Protein AF-A0A316PL80-F1 (afdb_monomer)

Secondary structure (DSSP, 8-state):
-HHHHHHHHHHHHHHHHSS-------SS-EEEEE--SEEETT-EEEEEEEEE-SS-EEEEEEEEE--TTTEEEEEEESSEEEEETTEEEEEEE---SS--SEEEEEEEEEE-SSEEEEEEEEEEEEEETTT--B----EEEEEEEEEPPPPP----EEEEEESSS--BSPP-TT--EEEEEE-TT--B--EEEEESSTT-EEEEES-SBPPSEEEEEEEEEE-TTS-EEEEEEEEEEPP-------TTS----TTEEEETTEEEEE-S--TTSPPPTT-EEEEEEETTEEEEEEEETTTTEEEEEEE-TTS-SEEEEEEETTTTEEE---EEEETTEEEEE---S--TTSPTT-EEEEEEETTEEEEEEE-S-GGGTTEEEEEEE-TTS-EEEEEEETTTTEEEE--PPP-----------------GGGGSSSTTTSTTTTTSS--SS-SSSHHHHHHHHHHHHHHHHHT-------

Foldseek 3Di:
DVVVVVVVVVVVVVVVVVPDPPPPDP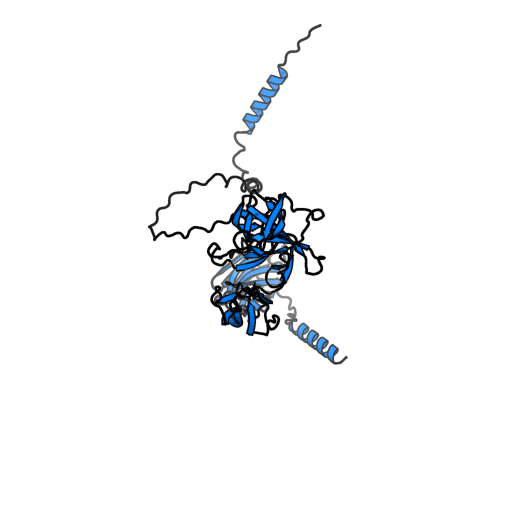QAKAKEWEWDQEAEAQDKIKIKMKIAHPAFWAKWKKKKFKQLQFKFWDDKFQWDWDDGDGMIITIDGDDDPDTDRMGMMMTMIGTHDFDKMKIKMWTPAIAHNPPRDGRDIHIYMYMYGYDYDDFDQQQFWPDKDKPAFAWVVHDDRPAQETEGEFEQPQQFMDMDIHGPDPQKDWDKDFDRGDDAAWGKIKIWIATRVRNIDIRIYIYHYHDCPPPPPPVPDPDDPQQWDDERNATWGFDQDCPVPDDPPQWDWDWDDGPNDIGIWTDNPQQGWIWTWIHHPVRPRIDIWTADNVVRHTYDWDWDQFPQGTKIFDDDPDCPLPDPPWAWDWDDQDNDIAIWTADPDPVRRQWIWTFIQDPNNDTDIWIARNVRRDTHDDGRDPDPPDDDDDDDDDDDDDDDPVPPPPPPPVPPVVVPPPDDPDPPPPVVVVVVVVVVVVVVVVPDDDDDDD

pLDDT: mean 74.13, std 20.56, range [31.0, 98.62]

Sequence (478 aa):
MKKLLSVFLCLLLTALTVCGALPVAAAGTFVTVSAPSSATVGSTVTVKVTYTADKTIGSLDATLSYDAAVMTFASASGITANGNAGVTKVSFYETSTSPKKTLSFTLTFTAKAAGNCSFGLETTELTDWETVSSLGNPSGKATVSVKNPQKSGNADLASLSVSAGTLSPKFSAKVTAYNIVIPYSVTSLLVSANAADKNAKVAVTGSQKMQVGKNTRAVTVTAQNGTTKTYTLTITRQENTGTATDPTTPAVDASKVTVGAVTKTIKNDLADIPLPAGFEATTVTVNETTFPAAQNATHAVTLLYLTDEDGQNGAFYLYNTADMTFSDFFFDEVKAGVYVFLTPENTDALPQGAAQTFLQIGEKTVAAWSLPDEREKDFYLVYALSPAGNTGFYRYDKAEGTFQRYISPAEDTTAPVDTEVQPERVGILARVSGFFSDLIVRFGKVRVIAVGVGAPLLLAAIIVLIVLIAKKPRNFKH

Nearest PDB structures (foldseek):
  2czn-assembly1_A  TM=6.816E-01  e=4.382E-03  Pyrococcus furiosus
  6iff-assembly2_B  TM=3.662E-01  e=1.420E-02  Deinococcus radiodurans R1 = ATCC 13939 = DSM 20539
  6a8z-assembly1_A  TM=3.485E-01  e=1.157E-02  Deinococcus radiodurans R1 = AT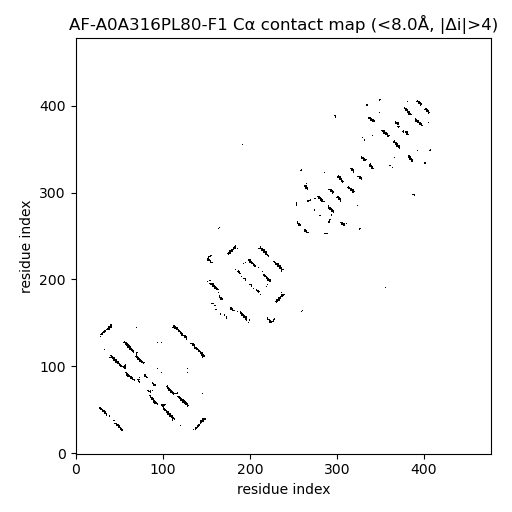CC 13939 = DSM 20539
  6ifg-assembly1_A  TM=3.359E-01  e=1.834E-02  Deinococcus radiodurans R1 = ATCC 13939 = DSM 20539
  6a8z-assembly2_B  TM=3.488E-01  e=5.942E-02  Deinococcus radiodurans R1 = ATCC 13939 = DSM 20539

Structure (mmCIF, N/CA/C/O backbone):
data_AF-A0A316PL80-F1
#
_entry.id   AF-A0A316PL80-F1
#
loop_
_atom_site.group_PDB
_atom_site.id
_atom_site.type_symbol
_atom_site.label_atom_id
_atom_site.label_alt_id
_atom_site.label_comp_id
_atom_site.label_asym_id
_atom_site.label_entity_id
_atom_site.label_seq_id
_atom_site.pdbx_PDB_ins_code
_atom_site.Cartn_x
_atom_site.Cartn_y
_atom_site.Cartn_z
_atom_site.occupancy
_atom_site.B_iso_or_equiv
_atom_site.auth_seq_id
_atom_site.auth_comp_id
_atom_site.auth_asym_id
_atom_site.auth_atom_id
_atom_site.pdbx_PDB_model_num
ATOM 1 N N . MET A 1 1 ? 25.775 -37.141 0.639 1.00 49.97 1 MET A N 1
ATOM 2 C CA . MET A 1 1 ? 26.548 -36.866 -0.598 1.00 49.97 1 MET A CA 1
ATOM 3 C C . MET A 1 1 ? 25.680 -36.772 -1.859 1.00 49.97 1 MET A C 1
ATOM 5 O O . MET A 1 1 ? 25.797 -35.774 -2.553 1.00 49.97 1 MET A O 1
ATOM 9 N N . LYS A 1 2 ? 24.744 -37.700 -2.134 1.00 44.75 2 LYS A N 1
ATOM 10 C CA . LYS A 1 2 ? 23.895 -37.660 -3.354 1.00 44.75 2 LYS A CA 1
ATOM 11 C C . LYS A 1 2 ? 22.998 -36.409 -3.508 1.00 44.75 2 LYS A C 1
ATOM 13 O O . LYS A 1 2 ? 22.840 -35.920 -4.618 1.00 44.75 2 LYS A O 1
ATOM 18 N N . LYS A 1 3 ? 22.467 -35.841 -2.413 1.00 41.88 3 LYS A N 1
ATOM 19 C CA . LYS A 1 3 ? 21.648 -34.607 -2.460 1.00 41.88 3 LYS A CA 1
ATOM 20 C C . LYS A 1 3 ? 22.471 -33.326 -2.679 1.00 41.88 3 LYS A C 1
ATOM 22 O O . LYS A 1 3 ? 21.996 -32.429 -3.360 1.00 41.88 3 LYS A O 1
ATOM 27 N N . LEU A 1 4 ? 23.713 -33.266 -2.182 1.00 45.53 4 LEU A N 1
ATOM 28 C CA . LEU A 1 4 ? 24.614 -32.132 -2.444 1.00 45.53 4 LEU A CA 1
ATOM 29 C C . LEU A 1 4 ? 25.122 -32.137 -3.892 1.00 45.53 4 LEU A C 1
ATOM 31 O O . LEU A 1 4 ? 25.194 -31.083 -4.508 1.00 45.53 4 LEU A O 1
ATOM 35 N N . LEU A 1 5 ? 25.394 -33.320 -4.456 1.00 45.41 5 LEU A N 1
ATOM 36 C CA . LEU A 1 5 ? 25.820 -33.463 -5.851 1.00 45.41 5 LEU A CA 1
ATOM 37 C C . LEU A 1 5 ? 24.725 -33.011 -6.834 1.00 45.41 5 LEU A C 1
ATOM 39 O O . LEU A 1 5 ? 25.027 -32.378 -7.836 1.00 45.41 5 LEU A O 1
ATOM 43 N N . SER A 1 6 ? 23.450 -33.272 -6.520 1.00 41.28 6 SER A N 1
ATOM 44 C CA . SER A 1 6 ? 22.318 -32.857 -7.360 1.00 41.28 6 SER A CA 1
ATOM 45 C C . SER A 1 6 ? 22.061 -31.348 -7.315 1.00 41.28 6 SER A C 1
ATOM 47 O O . SER A 1 6 ? 21.685 -30.773 -8.330 1.00 41.28 6 SER A O 1
ATOM 49 N N . VAL A 1 7 ? 22.281 -30.699 -6.165 1.00 50.09 7 VAL A N 1
ATOM 50 C CA . VAL A 1 7 ? 22.169 -29.235 -6.039 1.00 50.09 7 VAL A CA 1
ATOM 51 C C . VAL A 1 7 ? 23.345 -28.548 -6.731 1.00 50.09 7 VAL A C 1
ATOM 53 O O . VAL A 1 7 ? 23.137 -27.557 -7.419 1.00 50.09 7 VAL A O 1
ATOM 56 N N . PHE A 1 8 ? 24.553 -29.113 -6.638 1.00 49.84 8 PHE A N 1
ATOM 57 C CA . PHE A 1 8 ? 25.733 -28.589 -7.329 1.00 49.84 8 PHE A CA 1
ATOM 58 C C . PHE A 1 8 ? 25.642 -28.772 -8.851 1.00 49.84 8 PHE A C 1
ATOM 60 O O . PHE A 1 8 ? 25.985 -27.859 -9.592 1.00 49.84 8 PHE A O 1
ATOM 67 N N . LEU A 1 9 ? 25.103 -29.902 -9.329 1.00 43.75 9 LEU A N 1
ATOM 68 C CA . LEU A 1 9 ? 24.877 -30.154 -10.756 1.00 43.75 9 LEU A CA 1
ATOM 69 C C . LEU A 1 9 ? 23.745 -29.281 -11.327 1.00 43.75 9 LEU A C 1
ATOM 71 O O . LEU A 1 9 ? 23.869 -28.806 -12.450 1.00 43.75 9 LEU A O 1
ATOM 75 N N . CYS A 1 10 ? 22.692 -28.992 -10.548 1.00 46.59 10 CYS A N 1
ATOM 76 C CA . CYS A 1 10 ? 21.670 -28.010 -10.933 1.00 46.59 10 CYS A CA 1
ATOM 77 C C . CYS A 1 10 ? 22.228 -26.582 -10.959 1.00 46.59 10 CYS A C 1
ATOM 79 O O . CYS A 1 10 ? 21.938 -25.853 -11.901 1.00 46.59 10 CYS A O 1
ATOM 81 N N . LEU A 1 11 ? 23.064 -26.192 -9.985 1.00 45.56 11 LEU A N 1
ATOM 82 C CA . LEU A 1 11 ? 23.712 -24.876 -9.984 1.00 45.56 11 LEU A CA 1
ATOM 83 C C . LEU A 1 11 ? 24.656 -24.717 -11.188 1.00 45.56 11 LEU A C 1
ATOM 85 O O . LEU A 1 11 ? 24.659 -23.667 -11.827 1.00 45.56 11 LEU A O 1
ATOM 89 N N . LEU A 1 12 ? 25.395 -25.777 -11.539 1.00 41.72 12 LEU A N 1
ATOM 90 C CA . LEU A 1 12 ? 26.288 -25.810 -12.699 1.00 41.72 12 LEU A CA 1
ATOM 91 C C . LEU A 1 12 ? 25.505 -25.761 -14.024 1.00 41.72 12 LEU A C 1
ATOM 93 O O . LEU A 1 12 ? 25.894 -25.027 -14.926 1.00 41.72 12 LEU A O 1
ATOM 97 N N . LEU A 1 13 ? 24.368 -26.463 -14.132 1.00 43.06 13 LEU A N 1
ATOM 98 C CA . LEU A 1 13 ? 23.494 -26.392 -15.313 1.00 43.06 13 LEU A CA 1
ATOM 99 C C . LEU A 1 13 ? 22.803 -25.026 -15.446 1.00 43.06 13 LEU A C 1
ATOM 101 O O . LEU A 1 13 ? 22.690 -24.523 -16.560 1.00 43.06 13 LEU A O 1
ATOM 105 N N . THR A 1 14 ? 22.417 -24.381 -14.338 1.00 45.66 14 THR A N 1
ATOM 106 C CA . THR A 1 14 ? 21.884 -23.007 -14.373 1.00 45.66 14 THR A CA 1
ATOM 107 C C . THR A 1 14 ? 22.961 -21.967 -14.697 1.00 45.66 14 THR A C 1
ATOM 109 O O . THR A 1 14 ? 22.673 -20.981 -15.374 1.00 45.66 14 THR A O 1
ATOM 112 N N . ALA A 1 15 ? 24.215 -22.205 -14.293 1.00 39.94 15 ALA A N 1
ATOM 113 C CA . ALA A 1 15 ? 25.351 -21.356 -14.645 1.00 39.94 15 ALA A CA 1
ATOM 114 C C . ALA A 1 15 ? 25.753 -21.506 -16.124 1.00 39.94 15 ALA A C 1
ATOM 116 O O . ALA A 1 15 ? 26.114 -20.515 -16.757 1.00 39.94 15 ALA A O 1
ATOM 117 N N . LEU A 1 16 ? 25.613 -22.702 -16.713 1.00 38.62 16 LEU A N 1
ATOM 118 C CA . LEU A 1 16 ? 25.836 -22.906 -18.150 1.00 38.62 16 LEU A CA 1
ATOM 119 C C . LEU A 1 16 ? 24.719 -22.311 -19.025 1.00 38.62 16 LEU A C 1
ATOM 121 O O . LEU A 1 16 ? 25.005 -21.898 -20.142 1.00 38.62 16 LEU A O 1
ATOM 125 N N . THR A 1 17 ? 23.481 -22.175 -18.531 1.00 41.50 17 THR A N 1
ATOM 126 C CA . THR A 1 17 ? 22.399 -21.489 -19.273 1.00 41.50 17 THR A CA 1
ATOM 127 C C . THR A 1 17 ? 22.478 -19.958 -19.242 1.00 41.50 17 THR A C 1
ATOM 129 O O . THR A 1 17 ? 21.809 -19.302 -20.036 1.00 41.50 17 THR A O 1
ATOM 132 N N . VAL A 1 18 ? 23.298 -19.377 -18.357 1.00 40.59 18 VAL A N 1
ATOM 133 C CA . VAL A 1 18 ? 23.618 -17.932 -18.344 1.00 40.59 18 VAL A CA 1
ATOM 134 C C . VAL A 1 18 ? 24.861 -17.625 -19.193 1.00 40.59 18 VAL A C 1
ATOM 136 O O . VAL A 1 18 ? 25.119 -16.471 -19.531 1.00 40.59 18 VAL A O 1
ATOM 139 N N . CYS A 1 19 ? 25.588 -18.652 -19.633 1.00 41.56 19 CYS A N 1
ATOM 140 C CA . CYS A 1 19 ? 26.611 -18.515 -20.658 1.00 41.56 19 CYS A CA 1
ATOM 141 C C . CYS A 1 19 ? 25.919 -18.502 -22.029 1.00 41.56 19 CYS A C 1
ATOM 143 O O . CYS A 1 19 ? 25.887 -19.498 -22.751 1.00 41.56 19 CYS A O 1
ATOM 145 N N . GLY A 1 20 ? 25.298 -17.366 -22.368 1.00 39.62 20 GLY A N 1
ATOM 146 C CA . GLY A 1 20 ? 24.950 -17.075 -23.755 1.00 39.62 20 GLY A CA 1
ATOM 147 C C . GLY A 1 20 ? 26.179 -17.352 -24.615 1.00 39.62 20 GLY A C 1
ATOM 148 O O . GLY A 1 20 ? 27.282 -16.993 -24.205 1.00 39.62 20 GLY A O 1
ATOM 149 N N . ALA A 1 21 ? 25.984 -18.062 -25.730 1.00 40.19 21 ALA A N 1
ATOM 150 C CA . ALA A 1 21 ? 27.039 -18.469 -26.650 1.00 40.19 21 ALA A CA 1
ATOM 151 C C . ALA A 1 21 ? 28.114 -17.381 -26.733 1.00 40.19 21 ALA A C 1
ATOM 153 O O . ALA A 1 21 ? 27.839 -16.285 -27.221 1.00 40.19 21 ALA A O 1
ATOM 154 N N . LEU A 1 22 ? 29.306 -17.660 -26.196 1.00 37.00 22 LEU A N 1
ATOM 155 C CA . LEU A 1 22 ? 30.434 -16.762 -26.383 1.00 37.00 22 LEU A CA 1
ATOM 156 C C . LEU A 1 22 ? 30.624 -16.676 -27.898 1.00 37.00 22 LEU A C 1
ATOM 158 O O . LEU A 1 22 ? 30.843 -17.723 -28.518 1.00 37.00 22 LEU A O 1
ATOM 162 N N . PRO A 1 23 ? 30.472 -15.493 -28.520 1.00 46.22 23 PRO A N 1
ATOM 163 C CA . PRO A 1 23 ? 30.766 -15.373 -29.930 1.00 46.22 23 PRO A CA 1
ATOM 164 C C . PRO A 1 23 ? 32.217 -15.812 -30.093 1.00 46.22 23 PRO A C 1
ATOM 166 O O . PRO A 1 23 ? 33.117 -15.282 -29.437 1.00 46.22 23 PRO A O 1
ATOM 169 N N . VAL A 1 24 ? 32.438 -16.834 -30.919 1.00 41.53 24 VAL A N 1
ATOM 170 C CA . VAL A 1 24 ? 33.779 -17.133 -31.402 1.00 41.53 24 VAL A CA 1
ATOM 171 C C . VAL A 1 24 ? 34.225 -15.837 -32.074 1.00 41.53 24 VAL A C 1
ATOM 173 O O . VAL A 1 24 ? 33.562 -15.354 -32.994 1.00 41.53 24 VAL A O 1
ATOM 176 N N . ALA A 1 25 ? 35.236 -15.182 -31.508 1.00 41.97 25 ALA A N 1
ATOM 177 C CA . ALA A 1 25 ? 35.693 -13.893 -31.994 1.00 41.97 25 ALA A CA 1
ATOM 178 C C . ALA A 1 25 ? 36.365 -14.113 -33.352 1.00 41.97 25 ALA A C 1
ATOM 180 O O . ALA A 1 25 ? 37.573 -14.313 -33.449 1.00 41.97 25 ALA A O 1
ATOM 181 N N . ALA A 1 26 ? 35.563 -14.099 -34.415 1.00 38.91 26 ALA A N 1
ATOM 182 C CA . ALA A 1 26 ? 36.040 -13.599 -35.687 1.00 38.91 26 ALA A CA 1
ATOM 183 C C . ALA A 1 26 ? 36.445 -12.137 -35.442 1.00 38.91 26 ALA A C 1
ATOM 185 O O . ALA A 1 26 ? 35.711 -11.402 -34.783 1.00 38.91 26 ALA A O 1
ATOM 186 N N . ALA A 1 27 ? 37.633 -11.740 -35.894 1.00 54.22 27 ALA A N 1
ATOM 187 C CA . ALA A 1 27 ? 38.175 -10.395 -35.720 1.00 54.22 27 ALA A CA 1
ATOM 188 C C . ALA A 1 27 ? 37.330 -9.358 -36.489 1.00 54.22 27 ALA A C 1
ATOM 190 O O . ALA A 1 27 ? 37.674 -8.972 -37.601 1.00 54.22 27 ALA A O 1
ATOM 191 N N . GLY A 1 28 ? 36.192 -8.958 -35.923 1.00 71.88 28 GLY A N 1
ATOM 192 C CA . GLY A 1 28 ? 35.244 -8.036 -36.534 1.00 71.88 28 GLY A CA 1
ATOM 193 C C . GLY A 1 28 ? 34.431 -7.275 -35.493 1.00 71.88 28 GLY A C 1
ATOM 194 O O . GLY A 1 28 ? 34.290 -7.706 -34.347 1.00 71.88 28 GLY A O 1
ATOM 195 N N . THR A 1 29 ? 33.916 -6.121 -35.903 1.00 90.56 29 THR A N 1
ATOM 196 C CA . THR A 1 29 ? 33.078 -5.249 -35.080 1.00 90.56 29 THR A CA 1
ATOM 197 C C . THR A 1 29 ? 31.752 -5.920 -34.734 1.00 90.56 29 THR A C 1
ATOM 199 O O . THR A 1 29 ? 31.072 -6.459 -35.607 1.00 90.56 29 THR A O 1
ATOM 202 N N . PHE A 1 30 ? 31.346 -5.862 -33.467 1.00 94.19 30 PHE A N 1
ATOM 203 C CA . PHE A 1 30 ? 30.080 -6.427 -33.002 1.00 94.19 30 PHE A CA 1
ATOM 204 C C . PHE A 1 30 ? 29.371 -5.506 -32.009 1.00 94.19 30 PHE A C 1
ATOM 206 O O . PHE A 1 30 ? 29.961 -4.585 -31.436 1.00 94.19 30 PHE A O 1
ATOM 213 N N . VAL A 1 31 ? 28.084 -5.781 -31.790 1.00 97.81 31 VAL A N 1
ATOM 214 C CA . VAL A 1 31 ? 27.257 -5.083 -30.807 1.00 97.81 31 VAL A CA 1
ATOM 215 C C . VAL A 1 31 ? 26.565 -6.080 -29.889 1.00 97.81 31 VAL A C 1
ATOM 217 O O . VAL A 1 31 ? 26.039 -7.101 -30.327 1.00 97.81 31 VAL A O 1
ATOM 220 N N . THR A 1 32 ? 26.545 -5.777 -28.596 1.00 97.94 32 THR A N 1
ATOM 221 C CA . THR A 1 32 ? 25.750 -6.504 -27.607 1.00 97.94 32 THR A CA 1
ATOM 222 C C . THR A 1 32 ? 24.619 -5.618 -27.119 1.00 97.94 32 THR A C 1
ATOM 224 O O . THR A 1 32 ? 24.863 -4.493 -26.677 1.00 97.94 32 THR A O 1
ATOM 227 N N . VAL A 1 33 ? 23.396 -6.141 -27.152 1.00 98.12 33 VAL A N 1
ATOM 228 C CA . VAL A 1 33 ? 22.205 -5.508 -26.580 1.00 98.12 33 VAL A CA 1
ATOM 229 C C . VAL A 1 33 ? 21.753 -6.373 -25.413 1.00 98.12 33 VAL A C 1
ATOM 231 O O . VAL A 1 33 ? 21.585 -7.580 -25.560 1.00 98.12 33 VAL A O 1
ATOM 234 N N . SER A 1 34 ? 21.576 -5.770 -24.243 1.00 97.38 34 SER A N 1
ATOM 235 C CA . SER A 1 34 ? 21.172 -6.475 -23.026 1.00 97.38 34 SER A CA 1
ATOM 236 C C . SER A 1 34 ? 20.023 -5.749 -22.345 1.00 97.38 34 SER A C 1
ATOM 238 O O . SER A 1 34 ? 20.009 -4.523 -22.264 1.00 97.38 34 SER A O 1
ATOM 240 N N . ALA A 1 35 ? 19.058 -6.519 -21.860 1.00 96.62 35 ALA A N 1
ATOM 241 C CA . ALA A 1 35 ? 17.903 -6.053 -21.108 1.00 96.62 35 ALA A CA 1
ATOM 242 C C . ALA A 1 35 ? 17.658 -7.030 -19.945 1.00 96.62 35 ALA A C 1
ATOM 244 O O . ALA A 1 35 ? 18.092 -8.185 -20.027 1.00 96.62 35 ALA A O 1
ATOM 245 N N . PRO A 1 36 ? 16.976 -6.616 -18.863 1.00 96.06 36 PRO A N 1
ATOM 246 C CA . PRO A 1 36 ? 16.516 -7.562 -17.855 1.00 96.06 36 PRO A CA 1
ATOM 247 C C . PRO A 1 36 ? 15.587 -8.604 -18.491 1.00 96.06 36 PRO A C 1
ATOM 249 O O . PRO A 1 36 ? 14.789 -8.287 -19.371 1.00 96.06 36 PRO A O 1
ATOM 252 N N . SER A 1 37 ? 15.650 -9.848 -18.015 1.00 92.94 37 SER A N 1
ATOM 253 C CA . SER A 1 37 ? 14.810 -10.941 -18.527 1.00 92.94 37 SER A CA 1
ATOM 254 C C . SER A 1 37 ? 13.323 -10.753 -18.207 1.00 92.94 37 SER A C 1
ATOM 256 O O . SER A 1 37 ? 12.457 -11.234 -18.942 1.00 92.94 37 SER A O 1
ATOM 258 N N . SER A 1 38 ? 13.006 -10.026 -17.133 1.00 94.38 38 SER A N 1
ATOM 259 C CA . SER A 1 38 ? 11.634 -9.717 -16.735 1.00 94.38 38 SER A CA 1
ATOM 260 C C . SER A 1 38 ? 11.494 -8.335 -16.110 1.00 94.38 38 SER A C 1
ATOM 262 O O . SER A 1 38 ? 12.423 -7.851 -15.467 1.00 94.38 38 SER A O 1
ATOM 264 N N . ALA A 1 39 ? 10.303 -7.754 -16.234 1.00 94.38 39 ALA A N 1
ATOM 265 C CA . ALA A 1 39 ? 9.915 -6.493 -15.610 1.00 94.38 39 ALA A CA 1
ATOM 266 C C . ALA A 1 39 ? 8.454 -6.545 -15.132 1.00 94.38 39 ALA A C 1
ATOM 268 O O . ALA A 1 39 ? 7.720 -7.486 -15.443 1.00 94.38 39 ALA A O 1
ATOM 269 N N . THR A 1 40 ? 8.020 -5.532 -14.382 1.00 94.50 40 THR A N 1
ATOM 270 C CA . THR A 1 40 ? 6.605 -5.357 -14.009 1.00 94.50 40 THR A CA 1
ATOM 271 C C . THR A 1 40 ? 6.014 -4.124 -14.682 1.00 94.50 40 THR A C 1
ATOM 273 O O . THR A 1 40 ? 6.740 -3.172 -14.966 1.00 94.50 40 THR A O 1
ATOM 276 N N . VAL A 1 41 ? 4.710 -4.122 -14.964 1.00 94.62 41 VAL A N 1
ATOM 277 C CA . VAL A 1 41 ? 4.036 -2.920 -15.492 1.00 94.62 41 VAL A CA 1
ATOM 278 C C . VAL A 1 41 ? 4.274 -1.741 -14.544 1.00 94.62 41 VAL A C 1
ATOM 280 O O . VAL A 1 41 ? 4.164 -1.886 -13.329 1.00 94.62 41 VAL A O 1
ATOM 283 N N . GLY A 1 42 ? 4.633 -0.590 -15.106 1.00 91.69 42 GLY A N 1
ATOM 284 C CA . GLY A 1 42 ? 5.008 0.629 -14.391 1.00 91.69 42 GLY A CA 1
ATOM 285 C C . GLY A 1 42 ? 6.487 0.719 -14.002 1.00 91.69 42 GLY A C 1
ATOM 286 O O . GLY A 1 42 ? 6.940 1.800 -13.642 1.00 91.69 42 GLY A O 1
ATOM 287 N N . SER A 1 43 ? 7.256 -0.373 -14.082 1.00 92.75 43 SER A N 1
ATOM 288 C CA . SER A 1 43 ? 8.689 -0.344 -13.759 1.00 92.75 43 SER A CA 1
ATOM 289 C C . SER A 1 43 ? 9.550 0.203 -14.900 1.00 92.75 43 SER A C 1
ATOM 291 O O . SER A 1 43 ? 9.163 0.196 -16.073 1.00 92.75 43 SER A O 1
ATOM 293 N N . THR A 1 44 ? 10.752 0.644 -14.536 1.00 96.50 44 THR A N 1
ATOM 294 C CA . THR A 1 44 ? 11.794 1.064 -15.472 1.00 96.50 44 THR A CA 1
ATOM 295 C C . THR A 1 44 ? 12.555 -0.144 -16.015 1.00 96.50 44 THR A C 1
ATOM 297 O O . THR A 1 44 ? 12.996 -1.008 -15.256 1.00 96.50 44 THR A O 1
ATOM 300 N N . VAL A 1 45 ? 12.765 -0.176 -17.329 1.00 96.75 45 VAL A N 1
ATOM 301 C CA . VAL A 1 45 ? 13.580 -1.166 -18.035 1.00 96.75 45 VAL A CA 1
ATOM 302 C C . VAL A 1 45 ? 14.763 -0.469 -18.687 1.00 96.75 45 VAL A C 1
ATOM 304 O O . VAL A 1 45 ? 14.594 0.398 -19.541 1.00 96.75 45 VAL A O 1
ATOM 307 N N . THR A 1 46 ? 15.969 -0.878 -18.307 1.00 98.00 46 THR A N 1
ATOM 308 C CA . THR A 1 46 ? 17.210 -0.348 -18.876 1.00 98.00 46 THR A CA 1
ATOM 309 C C . THR A 1 46 ? 17.764 -1.323 -19.903 1.00 98.00 46 THR A C 1
ATOM 311 O O . THR A 1 46 ? 18.092 -2.463 -19.572 1.00 98.00 46 THR A O 1
ATOM 314 N N . VAL A 1 47 ? 17.901 -0.857 -21.140 1.00 98.25 47 VAL A N 1
ATOM 315 C CA . VAL A 1 47 ? 18.583 -1.563 -22.223 1.00 98.25 47 VAL A CA 1
ATOM 316 C C . VAL A 1 47 ? 20.001 -1.020 -22.323 1.00 98.25 47 VAL A C 1
ATOM 318 O O . VAL A 1 47 ? 20.200 0.164 -22.590 1.00 98.25 47 VAL A O 1
ATOM 321 N N . LYS A 1 48 ? 20.998 -1.872 -22.099 1.00 98.38 48 LYS A N 1
ATOM 322 C CA . LYS A 1 48 ? 22.411 -1.523 -22.260 1.00 98.38 48 LYS A CA 1
ATOM 323 C C . LYS A 1 48 ? 22.903 -2.014 -23.614 1.00 98.38 48 LYS A C 1
ATOM 325 O O . LYS A 1 48 ? 22.761 -3.197 -23.931 1.00 98.38 48 LYS A O 1
ATOM 330 N N . VAL A 1 49 ? 23.508 -1.104 -24.370 1.00 98.62 49 VAL A N 1
ATOM 331 C CA . VAL A 1 49 ? 24.108 -1.377 -25.675 1.00 98.62 49 VAL A CA 1
ATOM 332 C C . VAL A 1 49 ? 25.607 -1.131 -25.585 1.00 98.62 49 VAL A C 1
ATOM 334 O O . VAL A 1 49 ? 26.038 -0.097 -25.073 1.00 98.62 49 VAL A O 1
ATOM 337 N N . THR A 1 50 ? 26.396 -2.079 -26.084 1.00 98.38 50 THR A N 1
ATOM 338 C CA . THR A 1 50 ? 27.856 -1.971 -26.142 1.00 98.38 50 THR A CA 1
ATOM 339 C C . THR A 1 50 ? 28.346 -2.388 -27.521 1.00 98.38 50 THR A C 1
ATOM 341 O O . THR A 1 50 ? 28.155 -3.531 -27.924 1.00 98.38 50 THR A O 1
ATOM 344 N N . TYR A 1 51 ? 28.990 -1.461 -28.223 1.00 98.06 51 TYR A N 1
ATOM 345 C CA . TYR A 1 51 ? 29.734 -1.722 -29.451 1.00 98.06 51 TYR A CA 1
ATOM 346 C C . TYR A 1 51 ? 31.188 -2.024 -29.109 1.00 98.06 51 TYR A C 1
ATOM 348 O O . TYR A 1 51 ? 31.762 -1.388 -28.223 1.00 98.06 51 TYR A O 1
ATOM 356 N N . THR A 1 52 ? 31.792 -2.980 -29.807 1.00 96.75 52 THR A N 1
ATOM 357 C CA . THR A 1 52 ? 33.227 -3.274 -29.735 1.00 96.75 52 THR A CA 1
ATOM 358 C C . THR A 1 52 ? 33.758 -3.462 -31.146 1.00 96.75 52 THR A C 1
ATOM 360 O O . THR A 1 52 ? 33.258 -4.309 -31.882 1.00 96.75 52 THR A O 1
ATOM 363 N N . ALA A 1 53 ? 34.748 -2.654 -31.507 1.00 95.56 53 ALA A N 1
ATOM 364 C CA . ALA A 1 53 ? 35.392 -2.642 -32.813 1.00 95.56 53 ALA A CA 1
ATOM 365 C C . ALA A 1 53 ? 36.886 -2.980 -32.695 1.00 95.56 53 ALA A C 1
ATOM 367 O O . ALA A 1 53 ? 37.479 -2.949 -31.614 1.00 95.56 53 ALA A O 1
ATOM 368 N N . ASP A 1 54 ? 37.508 -3.303 -33.822 1.00 91.25 54 ASP A N 1
ATOM 369 C CA . ASP A 1 54 ? 38.953 -3.492 -33.952 1.00 91.25 54 ASP A CA 1
ATOM 370 C C . ASP A 1 54 ? 39.713 -2.155 -34.051 1.00 91.25 54 ASP A C 1
ATOM 372 O O . ASP A 1 54 ? 40.877 -2.074 -33.633 1.00 91.25 54 ASP A O 1
ATOM 376 N N . LYS A 1 55 ? 39.040 -1.095 -34.513 1.00 94.62 55 LYS A N 1
ATOM 377 C CA . LYS A 1 55 ? 39.517 0.295 -34.541 1.00 94.62 55 LYS A CA 1
ATOM 378 C C . LYS A 1 55 ? 38.714 1.220 -33.619 1.00 94.62 55 LYS A C 1
ATOM 380 O O . LYS A 1 55 ? 37.788 0.788 -32.936 1.00 94.62 55 LYS A O 1
ATOM 385 N N . THR A 1 56 ? 39.131 2.478 -33.513 1.00 96.75 56 THR A N 1
ATOM 386 C CA . THR A 1 56 ? 38.468 3.489 -32.680 1.00 96.75 56 THR A CA 1
ATOM 387 C C . THR A 1 56 ? 37.198 3.995 -33.360 1.00 96.75 56 THR A C 1
ATOM 389 O O . THR A 1 56 ? 37.178 4.245 -34.559 1.00 96.75 56 THR A O 1
ATOM 392 N N . ILE A 1 57 ? 36.114 4.127 -32.597 1.00 97.75 57 ILE A N 1
ATOM 393 C CA . ILE A 1 57 ? 34.802 4.501 -33.133 1.00 97.75 57 ILE A CA 1
ATOM 394 C C . ILE A 1 57 ? 34.738 6.022 -33.293 1.00 97.75 57 ILE A C 1
ATOM 396 O O . ILE A 1 57 ? 34.969 6.747 -32.326 1.00 97.75 57 ILE A O 1
ATOM 400 N N . GLY A 1 58 ? 34.413 6.487 -34.500 1.00 97.44 58 GLY A N 1
ATOM 401 C CA . GLY A 1 58 ? 34.281 7.903 -34.838 1.00 97.44 58 GLY A CA 1
ATOM 402 C C . GLY A 1 58 ? 32.842 8.402 -34.849 1.00 97.44 58 GLY A C 1
ATOM 403 O O . GLY A 1 58 ? 32.524 9.390 -34.189 1.00 97.44 58 GLY A O 1
ATOM 404 N N . SER A 1 59 ? 31.954 7.702 -35.550 1.00 97.94 59 SER A N 1
ATOM 405 C CA . SER A 1 59 ? 30.516 7.986 -35.550 1.00 97.94 59 SER A CA 1
ATOM 406 C C . SER A 1 59 ? 29.693 6.707 -35.450 1.00 97.94 59 SER A C 1
ATOM 408 O O . SER A 1 59 ? 30.167 5.618 -35.779 1.00 97.94 59 SER A O 1
ATOM 410 N N . LEU A 1 60 ? 28.456 6.849 -34.980 1.00 98.38 60 LEU A N 1
ATOM 411 C CA . LEU A 1 60 ? 27.440 5.805 -34.968 1.00 98.38 60 LEU A CA 1
ATOM 412 C C . LEU A 1 60 ? 26.081 6.435 -35.271 1.00 98.38 60 LEU A C 1
ATOM 414 O O . LEU A 1 60 ? 25.668 7.327 -34.536 1.00 98.38 60 LEU A O 1
ATOM 418 N N . ASP A 1 61 ? 25.363 5.880 -36.243 1.00 98.38 61 ASP A N 1
ATOM 419 C CA . ASP A 1 61 ? 23.920 6.043 -36.409 1.00 98.38 61 ASP A CA 1
ATOM 420 C C . ASP A 1 61 ? 23.241 4.671 -36.398 1.00 98.38 61 ASP A C 1
ATOM 422 O O . ASP A 1 61 ? 23.590 3.755 -37.148 1.00 98.38 61 ASP A O 1
ATOM 426 N N . ALA A 1 62 ? 22.248 4.511 -35.528 1.00 98.31 62 ALA A N 1
ATOM 427 C CA . ALA A 1 62 ? 21.500 3.271 -35.374 1.00 98.31 62 ALA A CA 1
ATOM 428 C C . ALA A 1 62 ? 20.035 3.523 -35.025 1.00 98.31 62 ALA A C 1
ATOM 430 O O . ALA A 1 62 ? 19.645 4.581 -34.526 1.00 98.31 62 ALA A O 1
ATOM 431 N N . THR A 1 63 ? 19.219 2.500 -35.245 1.00 98.25 63 THR A N 1
ATOM 432 C CA . THR A 1 63 ? 17.810 2.484 -34.871 1.00 98.25 63 THR A CA 1
ATOM 433 C C . THR A 1 63 ? 17.546 1.327 -33.920 1.00 98.25 63 THR A C 1
ATOM 435 O O . THR A 1 63 ? 17.892 0.186 -34.208 1.00 98.25 63 THR A O 1
ATOM 438 N N . LEU A 1 64 ? 16.915 1.616 -32.783 1.00 98.44 64 LEU A N 1
ATOM 439 C CA . LEU A 1 64 ? 16.358 0.607 -31.892 1.00 98.44 64 LEU A CA 1
ATOM 440 C C . LEU A 1 64 ? 14.838 0.546 -32.072 1.00 98.44 64 LEU A C 1
ATOM 442 O O . LEU A 1 64 ? 14.137 1.508 -31.762 1.00 98.44 64 LEU A O 1
ATOM 446 N N . SER A 1 65 ? 14.329 -0.593 -32.524 1.00 98.31 65 SER A N 1
ATOM 447 C CA . SER A 1 65 ? 12.903 -0.918 -32.549 1.00 98.31 65 SER A CA 1
ATOM 448 C C . SER A 1 65 ? 12.465 -1.599 -31.249 1.00 98.31 65 SER A C 1
ATOM 450 O O . SER A 1 65 ? 13.247 -2.315 -30.620 1.00 98.31 65 SER A O 1
ATOM 452 N N . TYR A 1 66 ? 11.222 -1.365 -30.830 1.00 98.06 66 TYR A N 1
ATOM 453 C CA . TYR A 1 66 ? 10.585 -1.993 -29.671 1.00 98.06 66 TYR A CA 1
ATOM 454 C C . TYR A 1 66 ? 9.058 -2.029 -29.818 1.00 98.06 66 TYR A C 1
ATOM 456 O O . TYR A 1 66 ? 8.475 -1.287 -30.608 1.00 98.06 66 TYR A O 1
ATOM 464 N N . ASP A 1 67 ? 8.388 -2.868 -29.027 1.00 97.12 67 ASP A N 1
ATOM 465 C CA . ASP A 1 67 ? 6.923 -2.932 -29.010 1.00 97.12 67 ASP A CA 1
ATOM 466 C C . ASP A 1 67 ? 6.324 -1.754 -28.214 1.00 97.12 67 ASP A C 1
ATOM 468 O O . ASP A 1 67 ? 6.383 -1.716 -26.981 1.00 97.12 67 ASP A O 1
ATOM 472 N N . ALA A 1 68 ? 5.722 -0.794 -28.925 1.00 96.31 68 ALA A N 1
ATOM 473 C CA . ALA A 1 68 ? 5.091 0.402 -28.356 1.00 96.31 68 ALA A CA 1
ATOM 474 C C . ALA A 1 68 ? 3.794 0.128 -27.564 1.00 96.31 68 ALA A C 1
ATOM 476 O O . ALA A 1 68 ? 3.304 0.999 -26.832 1.00 96.31 68 ALA A O 1
ATOM 477 N N . ALA A 1 69 ? 3.198 -1.060 -27.711 1.00 96.00 69 ALA A N 1
ATOM 478 C CA . ALA A 1 69 ? 2.078 -1.477 -26.874 1.00 96.00 69 ALA A CA 1
ATOM 479 C C . ALA A 1 69 ? 2.559 -1.856 -25.465 1.00 96.00 69 ALA A C 1
ATOM 481 O O . ALA A 1 69 ? 1.845 -1.621 -24.489 1.00 96.00 69 ALA A O 1
ATOM 482 N N . VAL A 1 70 ? 3.784 -2.381 -25.356 1.00 96.88 70 VAL A N 1
ATOM 483 C CA . VAL A 1 70 ? 4.367 -2.908 -24.113 1.00 96.88 70 VAL A CA 1
ATOM 484 C C . VAL A 1 70 ? 5.302 -1.904 -23.433 1.00 96.88 70 VAL A C 1
ATOM 486 O O . VAL A 1 70 ? 5.351 -1.863 -22.204 1.00 96.88 70 VAL A O 1
ATOM 489 N N . MET A 1 71 ? 6.022 -1.075 -24.194 1.00 96.25 71 MET A N 1
ATOM 490 C CA . MET A 1 71 ? 7.057 -0.164 -23.690 1.00 96.25 71 MET A CA 1
ATOM 491 C C . MET A 1 71 ? 6.901 1.264 -24.216 1.00 96.25 71 MET A C 1
ATOM 493 O O . MET A 1 71 ? 6.405 1.488 -25.316 1.00 96.25 71 MET A O 1
ATOM 497 N N . THR A 1 72 ? 7.422 2.224 -23.452 1.00 96.31 72 THR A N 1
ATOM 498 C CA . THR A 1 72 ? 7.584 3.624 -23.870 1.00 96.31 72 THR A CA 1
ATOM 499 C C . THR A 1 72 ? 9.024 4.062 -23.621 1.00 96.31 72 THR A C 1
ATOM 501 O O . THR A 1 72 ? 9.535 3.864 -22.519 1.00 96.31 72 THR A O 1
ATOM 504 N N . PHE A 1 73 ? 9.691 4.654 -24.615 1.00 97.50 73 PHE A N 1
ATOM 505 C CA . PHE A 1 73 ? 11.018 5.252 -24.426 1.00 97.50 73 PHE A CA 1
ATOM 506 C C . PHE A 1 73 ? 10.952 6.446 -23.463 1.00 97.50 73 PHE A C 1
ATOM 508 O O . PHE A 1 73 ? 10.059 7.282 -23.579 1.00 97.50 73 PHE A O 1
ATOM 515 N N . ALA A 1 74 ? 11.892 6.519 -22.520 1.00 95.56 74 ALA A N 1
ATOM 516 C CA . ALA A 1 74 ? 11.938 7.560 -21.497 1.00 95.56 74 ALA A CA 1
ATOM 517 C C . ALA A 1 74 ? 13.173 8.458 -21.635 1.00 95.56 74 ALA A C 1
ATOM 519 O O . ALA A 1 74 ? 13.049 9.681 -21.646 1.00 95.56 74 ALA A O 1
ATOM 520 N N . SER A 1 75 ? 14.370 7.874 -21.717 1.00 95.88 75 SER A N 1
ATOM 521 C CA . SER A 1 75 ? 15.617 8.644 -21.756 1.00 95.88 75 SER A CA 1
ATOM 522 C C . SER A 1 75 ? 16.797 7.819 -22.258 1.00 95.88 75 SER A C 1
ATOM 524 O O . SER A 1 75 ? 16.722 6.596 -22.379 1.00 95.88 75 SER A O 1
ATOM 526 N N . ALA A 1 76 ? 17.916 8.490 -22.520 1.00 97.38 76 ALA A N 1
ATOM 527 C CA . ALA A 1 76 ? 19.187 7.860 -22.841 1.00 97.38 76 ALA A CA 1
ATOM 528 C C . ALA A 1 76 ? 20.321 8.445 -21.995 1.00 97.38 76 ALA A C 1
ATOM 530 O O . ALA A 1 76 ? 20.255 9.594 -21.558 1.00 97.38 76 ALA A O 1
ATOM 531 N N . SER A 1 77 ? 21.363 7.649 -21.768 1.00 96.94 77 SER A N 1
ATOM 532 C CA . SER A 1 77 ? 22.592 8.074 -21.098 1.00 96.94 77 SER A CA 1
ATOM 533 C C . SER A 1 77 ? 23.811 7.561 -21.856 1.00 96.94 77 SER A C 1
ATOM 535 O O . SER A 1 77 ? 23.841 6.408 -22.288 1.00 96.94 77 SER A O 1
ATOM 537 N N . GLY A 1 78 ? 24.817 8.421 -22.022 1.00 95.38 78 GLY A N 1
ATOM 538 C CA . GLY A 1 78 ? 26.036 8.112 -22.777 1.00 95.38 78 GLY A CA 1
ATOM 539 C C . GLY A 1 78 ? 25.889 8.202 -24.299 1.00 95.38 78 GLY A C 1
ATOM 540 O O . GLY A 1 78 ? 26.835 7.874 -25.006 1.00 95.38 78 GLY A O 1
ATOM 541 N N . ILE A 1 79 ? 24.731 8.638 -24.809 1.00 97.00 79 ILE A N 1
ATOM 542 C CA . ILE A 1 79 ? 24.495 8.850 -26.240 1.00 97.00 79 ILE A CA 1
ATOM 543 C C . ILE A 1 79 ? 23.371 9.861 -26.480 1.00 97.00 79 ILE A C 1
ATOM 545 O O . ILE A 1 79 ? 22.548 10.094 -25.592 1.00 97.00 79 ILE A O 1
ATOM 549 N N . THR A 1 80 ? 23.304 10.42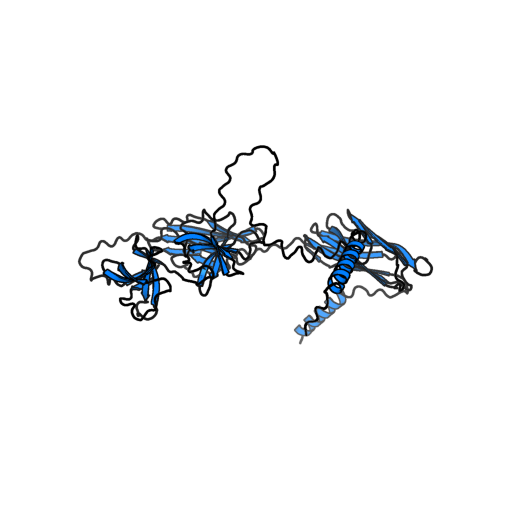2 -27.689 1.00 97.38 80 THR A N 1
ATOM 550 C CA . THR A 1 80 ? 22.119 11.159 -28.137 1.00 97.38 80 THR A CA 1
ATOM 551 C C . THR A 1 80 ? 21.115 10.162 -28.690 1.00 97.38 80 THR A C 1
ATOM 553 O O . THR A 1 80 ? 21.429 9.390 -29.595 1.00 97.38 80 THR A O 1
ATOM 556 N N . ALA A 1 81 ? 19.900 10.164 -28.151 1.00 97.00 81 ALA A N 1
ATOM 557 C CA . ALA A 1 81 ? 18.830 9.335 -28.675 1.00 97.00 81 ALA A CA 1
ATOM 558 C C . ALA A 1 81 ? 17.492 10.058 -28.597 1.00 97.00 81 ALA A C 1
ATOM 560 O O . ALA A 1 81 ? 17.167 10.677 -27.585 1.00 97.00 81 ALA A O 1
ATOM 561 N N . ASN A 1 82 ? 16.712 9.946 -29.666 1.00 92.25 82 ASN A N 1
ATOM 562 C CA . ASN A 1 82 ? 15.382 10.528 -29.767 1.00 92.25 82 ASN A CA 1
ATOM 563 C C . ASN A 1 82 ? 14.446 9.492 -30.378 1.00 92.25 82 ASN A C 1
ATOM 565 O O . ASN A 1 82 ? 14.753 8.879 -31.402 1.00 92.25 82 ASN A O 1
ATOM 569 N N . GLY A 1 83 ? 13.304 9.276 -29.741 1.00 86.88 83 GLY A N 1
ATOM 570 C CA . GLY A 1 83 ? 12.401 8.209 -30.130 1.00 86.88 83 GLY A CA 1
ATOM 571 C C . GLY A 1 83 ? 11.034 8.348 -29.502 1.00 86.88 83 GLY A C 1
ATOM 572 O O . GLY A 1 83 ? 10.897 8.841 -28.386 1.00 86.88 83 GLY A O 1
ATOM 573 N N . ASN A 1 84 ? 10.029 7.883 -30.227 1.00 79.50 84 ASN A N 1
ATOM 574 C CA . ASN A 1 84 ? 8.680 7.665 -29.732 1.00 79.50 84 ASN A CA 1
ATOM 575 C C . ASN A 1 84 ? 8.017 6.597 -30.620 1.00 79.50 84 ASN A C 1
ATOM 577 O O . ASN A 1 84 ? 8.493 6.324 -31.720 1.00 79.50 84 ASN A O 1
ATOM 581 N N . ALA A 1 85 ? 6.923 5.999 -30.151 1.00 89.19 85 ALA A N 1
ATOM 582 C CA . ALA A 1 85 ? 6.089 5.083 -30.929 1.00 89.19 85 ALA A CA 1
ATOM 583 C C . ALA A 1 85 ? 6.830 3.849 -31.492 1.00 89.19 85 ALA A C 1
ATOM 585 O O . ALA A 1 85 ? 6.646 3.477 -32.646 1.00 89.19 85 ALA A O 1
ATOM 586 N N . GLY A 1 86 ? 7.649 3.188 -30.665 1.00 94.19 86 GLY A N 1
ATOM 587 C CA . GLY A 1 86 ? 8.254 1.891 -31.010 1.00 94.19 86 GLY A CA 1
ATOM 588 C C . GLY A 1 86 ? 9.595 1.978 -31.730 1.00 94.19 86 GLY A C 1
ATOM 589 O O . GLY A 1 86 ? 10.181 0.949 -32.055 1.00 94.19 86 GLY A O 1
ATOM 590 N N . VAL A 1 87 ? 10.106 3.189 -31.964 1.00 96.88 87 VAL A N 1
ATOM 591 C CA . VAL A 1 87 ? 11.410 3.402 -32.592 1.00 96.88 87 VAL A CA 1
ATOM 592 C C . VAL A 1 87 ? 12.187 4.491 -31.856 1.00 96.88 87 VAL A C 1
ATOM 594 O O . VAL A 1 87 ? 11.655 5.561 -31.557 1.00 96.88 87 VAL A O 1
ATOM 597 N N . THR A 1 88 ? 13.465 4.228 -31.595 1.00 97.50 88 THR A N 1
ATOM 598 C CA . THR A 1 88 ? 14.428 5.189 -31.054 1.00 97.50 88 THR A CA 1
ATOM 599 C C . THR A 1 88 ? 15.626 5.287 -31.986 1.00 97.50 88 THR A C 1
ATOM 601 O O . THR A 1 88 ? 16.324 4.301 -32.208 1.00 97.50 88 THR A O 1
ATOM 604 N N . LYS A 1 89 ? 15.881 6.485 -32.516 1.00 97.75 89 LYS A N 1
ATOM 605 C CA . LYS A 1 89 ? 17.105 6.785 -33.262 1.00 97.75 89 LYS A CA 1
ATOM 606 C C . LYS A 1 89 ? 18.217 7.109 -32.283 1.00 97.75 89 LYS A C 1
ATOM 608 O O . LYS A 1 89 ? 17.989 7.831 -31.313 1.00 97.75 89 LYS A O 1
ATOM 613 N N . VAL A 1 90 ? 19.397 6.576 -32.547 1.00 98.00 90 VAL A N 1
ATOM 614 C CA . VAL A 1 90 ? 20.585 6.693 -31.711 1.00 98.00 90 VAL A CA 1
ATOM 615 C C . VAL A 1 90 ? 21.706 7.237 -32.579 1.00 98.00 90 VAL A C 1
ATOM 617 O O . VAL A 1 90 ? 21.992 6.656 -33.620 1.00 98.00 90 VAL A O 1
ATOM 620 N N . SER A 1 91 ? 22.326 8.326 -32.137 1.00 97.94 91 SER A N 1
ATOM 621 C CA . SER A 1 91 ? 23.408 8.991 -32.858 1.00 97.94 91 SER A CA 1
ATOM 622 C C . SER A 1 91 ? 24.551 9.339 -31.909 1.00 97.94 91 SER A C 1
ATOM 624 O O . SER A 1 91 ? 24.332 9.854 -30.804 1.00 97.94 91 SER A O 1
ATOM 626 N N . PHE A 1 92 ? 25.778 9.108 -32.349 1.00 98.06 92 PHE A N 1
ATOM 627 C CA . PHE A 1 92 ? 26.995 9.479 -31.642 1.00 98.06 92 PHE A CA 1
ATOM 628 C C . PHE A 1 92 ? 28.035 9.993 -32.628 1.00 98.06 92 PHE A C 1
ATOM 630 O O . PHE A 1 92 ? 28.214 9.444 -33.712 1.00 98.06 92 PHE A O 1
ATOM 637 N N . TYR A 1 93 ? 28.739 11.033 -32.203 1.00 96.62 93 TYR A N 1
ATOM 638 C CA . TYR A 1 93 ? 29.910 11.563 -32.873 1.00 96.62 93 TYR A CA 1
ATOM 639 C C . TYR A 1 93 ? 30.978 11.772 -31.804 1.00 96.62 93 TYR A C 1
ATOM 641 O O . TYR A 1 93 ? 30.720 12.432 -30.794 1.00 96.62 93 TYR A O 1
ATOM 649 N N . GLU A 1 94 ? 32.142 11.164 -31.992 1.00 96.12 94 GLU A N 1
ATOM 650 C CA . GLU A 1 94 ? 33.258 11.286 -31.067 1.00 96.12 94 GLU A CA 1
ATOM 651 C C . GLU A 1 94 ? 33.823 12.711 -31.128 1.00 96.12 94 GLU A C 1
ATOM 653 O O . GLU A 1 94 ? 33.988 13.310 -32.186 1.00 96.12 94 GLU A O 1
ATOM 658 N N . THR A 1 95 ? 34.092 13.298 -29.971 1.00 92.56 95 THR A N 1
ATOM 659 C CA . THR A 1 95 ? 34.705 14.636 -29.871 1.00 92.56 95 THR A CA 1
ATOM 660 C C . THR A 1 95 ? 35.885 14.641 -28.910 1.00 92.56 95 THR A C 1
ATOM 662 O O . THR A 1 95 ? 36.498 15.680 -28.671 1.00 92.56 95 THR A O 1
ATOM 665 N N . SER A 1 96 ? 36.173 13.492 -28.299 1.00 89.50 96 SER A N 1
ATOM 666 C CA . SER A 1 96 ? 37.286 13.295 -27.391 1.00 89.50 96 SER A CA 1
ATOM 667 C C . SER A 1 96 ? 38.609 13.276 -28.144 1.00 89.50 96 SER A C 1
ATOM 669 O O . SER A 1 96 ? 38.725 12.777 -29.259 1.00 89.50 96 SER A O 1
ATOM 671 N N . THR A 1 97 ? 39.658 13.725 -27.467 1.00 90.44 97 THR A N 1
ATOM 672 C CA . THR A 1 97 ? 41.046 13.553 -27.911 1.00 90.44 97 THR A CA 1
ATOM 673 C C . THR A 1 97 ? 41.578 12.136 -27.656 1.00 90.44 97 THR A C 1
ATOM 675 O O . THR A 1 97 ? 42.730 11.840 -27.957 1.00 90.44 97 THR A O 1
ATOM 678 N N . SER A 1 98 ? 40.769 11.252 -27.064 1.00 93.94 98 SER A N 1
ATOM 679 C CA . SER A 1 98 ? 41.097 9.854 -26.759 1.00 93.94 98 SER A CA 1
ATOM 680 C C . SER A 1 98 ? 39.941 8.934 -27.179 1.00 93.94 98 SER A C 1
ATOM 682 O O . SER A 1 98 ? 39.204 8.450 -26.311 1.00 93.94 98 SER A O 1
ATOM 684 N N . PRO A 1 99 ? 39.746 8.730 -28.495 1.00 94.50 99 PRO A N 1
ATOM 685 C CA . PRO A 1 99 ? 38.666 7.913 -29.038 1.00 94.50 99 PRO A CA 1
ATOM 686 C C . PRO A 1 99 ? 38.848 6.445 -28.636 1.00 94.50 99 PRO A C 1
ATOM 688 O O . PRO A 1 99 ? 39.969 5.946 -28.495 1.00 94.50 99 PRO A O 1
ATOM 691 N N . LYS A 1 100 ? 37.741 5.731 -28.422 1.00 96.19 100 LYS A N 1
ATOM 692 C CA . LYS A 1 100 ? 37.764 4.354 -27.903 1.00 96.19 100 LYS A CA 1
ATOM 693 C C . LYS A 1 100 ? 37.282 3.352 -28.938 1.00 96.19 100 LYS A C 1
ATOM 695 O O . LYS A 1 100 ? 36.407 3.630 -29.746 1.00 96.19 100 LYS A O 1
ATOM 700 N N . LYS A 1 101 ? 37.794 2.125 -28.838 1.00 96.31 101 LYS A N 1
ATOM 701 C CA . LYS A 1 101 ? 37.294 0.960 -29.594 1.00 96.31 101 LYS A CA 1
ATOM 702 C C . LYS A 1 101 ? 35.973 0.402 -29.053 1.00 96.31 101 LYS A C 1
ATOM 704 O O . LYS A 1 101 ? 35.430 -0.570 -29.570 1.00 96.31 101 LYS A O 1
ATOM 709 N N . THR A 1 102 ? 35.480 0.979 -27.959 1.00 97.00 102 THR A N 1
ATOM 710 C CA . THR A 1 102 ? 34.290 0.521 -27.251 1.00 97.00 102 THR A CA 1
ATOM 711 C C . THR A 1 102 ? 33.420 1.714 -26.908 1.00 97.00 102 THR A C 1
ATOM 713 O O . THR A 1 102 ? 33.872 2.640 -26.235 1.00 97.00 102 THR A O 1
ATOM 716 N N . LEU A 1 103 ? 32.158 1.640 -27.319 1.00 97.69 103 LEU A N 1
ATOM 717 C CA . LEU A 1 103 ? 31.121 2.617 -27.010 1.00 97.69 103 LEU A CA 1
ATOM 718 C C . LEU A 1 103 ? 30.014 1.905 -26.235 1.00 97.69 103 LEU A C 1
ATOM 720 O O . LEU A 1 103 ? 29.504 0.881 -26.682 1.00 97.69 103 LEU A O 1
ATOM 724 N N . SER A 1 104 ? 29.664 2.417 -25.055 1.00 97.81 104 SER A N 1
ATOM 725 C CA . SER A 1 104 ? 28.586 1.871 -24.225 1.00 97.81 104 SER A CA 1
ATOM 726 C C . SER A 1 104 ? 27.622 2.966 -23.812 1.00 97.81 104 SER A C 1
ATOM 728 O O . SER A 1 104 ? 28.047 4.007 -23.319 1.00 97.81 104 SER A O 1
ATOM 730 N N . PHE A 1 105 ? 26.332 2.693 -23.958 1.00 98.38 105 PHE A N 1
ATOM 731 C CA . PHE A 1 105 ? 25.261 3.605 -23.578 1.00 98.38 105 PHE A CA 1
ATOM 732 C C . PHE A 1 105 ? 24.053 2.829 -23.057 1.00 98.38 105 PHE A C 1
ATOM 734 O O . PHE A 1 105 ? 23.939 1.609 -23.236 1.00 98.38 105 PHE A O 1
ATOM 741 N N . THR A 1 106 ? 23.149 3.537 -22.389 1.00 98.25 106 THR A N 1
ATOM 742 C CA . THR A 1 106 ? 21.893 2.971 -21.903 1.00 98.25 106 THR A CA 1
ATOM 743 C C . THR A 1 106 ? 20.702 3.717 -22.475 1.00 98.25 106 THR A C 1
ATOM 745 O O . THR A 1 106 ? 20.705 4.940 -22.604 1.00 98.25 106 THR A O 1
ATOM 748 N N . LEU A 1 107 ? 19.668 2.953 -22.807 1.00 98.12 107 LEU A N 1
ATOM 749 C CA . LEU A 1 107 ? 18.358 3.442 -23.202 1.00 98.12 107 LEU A CA 1
ATOM 750 C C . LEU A 1 107 ? 17.361 2.983 -22.141 1.00 98.12 107 LEU A C 1
ATOM 752 O O . LEU A 1 107 ? 17.304 1.803 -21.794 1.00 98.12 107 LEU A O 1
ATOM 756 N N . THR A 1 108 ? 16.604 3.925 -21.602 1.00 97.69 108 THR A N 1
ATOM 757 C CA . THR A 1 108 ? 15.669 3.700 -20.504 1.00 97.69 108 THR A CA 1
ATOM 758 C C . THR A 1 108 ? 14.250 3.727 -21.041 1.00 97.69 108 THR A C 1
ATOM 760 O O . THR A 1 108 ? 13.869 4.648 -21.764 1.00 97.69 108 THR A O 1
ATOM 763 N N . PHE A 1 109 ? 13.466 2.725 -20.661 1.00 97.38 109 PHE A N 1
ATOM 764 C CA . PHE A 1 109 ? 12.073 2.545 -21.048 1.00 97.38 109 PHE A CA 1
ATOM 765 C C . PHE A 1 109 ? 11.194 2.401 -19.809 1.00 97.38 109 PHE A C 1
ATOM 767 O O . PHE A 1 109 ? 11.645 1.927 -18.768 1.00 97.38 109 PHE A O 1
ATOM 774 N N . THR A 1 110 ? 9.920 2.746 -19.947 1.00 96.62 110 THR A N 1
ATOM 775 C CA . THR A 1 110 ? 8.880 2.462 -18.955 1.00 96.62 110 THR A CA 1
ATOM 776 C C . THR A 1 110 ? 7.985 1.346 -19.477 1.00 96.62 110 THR A C 1
ATOM 778 O O . THR A 1 110 ? 7.479 1.423 -20.600 1.00 96.62 110 THR A O 1
ATOM 781 N N . ALA A 1 111 ? 7.762 0.321 -18.656 1.00 97.00 111 ALA A N 1
ATOM 782 C CA . ALA A 1 111 ? 6.849 -0.774 -18.961 1.00 97.00 111 ALA A CA 1
ATOM 783 C C . ALA A 1 111 ? 5.388 -0.304 -18.890 1.00 97.00 111 ALA A C 1
ATOM 785 O O . ALA A 1 111 ? 4.874 -0.001 -17.816 1.00 97.00 111 ALA A O 1
ATOM 786 N N . LYS A 1 112 ? 4.709 -0.256 -20.035 1.00 94.38 112 LYS A N 1
ATOM 787 C CA . LYS A 1 112 ? 3.340 0.254 -20.188 1.00 94.38 112 LYS A CA 1
ATOM 788 C C . LYS A 1 112 ? 2.276 -0.824 -19.983 1.00 94.38 112 LYS A C 1
ATOM 790 O O . LYS A 1 112 ? 1.240 -0.549 -19.386 1.00 94.38 112 LYS A O 1
ATOM 795 N N . ALA A 1 113 ? 2.523 -2.036 -20.471 1.00 94.50 113 ALA A N 1
ATOM 796 C CA . ALA A 1 113 ? 1.571 -3.142 -20.412 1.00 94.50 113 ALA A CA 1
ATOM 797 C C . ALA A 1 113 ? 2.286 -4.482 -20.223 1.00 94.50 113 ALA A C 1
ATOM 799 O O . ALA A 1 113 ? 3.483 -4.598 -20.472 1.00 94.50 113 ALA A O 1
ATOM 800 N N . ALA A 1 114 ? 1.555 -5.497 -19.759 1.00 94.94 114 ALA A N 1
ATOM 801 C CA . ALA A 1 114 ? 2.083 -6.852 -19.677 1.00 94.94 114 ALA A CA 1
ATOM 802 C C . ALA A 1 114 ? 2.213 -7.453 -21.085 1.00 94.94 114 ALA A C 1
ATOM 804 O O . ALA A 1 114 ? 1.355 -7.239 -21.938 1.00 94.94 114 ALA A O 1
ATOM 805 N N . GLY A 1 115 ? 3.276 -8.216 -21.317 1.00 96.12 115 GLY A N 1
ATOM 806 C CA . GLY A 1 115 ? 3.608 -8.767 -22.626 1.00 96.12 115 GLY A CA 1
ATOM 807 C C . GLY A 1 115 ? 5.110 -8.964 -22.790 1.00 96.12 115 GLY A C 1
ATOM 808 O O . GLY A 1 115 ? 5.903 -8.550 -21.946 1.00 96.12 115 GLY A O 1
ATOM 809 N N . ASN A 1 116 ? 5.515 -9.605 -23.881 1.00 96.12 116 ASN A N 1
ATOM 810 C CA . ASN A 1 116 ? 6.926 -9.721 -24.231 1.00 96.12 116 ASN A CA 1
ATOM 811 C C . ASN A 1 116 ? 7.297 -8.567 -25.161 1.00 96.12 116 ASN A C 1
ATOM 813 O O . ASN A 1 116 ? 6.649 -8.380 -26.183 1.00 96.12 116 ASN A O 1
ATOM 817 N N . CYS A 1 117 ? 8.349 -7.824 -24.828 1.00 97.44 117 CYS A N 1
ATOM 818 C CA . CYS A 1 117 ? 8.914 -6.803 -25.704 1.00 97.44 117 CYS A CA 1
ATOM 819 C C . CYS A 1 117 ? 10.266 -7.287 -26.236 1.00 97.44 117 CYS A C 1
ATOM 821 O O . CYS A 1 117 ? 11.111 -7.749 -25.463 1.00 97.44 117 CYS A O 1
ATOM 823 N N . SER A 1 118 ? 10.471 -7.169 -27.547 1.00 97.19 118 SER A N 1
ATOM 824 C CA . SER A 1 118 ? 11.766 -7.375 -28.193 1.00 97.19 118 SER A CA 1
ATOM 825 C C . SER A 1 118 ? 12.354 -6.022 -28.569 1.00 97.19 118 SER A C 1
ATOM 827 O O . SER A 1 118 ? 11.696 -5.233 -29.236 1.00 97.19 118 SER A O 1
ATOM 829 N N . PHE A 1 119 ? 13.595 -5.782 -28.170 1.00 98.00 119 PHE A N 1
ATOM 830 C CA . PHE A 1 119 ? 14.409 -4.662 -28.614 1.00 98.00 119 PHE A CA 1
ATOM 831 C C . PHE A 1 119 ? 15.286 -5.134 -29.769 1.00 98.00 119 PHE A C 1
ATOM 833 O O . PHE A 1 119 ? 16.103 -6.036 -29.574 1.00 98.00 119 PHE A O 1
ATOM 840 N N . GLY A 1 120 ? 15.112 -4.556 -30.955 1.00 97.81 120 GLY A N 1
ATOM 841 C CA . GLY A 1 120 ? 15.928 -4.842 -32.135 1.00 97.81 120 GLY A CA 1
ATOM 842 C C . GLY A 1 120 ? 16.786 -3.637 -32.493 1.00 97.81 120 GLY A C 1
ATOM 843 O O . GLY A 1 120 ? 16.244 -2.588 -32.818 1.00 97.81 120 GLY A O 1
ATOM 844 N N . LEU A 1 121 ? 18.106 -3.774 -32.414 1.00 98.50 121 LEU A N 1
ATOM 845 C CA . LEU A 1 121 ? 19.062 -2.739 -32.794 1.00 98.50 121 LEU A CA 1
ATOM 846 C C . LEU A 1 121 ? 19.610 -3.021 -34.190 1.00 98.50 121 LEU A C 1
ATOM 848 O O . LEU A 1 121 ? 20.218 -4.069 -34.412 1.00 98.50 121 LEU A O 1
ATOM 852 N N . GLU A 1 122 ? 19.467 -2.048 -35.080 1.00 98.31 122 GLU A N 1
ATOM 853 C CA . GLU A 1 122 ? 20.039 -2.055 -36.423 1.00 98.31 122 GLU A CA 1
ATOM 854 C C . GLU A 1 122 ? 20.983 -0.860 -36.579 1.00 98.31 122 GLU A C 1
ATOM 856 O O . GLU A 1 122 ? 20.574 0.293 -36.423 1.00 98.31 122 GLU A O 1
ATOM 861 N N . THR A 1 123 ? 22.260 -1.130 -36.854 1.00 98.25 123 THR A N 1
ATOM 862 C CA . THR A 1 123 ? 23.252 -0.092 -37.151 1.00 98.25 123 THR A CA 1
ATOM 863 C C . THR A 1 123 ? 23.168 0.308 -38.615 1.00 98.25 123 THR A C 1
ATOM 865 O O . THR A 1 123 ? 23.368 -0.522 -39.501 1.00 98.25 123 THR A O 1
ATOM 868 N N . THR A 1 124 ? 22.935 1.590 -38.872 1.00 97.38 124 THR A N 1
ATOM 869 C CA . THR A 1 124 ? 22.912 2.157 -40.226 1.00 97.38 124 THR A CA 1
ATOM 870 C C . THR A 1 124 ? 24.298 2.635 -40.638 1.00 97.38 124 THR A C 1
ATOM 872 O O . THR A 1 124 ? 24.724 2.400 -41.766 1.00 97.38 124 THR A O 1
ATOM 875 N N . GLU A 1 125 ? 25.027 3.247 -39.709 1.00 97.69 125 GLU A N 1
ATOM 876 C CA . GLU A 1 125 ? 26.383 3.731 -39.930 1.00 97.69 125 GLU A CA 1
ATOM 877 C C . GLU A 1 125 ? 27.219 3.527 -38.668 1.00 97.69 125 GLU A C 1
ATOM 879 O O . GLU A 1 125 ? 26.767 3.784 -37.554 1.00 97.69 125 GLU A O 1
ATOM 884 N N . LEU A 1 126 ? 28.446 3.054 -38.847 1.00 97.88 126 LEU A N 1
ATOM 885 C CA . LEU A 1 126 ? 29.462 2.989 -37.808 1.00 97.88 126 LEU A CA 1
ATOM 886 C C . LEU A 1 126 ? 30.802 3.212 -38.495 1.00 97.88 126 LEU A C 1
ATOM 888 O O . LEU A 1 126 ? 31.155 2.446 -39.395 1.00 97.88 126 LEU A O 1
ATOM 892 N N . THR A 1 127 ? 31.523 4.259 -38.110 1.00 97.75 127 THR A N 1
ATOM 893 C CA . THR A 1 127 ? 32.763 4.650 -38.790 1.00 97.75 127 THR A CA 1
ATOM 894 C C . THR A 1 127 ? 33.965 4.630 -37.867 1.00 97.75 127 THR A C 1
ATOM 896 O O . THR A 1 127 ? 33.857 4.764 -36.647 1.00 97.75 127 THR A O 1
ATOM 899 N N . ASP A 1 128 ? 35.126 4.453 -38.481 1.00 97.06 128 ASP A N 1
ATOM 900 C CA . ASP A 1 128 ? 36.427 4.637 -37.863 1.00 97.06 128 ASP A CA 1
ATOM 901 C C . ASP A 1 128 ? 36.717 6.122 -37.624 1.00 97.06 128 ASP A C 1
ATOM 903 O O . ASP A 1 128 ? 36.497 6.949 -38.506 1.00 97.06 128 ASP A O 1
ATOM 907 N N . TRP A 1 129 ? 37.266 6.461 -36.459 1.00 96.06 129 TRP A N 1
ATOM 908 C CA . TRP A 1 129 ? 37.592 7.846 -36.110 1.00 96.06 129 TRP A CA 1
ATOM 909 C C . TRP A 1 129 ? 38.641 8.479 -37.029 1.00 96.06 129 TRP A C 1
ATOM 911 O O . TRP A 1 129 ? 38.522 9.648 -37.386 1.00 96.06 129 TRP A O 1
ATOM 921 N N . GLU A 1 130 ? 39.679 7.728 -37.399 1.00 94.12 130 GLU A N 1
ATOM 922 C CA . GLU A 1 130 ? 40.817 8.285 -38.137 1.00 94.12 130 GLU A CA 1
ATOM 923 C C . GLU A 1 130 ? 40.535 8.383 -39.635 1.00 94.12 130 GLU A C 1
ATOM 925 O O . GLU A 1 130 ? 40.865 9.376 -40.280 1.00 94.12 130 GLU A O 1
ATOM 930 N N . THR A 1 131 ? 39.936 7.336 -40.198 1.00 95.31 131 THR A N 1
ATOM 931 C CA . THR A 1 131 ? 39.768 7.183 -41.648 1.00 95.31 131 THR A CA 1
ATOM 932 C C . THR A 1 131 ? 38.350 7.453 -42.134 1.00 95.31 131 THR A C 1
ATOM 934 O O . THR A 1 131 ? 38.142 7.526 -43.344 1.00 95.31 131 THR A O 1
ATOM 937 N N . VAL A 1 132 ? 37.372 7.561 -41.225 1.00 94.94 132 VAL A N 1
ATOM 938 C CA . VAL A 1 132 ? 35.934 7.693 -41.538 1.00 94.94 132 VAL A CA 1
ATOM 939 C C . VAL A 1 132 ? 35.419 6.531 -42.407 1.00 94.94 132 VAL A C 1
ATOM 941 O O . VAL A 1 132 ? 34.388 6.611 -43.070 1.00 94.94 132 VAL A O 1
ATOM 944 N N . SER A 1 133 ? 36.146 5.410 -42.423 1.00 95.44 133 SER A N 1
ATOM 945 C CA . SER A 1 133 ? 35.749 4.205 -43.149 1.00 95.44 133 SER A CA 1
ATOM 946 C C . SER A 1 133 ? 34.716 3.412 -42.352 1.00 95.44 133 SER A C 1
ATOM 948 O O . SER A 1 133 ? 34.712 3.444 -41.122 1.00 95.44 133 SER A O 1
ATOM 950 N N . SER A 1 134 ? 33.828 2.694 -43.043 1.00 96.00 134 SER A N 1
ATOM 951 C CA . SER A 1 134 ? 32.824 1.860 -42.379 1.00 96.00 134 SER A CA 1
ATOM 952 C C . SER A 1 134 ? 33.481 0.736 -41.570 1.00 96.00 134 SER A C 1
ATOM 954 O O . SER A 1 134 ? 34.334 0.008 -42.075 1.00 96.00 134 SER A O 1
ATOM 956 N N . LEU A 1 135 ? 33.027 0.568 -40.328 1.00 96.12 135 LEU A N 1
ATOM 957 C CA . LEU A 1 135 ? 33.364 -0.541 -39.432 1.00 96.12 135 LEU A CA 1
ATOM 958 C C . LEU A 1 135 ? 32.324 -1.674 -39.491 1.00 96.12 135 LEU A C 1
ATOM 960 O O . LEU A 1 135 ? 32.361 -2.587 -38.663 1.00 96.12 135 LEU A O 1
ATOM 964 N N . GLY A 1 136 ? 31.402 -1.620 -40.459 1.00 95.06 136 GLY A N 1
ATOM 965 C CA . GLY A 1 136 ? 30.303 -2.565 -40.643 1.00 95.06 136 GLY A CA 1
ATOM 966 C C . GLY A 1 136 ? 28.990 -2.139 -39.978 1.00 95.06 136 GLY A C 1
ATOM 967 O O . GLY A 1 136 ? 28.885 -1.083 -39.360 1.00 95.06 136 GLY A O 1
ATOM 968 N N . ASN A 1 137 ? 27.976 -2.997 -40.106 1.00 96.62 137 ASN A N 1
ATOM 969 C CA . ASN A 1 137 ? 26.604 -2.754 -39.648 1.00 96.62 137 ASN A CA 1
ATOM 970 C C . ASN A 1 137 ? 26.148 -3.856 -38.678 1.00 96.62 137 ASN A C 1
ATOM 972 O O . ASN A 1 137 ? 25.254 -4.640 -39.010 1.00 96.62 137 ASN A O 1
ATOM 976 N N . PRO A 1 138 ? 26.793 -4.003 -37.506 1.00 96.81 138 PRO A N 1
ATOM 977 C CA . PRO A 1 138 ? 26.397 -5.035 -36.560 1.00 96.81 138 PRO A CA 1
ATOM 978 C C . PRO A 1 138 ? 24.954 -4.797 -36.088 1.00 96.81 138 PRO A C 1
ATOM 980 O O . PRO A 1 138 ? 24.473 -3.674 -36.017 1.00 96.81 138 PRO A O 1
ATOM 983 N N . SER A 1 139 ? 24.243 -5.864 -35.750 1.00 97.25 139 SER A N 1
ATOM 984 C CA . SER A 1 139 ? 22.895 -5.779 -35.187 1.00 97.25 139 SER A CA 1
ATOM 985 C C . SER A 1 139 ? 22.811 -6.620 -33.926 1.00 97.25 139 SER A C 1
ATOM 987 O O . SER A 1 139 ? 23.616 -7.527 -33.699 1.00 97.25 139 SER A O 1
ATOM 989 N N . GLY A 1 140 ? 21.853 -6.296 -33.068 1.00 96.44 140 GLY A N 1
ATOM 990 C CA . GLY A 1 140 ? 21.687 -6.986 -31.800 1.00 96.44 140 GLY A CA 1
ATOM 991 C C . GLY A 1 140 ? 20.242 -6.991 -31.353 1.00 96.44 140 GLY A C 1
ATOM 992 O O . GLY A 1 140 ? 19.442 -6.151 -31.756 1.00 96.44 140 GLY A O 1
ATOM 993 N N . LYS A 1 141 ? 19.898 -7.951 -30.500 1.00 97.12 141 LYS A N 1
ATOM 994 C CA . LYS A 1 141 ? 18.549 -8.068 -29.953 1.00 97.12 141 LYS A CA 1
ATOM 995 C C . LYS A 1 141 ? 18.573 -8.394 -28.472 1.00 97.12 141 LYS A C 1
ATOM 997 O O . LYS A 1 141 ? 19.450 -9.119 -28.012 1.00 97.12 141 LYS A O 1
ATOM 1002 N N . ALA A 1 142 ? 17.571 -7.908 -27.754 1.00 97.44 142 ALA A N 1
ATOM 1003 C CA . ALA A 1 142 ? 17.284 -8.309 -26.384 1.00 97.44 142 ALA A CA 1
ATOM 1004 C C . ALA A 1 142 ? 15.775 -8.434 -26.189 1.00 97.44 142 ALA A C 1
ATOM 1006 O O . ALA A 1 142 ? 15.001 -7.766 -26.865 1.00 97.44 142 ALA A O 1
ATOM 1007 N N . THR A 1 143 ? 15.346 -9.267 -25.249 1.00 97.50 143 THR A N 1
ATOM 1008 C CA . THR A 1 143 ? 13.923 -9.459 -24.949 1.00 97.50 143 THR A CA 1
ATOM 1009 C C . THR A 1 143 ? 13.666 -9.288 -23.465 1.00 97.50 143 THR A C 1
ATOM 1011 O O . THR A 1 143 ? 14.478 -9.720 -22.649 1.00 97.50 143 THR A O 1
ATOM 1014 N N . VAL A 1 144 ? 12.507 -8.735 -23.122 1.00 97.38 144 VAL A N 1
ATOM 1015 C CA . VAL A 1 144 ? 12.021 -8.612 -21.744 1.00 97.38 144 VAL A CA 1
ATOM 1016 C C . VAL A 1 144 ? 10.583 -9.107 -21.655 1.00 97.38 144 VAL A C 1
ATOM 1018 O O . VAL A 1 144 ? 9.747 -8.772 -22.494 1.00 97.38 144 VAL A O 1
ATOM 1021 N N . SER A 1 145 ? 10.283 -9.896 -20.625 1.00 97.31 145 SER A N 1
ATOM 1022 C CA . SER A 1 145 ? 8.915 -10.310 -20.308 1.00 97.31 145 SER A CA 1
ATOM 1023 C C . SER A 1 145 ? 8.323 -9.409 -19.225 1.00 97.31 145 SER A C 1
ATOM 1025 O O . SER A 1 145 ? 8.749 -9.443 -18.067 1.00 97.31 145 SER A O 1
ATOM 1027 N N . VAL A 1 146 ? 7.348 -8.580 -19.587 1.00 97.19 146 VAL A N 1
ATOM 1028 C CA . VAL A 1 146 ? 6.642 -7.691 -18.663 1.00 97.19 146 VAL A CA 1
ATOM 1029 C C . VAL A 1 146 ? 5.439 -8.411 -18.074 1.00 97.19 146 VAL A C 1
ATOM 1031 O O . VAL A 1 146 ? 4.547 -8.865 -18.790 1.00 97.19 146 VAL A O 1
ATOM 1034 N N . LYS A 1 147 ? 5.386 -8.481 -16.746 1.00 93.06 147 LYS A N 1
ATOM 1035 C CA . LYS A 1 147 ? 4.282 -9.085 -15.997 1.00 93.06 147 LYS A CA 1
ATOM 1036 C C . LYS A 1 147 ? 3.442 -8.018 -15.311 1.00 93.06 147 LYS A C 1
ATOM 1038 O O . LYS A 1 147 ? 3.944 -6.967 -14.915 1.00 93.06 147 LYS A O 1
ATOM 1043 N N . ASN A 1 148 ? 2.159 -8.303 -15.117 1.00 90.19 148 ASN A N 1
ATOM 1044 C CA . ASN A 1 148 ? 1.332 -7.452 -14.272 1.00 90.19 148 ASN A CA 1
ATOM 1045 C C . ASN A 1 148 ? 1.823 -7.534 -12.809 1.00 90.19 148 ASN A C 1
ATOM 1047 O O . ASN A 1 148 ? 2.238 -8.623 -12.386 1.00 90.19 148 ASN A O 1
ATOM 1051 N N . PRO A 1 149 ? 1.766 -6.443 -12.021 1.00 83.56 149 PRO A N 1
ATOM 1052 C CA . PRO A 1 149 ? 2.104 -6.488 -10.606 1.00 83.56 149 PRO A CA 1
ATOM 1053 C C . PRO A 1 149 ? 1.251 -7.548 -9.909 1.00 83.56 149 PRO A C 1
ATOM 1055 O O . PRO A 1 149 ? 0.027 -7.575 -10.064 1.00 83.56 149 PRO A O 1
ATOM 1058 N N . GLN A 1 150 ? 1.892 -8.447 -9.165 1.00 84.31 150 GLN A N 1
ATOM 1059 C CA . GLN A 1 150 ? 1.164 -9.435 -8.377 1.00 84.31 150 GLN A CA 1
ATOM 1060 C C . GLN A 1 150 ? 0.564 -8.741 -7.159 1.00 84.31 150 GLN A C 1
ATOM 1062 O O . GLN A 1 150 ? 1.286 -8.209 -6.318 1.00 84.31 150 GLN A O 1
ATOM 1067 N N . LYS A 1 151 ? -0.767 -8.730 -7.089 1.00 87.44 151 LYS A N 1
ATOM 1068 C CA . LYS A 1 151 ? -1.504 -8.206 -5.943 1.00 87.44 151 LYS A CA 1
ATOM 1069 C C . LYS A 1 151 ? -1.612 -9.296 -4.880 1.00 87.44 151 LYS A C 1
ATOM 1071 O O . LYS A 1 151 ? -1.951 -10.433 -5.206 1.00 87.44 151 LYS A O 1
ATOM 1076 N N . SER A 1 152 ? -1.347 -8.950 -3.624 1.00 92.50 152 SER A N 1
ATOM 1077 C CA . SER A 1 152 ? -1.465 -9.898 -2.512 1.00 92.50 152 SER A CA 1
ATOM 1078 C C . SER A 1 152 ? -2.908 -10.380 -2.327 1.00 92.50 152 SER A C 1
ATOM 1080 O O . SER A 1 152 ? -3.853 -9.596 -2.449 1.00 92.50 152 SER A O 1
ATOM 1082 N N . GLY A 1 153 ? -3.064 -11.672 -2.023 1.00 94.31 153 GLY A N 1
ATOM 1083 C CA . GLY A 1 153 ? -4.335 -12.298 -1.644 1.00 94.31 153 GLY A CA 1
ATOM 1084 C C . GLY A 1 153 ? -4.523 -12.473 -0.141 1.00 94.31 153 GLY A C 1
ATOM 1085 O O . GLY A 1 153 ? -5.474 -13.127 0.278 1.00 94.31 153 GLY A O 1
ATOM 1086 N N . ASN A 1 154 ? -3.617 -11.928 0.673 1.00 95.00 154 ASN A N 1
ATOM 1087 C CA . ASN A 1 154 ? -3.699 -12.047 2.119 1.00 95.00 154 ASN A CA 1
ATOM 1088 C C . ASN A 1 154 ? -4.809 -11.140 2.679 1.00 95.00 154 ASN A C 1
ATOM 1090 O O . ASN A 1 154 ? -4.654 -9.922 2.746 1.00 95.00 154 ASN A O 1
ATOM 1094 N N . ALA A 1 155 ? -5.923 -11.756 3.074 1.00 96.56 155 ALA A N 1
ATOM 1095 C CA . ALA A 1 155 ? -7.063 -11.101 3.711 1.00 96.56 155 ALA A CA 1
ATOM 1096 C C . ALA A 1 155 ? -7.122 -11.373 5.228 1.00 96.56 155 ALA A C 1
ATOM 1098 O O . ALA A 1 155 ? -8.190 -11.310 5.828 1.00 96.56 155 ALA A O 1
ATOM 1099 N N . ASP A 1 156 ? -6.006 -11.724 5.864 1.00 95.25 156 ASP A N 1
ATOM 1100 C CA . ASP A 1 156 ? -5.985 -12.006 7.299 1.00 95.25 156 ASP A CA 1
ATOM 1101 C C . ASP A 1 156 ? -5.904 -10.722 8.135 1.00 95.25 156 ASP A C 1
ATOM 1103 O O . ASP A 1 156 ? -5.304 -9.726 7.725 1.00 95.25 156 ASP A O 1
ATOM 1107 N N . LEU A 1 157 ? -6.463 -10.759 9.346 1.00 85.94 157 LEU A N 1
ATOM 1108 C CA . LEU A 1 157 ? -6.141 -9.789 10.393 1.00 85.94 157 LEU A CA 1
ATOM 1109 C C . LEU A 1 157 ? -4.815 -10.161 11.077 1.00 85.94 157 LEU A C 1
ATOM 1111 O O . LEU A 1 157 ? -4.575 -11.327 11.388 1.00 85.94 157 LEU A O 1
ATOM 1115 N N . ALA A 1 158 ? -3.984 -9.161 11.367 1.00 75.12 158 ALA A N 1
ATOM 1116 C CA . ALA A 1 158 ? -2.849 -9.256 12.285 1.00 75.12 158 ALA A CA 1
ATOM 1117 C C . ALA A 1 158 ? -3.278 -9.122 13.751 1.00 75.12 158 ALA A C 1
ATOM 1119 O O . ALA A 1 158 ? -2.656 -9.714 14.630 1.00 75.12 158 ALA A O 1
ATOM 1120 N N . SER A 1 159 ? -4.342 -8.361 14.021 1.00 74.56 159 SER A N 1
ATOM 1121 C CA . SER A 1 159 ? -4.894 -8.192 15.366 1.00 74.56 159 SER A CA 1
ATOM 1122 C C . SER A 1 159 ? -6.389 -7.902 15.321 1.00 74.56 159 SER A C 1
ATOM 1124 O O . SER A 1 159 ? -6.876 -7.277 14.378 1.00 74.56 159 SER A O 1
ATOM 1126 N N . LEU A 1 160 ? -7.093 -8.311 16.375 1.00 77.69 160 LEU A N 1
ATOM 1127 C CA . LEU A 1 160 ? -8.480 -7.952 16.654 1.00 77.69 160 LEU A CA 1
ATOM 1128 C C . LEU A 1 160 ? -8.629 -7.743 18.161 1.00 77.69 160 LEU A C 1
ATOM 1130 O O . LEU A 1 160 ? -8.235 -8.612 18.942 1.00 77.69 160 LEU A O 1
ATOM 1134 N N . SER A 1 161 ? -9.195 -6.615 18.567 1.00 71.94 161 SER A N 1
ATOM 1135 C CA . SER A 1 161 ? -9.504 -6.302 19.962 1.00 71.94 161 SER A CA 1
ATOM 1136 C C . SER A 1 161 ? -10.777 -5.466 20.063 1.00 71.94 161 SER A C 1
ATOM 1138 O O . SER A 1 161 ? -11.277 -4.926 19.073 1.00 71.94 161 SER A O 1
ATOM 1140 N N . VAL A 1 162 ? -11.333 -5.394 21.269 1.00 71.31 162 VAL A N 1
ATOM 1141 C CA . VAL A 1 162 ? -12.554 -4.646 21.577 1.00 71.31 162 VAL A CA 1
ATOM 1142 C C . VAL A 1 162 ? -12.352 -3.801 22.828 1.00 71.31 162 VAL A C 1
ATOM 1144 O O . VAL A 1 162 ? -11.541 -4.165 23.675 1.00 71.31 162 VAL A O 1
ATOM 1147 N N . SER A 1 163 ? -13.068 -2.678 22.944 1.00 68.94 163 SER A N 1
ATOM 1148 C CA . SER A 1 163 ? -12.913 -1.757 24.085 1.00 68.94 163 SER A CA 1
ATOM 1149 C C . SER A 1 163 ? -13.490 -2.285 25.401 1.00 68.94 163 SER A C 1
ATOM 1151 O O . SER A 1 163 ? -13.122 -1.791 26.460 1.00 68.94 163 SER A O 1
ATOM 1153 N N . ALA A 1 164 ? -14.394 -3.268 25.350 1.00 60.12 164 ALA A N 1
ATOM 1154 C CA . ALA A 1 164 ? -14.982 -3.902 26.525 1.00 60.12 164 ALA A CA 1
ATOM 1155 C C . ALA A 1 164 ? -15.286 -5.385 26.269 1.00 60.12 164 ALA A C 1
ATOM 1157 O O . ALA A 1 164 ? -15.614 -5.790 25.151 1.00 60.12 164 ALA A O 1
ATOM 1158 N N . GLY A 1 165 ? -15.215 -6.186 27.333 1.00 66.88 165 GLY A N 1
ATOM 1159 C CA . GLY A 1 165 ? -15.336 -7.640 27.258 1.00 66.88 165 GLY A CA 1
ATOM 1160 C C . GLY A 1 165 ? -14.079 -8.312 26.702 1.00 66.88 165 GLY A C 1
ATOM 1161 O O . GLY A 1 165 ? -13.043 -7.685 26.486 1.00 66.88 165 GLY A O 1
ATOM 1162 N N . THR A 1 166 ? -14.166 -9.620 26.479 1.00 69.94 166 THR A N 1
ATOM 1163 C CA . THR A 1 166 ? -13.062 -10.433 25.961 1.00 69.94 166 THR A CA 1
ATOM 1164 C C . THR A 1 166 ? -13.508 -11.219 24.736 1.00 69.94 166 THR A C 1
ATOM 1166 O O . THR A 1 166 ? -14.638 -11.699 24.658 1.00 69.94 166 THR A O 1
ATOM 1169 N N . LEU A 1 167 ? -12.613 -11.344 23.755 1.00 68.19 167 LEU A N 1
ATOM 1170 C CA . LEU A 1 167 ? -12.832 -12.221 22.609 1.00 68.19 167 LEU A CA 1
ATOM 1171 C C . LEU A 1 167 ? -12.737 -13.677 23.069 1.00 68.19 167 LEU A C 1
ATOM 1173 O O . LEU A 1 167 ? -11.710 -14.093 23.610 1.00 68.19 167 LEU A O 1
ATOM 1177 N N . SER A 1 168 ? -13.793 -14.445 22.818 1.00 77.06 168 SER A N 1
ATOM 1178 C CA . SER A 1 168 ? -13.816 -15.889 23.021 1.00 77.06 168 SER A CA 1
ATOM 1179 C C . SER A 1 168 ? -14.113 -16.591 21.692 1.00 77.06 168 SER A C 1
ATOM 1181 O O . SER A 1 168 ? -15.206 -16.411 21.146 1.00 77.06 168 SER A O 1
ATOM 1183 N N . PRO A 1 169 ? -13.164 -17.365 21.133 1.00 83.50 169 PRO A N 1
ATOM 1184 C CA . PRO A 1 169 ? -11.822 -17.668 21.657 1.00 83.50 169 PRO A CA 1
ATOM 1185 C C . PRO A 1 169 ? -10.846 -16.476 21.559 1.00 83.50 169 PRO A C 1
ATOM 1187 O O . PRO A 1 169 ? -11.148 -15.470 20.921 1.00 83.50 169 PRO A O 1
ATOM 1190 N N . LYS A 1 170 ? -9.642 -16.594 22.148 1.00 80.12 170 LYS A N 1
ATOM 1191 C CA . LYS A 1 170 ? -8.566 -15.601 21.947 1.00 80.12 170 LYS A CA 1
ATOM 1192 C C . LYS A 1 170 ? -8.289 -15.429 20.450 1.00 80.12 170 LYS A C 1
ATOM 1194 O O . LYS A 1 170 ? -8.329 -16.401 19.695 1.00 80.12 170 LYS A O 1
ATOM 1199 N N . PHE A 1 171 ? -7.988 -14.198 20.039 1.00 85.75 171 PHE A N 1
ATOM 1200 C CA . PHE A 1 171 ? -7.770 -13.870 18.635 1.00 85.75 171 PHE A CA 1
ATOM 1201 C C . PHE A 1 171 ? -6.749 -14.796 17.952 1.00 85.75 171 PHE A C 1
ATOM 1203 O O . PHE A 1 171 ? -5.641 -15.015 18.444 1.00 85.75 171 PHE A O 1
ATOM 1210 N N . SER A 1 172 ? -7.133 -15.281 16.773 1.00 87.94 172 SER A N 1
ATOM 1211 C CA . SER A 1 172 ? -6.270 -15.954 15.811 1.00 87.94 172 SER A CA 1
ATOM 1212 C C . SER A 1 172 ? -6.730 -15.594 14.403 1.00 87.94 172 SER A C 1
ATOM 1214 O O . SER A 1 172 ? -7.921 -15.659 14.103 1.00 87.94 172 SER A O 1
ATOM 1216 N N . ALA A 1 173 ? -5.791 -15.302 13.502 1.00 89.81 173 ALA A N 1
ATOM 1217 C CA . ALA A 1 173 ? -6.086 -14.960 12.108 1.00 89.81 173 ALA A CA 1
ATOM 1218 C C . ALA A 1 173 ? -6.963 -16.003 11.381 1.00 89.81 173 ALA A C 1
ATOM 1220 O O . ALA A 1 173 ? -7.686 -15.664 10.443 1.00 89.81 173 ALA A O 1
ATOM 1221 N N . LYS A 1 174 ? -6.923 -17.269 11.825 1.00 94.62 174 LYS A N 1
ATOM 1222 C CA . LYS A 1 174 ? -7.698 -18.380 11.253 1.00 94.62 174 LYS A CA 1
ATOM 1223 C C . LYS A 1 174 ? -9.127 -18.486 11.792 1.00 94.62 174 LYS A C 1
ATOM 1225 O O . LYS A 1 174 ? -9.951 -19.130 11.151 1.00 94.62 174 LYS A O 1
ATOM 1230 N N . VAL A 1 175 ? -9.422 -17.895 12.950 1.00 94.25 175 VAL A N 1
ATOM 1231 C CA . VAL A 1 175 ? -10.748 -17.955 13.575 1.00 94.25 175 VAL A CA 1
ATOM 1232 C C . VAL A 1 175 ? -11.561 -16.746 13.135 1.00 94.25 175 VAL A C 1
ATOM 1234 O O . VAL A 1 175 ? -11.148 -15.609 13.344 1.00 94.25 175 VAL A O 1
ATOM 1237 N N . THR A 1 176 ? -12.722 -16.997 12.531 1.00 96.81 176 THR A N 1
ATOM 1238 C CA . THR A 1 176 ? -13.601 -15.975 11.939 1.00 96.81 176 THR A CA 1
ATOM 1239 C C . THR A 1 176 ? -14.866 -15.711 12.752 1.00 96.81 176 THR A C 1
ATOM 1241 O O . THR A 1 176 ? -15.670 -14.879 12.346 1.00 96.81 176 THR A O 1
ATOM 1244 N N . ALA A 1 177 ? -15.066 -16.379 13.887 1.00 96.44 177 ALA A N 1
ATOM 1245 C CA . ALA A 1 177 ? -16.225 -16.183 14.753 1.00 96.44 177 ALA A CA 1
ATOM 1246 C C . ALA A 1 177 ? -15.777 -16.005 16.204 1.00 96.44 177 ALA A C 1
ATOM 1248 O O . ALA A 1 177 ? -15.029 -16.831 16.727 1.00 96.44 177 ALA A O 1
ATOM 1249 N N . TYR A 1 178 ? -16.254 -14.938 16.839 1.00 85.56 178 TYR A N 1
ATOM 1250 C CA . TYR A 1 178 ? -15.946 -14.602 18.222 1.00 85.56 178 TYR A CA 1
ATOM 1251 C C . TYR A 1 178 ? -17.211 -14.250 18.985 1.00 85.56 178 TYR A C 1
ATOM 1253 O O . TYR A 1 178 ? -18.078 -13.535 18.479 1.00 85.56 178 TYR A O 1
ATOM 1261 N N . ASN A 1 179 ? -17.269 -14.706 20.229 1.00 85.19 179 ASN A N 1
ATOM 1262 C CA . ASN A 1 179 ? -18.271 -14.315 21.202 1.00 85.19 179 ASN A CA 1
ATOM 1263 C C . ASN A 1 179 ? -17.648 -13.332 22.192 1.00 85.19 179 ASN A C 1
ATOM 1265 O O . ASN A 1 179 ? -16.525 -13.539 22.651 1.00 85.19 179 ASN A O 1
ATOM 1269 N N . ILE A 1 180 ? -18.383 -12.274 22.515 1.00 82.06 180 ILE A N 1
ATOM 1270 C CA . ILE A 1 180 ? -18.001 -11.249 23.485 1.00 82.06 180 ILE A CA 1
ATOM 1271 C C . ILE A 1 180 ? -19.185 -11.057 24.425 1.00 82.06 180 ILE A C 1
ATOM 1273 O O . ILE A 1 180 ? -20.324 -10.939 23.973 1.00 82.06 180 ILE A O 1
ATOM 1277 N N . VAL A 1 181 ? -18.924 -11.003 25.725 1.00 72.12 181 VAL A N 1
ATOM 1278 C CA . VAL A 1 181 ? -19.922 -10.615 26.727 1.00 72.12 181 VAL A CA 1
ATOM 1279 C C . VAL A 1 181 ? -19.512 -9.261 27.290 1.00 72.12 181 VAL A C 1
ATOM 1281 O O . VAL A 1 181 ? -18.359 -9.087 27.685 1.00 72.12 181 VAL A O 1
ATOM 1284 N N . ILE A 1 182 ? -20.440 -8.304 27.285 1.00 73.75 182 ILE A N 1
ATOM 1285 C CA . ILE A 1 182 ? -20.238 -6.954 27.825 1.00 73.75 182 ILE A CA 1
ATOM 1286 C C . ILE A 1 182 ? -21.285 -6.660 28.908 1.00 73.75 182 ILE A C 1
ATOM 1288 O O . ILE A 1 182 ? -22.425 -7.127 28.797 1.00 73.75 182 ILE A O 1
ATOM 1292 N N . PRO A 1 183 ? -20.925 -5.898 29.954 1.00 65.81 183 PRO A N 1
ATOM 1293 C CA . PRO A 1 183 ? -21.853 -5.569 31.028 1.00 65.81 183 PRO A CA 1
ATOM 1294 C C . PRO A 1 183 ? -22.963 -4.629 30.544 1.00 65.81 183 PRO A C 1
ATOM 1296 O O . PRO A 1 183 ? -22.841 -3.968 29.508 1.00 65.81 183 PRO A O 1
ATOM 1299 N N . TYR A 1 184 ? -24.045 -4.543 31.322 1.00 68.00 184 TYR A N 1
ATOM 1300 C CA . TYR A 1 184 ? -25.194 -3.695 30.999 1.00 68.00 184 TYR A CA 1
ATOM 1301 C C . TYR A 1 184 ? -24.806 -2.222 30.790 1.00 68.00 184 TYR A C 1
ATOM 1303 O O . TYR A 1 184 ? -25.357 -1.584 29.900 1.00 68.00 184 TYR A O 1
ATOM 1311 N N . SER A 1 185 ? -23.832 -1.678 31.525 1.00 68.62 185 SER A N 1
ATOM 1312 C CA . SER A 1 185 ? -23.409 -0.269 31.410 1.00 68.62 185 SER A CA 1
ATOM 1313 C C . SER A 1 185 ? -22.811 0.108 30.046 1.00 68.62 185 SER A C 1
ATOM 1315 O O . SER A 1 185 ? -22.849 1.275 29.664 1.00 68.62 185 SER A O 1
ATOM 1317 N N . VAL A 1 186 ? -22.305 -0.855 29.266 1.00 65.00 186 VAL A N 1
ATOM 1318 C CA . VAL A 1 186 ? -21.649 -0.584 27.978 1.00 65.00 186 VAL A CA 1
ATOM 1319 C C . VAL A 1 186 ? -22.696 -0.411 26.880 1.00 65.00 186 VAL A C 1
ATOM 1321 O O . VAL A 1 186 ? -23.230 -1.376 26.334 1.00 65.00 186 VAL A O 1
ATOM 1324 N N . THR A 1 187 ? -22.986 0.841 26.534 1.00 71.81 187 THR A N 1
ATOM 1325 C CA . THR A 1 187 ? -23.934 1.216 25.471 1.00 71.81 187 THR A CA 1
ATOM 1326 C C . THR A 1 187 ? -23.280 1.342 24.095 1.00 71.81 187 THR A C 1
ATOM 1328 O O . THR A 1 187 ? -23.998 1.362 23.096 1.00 71.81 187 THR A O 1
ATOM 1331 N N . SER A 1 188 ? -21.944 1.385 24.016 1.00 64.25 188 SER A N 1
ATOM 1332 C CA . SER A 1 188 ? -21.169 1.440 22.771 1.00 64.25 188 SER A CA 1
ATOM 1333 C C . SER A 1 188 ? -19.918 0.564 22.849 1.00 64.25 188 SER A C 1
ATOM 1335 O O . SER A 1 188 ? -19.270 0.508 23.892 1.00 64.25 188 SER A O 1
ATOM 1337 N N . LEU A 1 189 ? -19.569 -0.128 21.758 1.00 69.38 189 LEU A N 1
ATOM 1338 C CA . LEU A 1 189 ? -18.408 -1.025 21.703 1.00 69.38 189 LEU A CA 1
ATOM 1339 C C . LEU A 1 189 ? -17.519 -0.723 20.493 1.00 69.38 189 LEU A C 1
ATOM 1341 O O . LEU A 1 189 ? -17.919 -0.953 19.347 1.00 69.38 189 LEU A O 1
ATOM 1345 N N . LEU A 1 190 ? -16.281 -0.295 20.745 1.00 62.09 190 LEU A N 1
ATOM 1346 C CA . LEU A 1 190 ? -15.276 -0.102 19.703 1.00 62.09 190 LEU A CA 1
ATOM 1347 C C . LEU A 1 190 ? -14.608 -1.435 19.360 1.00 62.09 190 LEU A C 1
ATOM 1349 O O . LEU A 1 190 ? -14.388 -2.284 20.223 1.00 62.09 190 LEU A O 1
ATOM 1353 N N . VAL A 1 191 ? -14.293 -1.613 18.078 1.00 73.69 191 VAL A N 1
ATOM 1354 C CA . VAL A 1 191 ? -13.601 -2.795 17.550 1.00 73.69 191 VAL A CA 1
ATOM 1355 C C . VAL A 1 191 ? -12.374 -2.293 16.818 1.00 73.69 191 VAL A C 1
ATOM 1357 O O . VAL A 1 191 ? -12.508 -1.533 15.862 1.00 73.69 191 VAL A O 1
ATOM 1360 N N . SER A 1 192 ? -11.202 -2.728 17.263 1.00 64.62 192 SER A N 1
ATOM 1361 C CA . SER A 1 192 ? -9.938 -2.444 16.601 1.00 64.62 192 SER A CA 1
ATOM 1362 C C . SER A 1 192 ? -9.469 -3.678 15.850 1.00 64.62 192 SER A C 1
ATOM 1364 O O . SER A 1 192 ? -9.445 -4.782 16.395 1.00 64.62 192 SER A O 1
ATOM 1366 N N . ALA A 1 193 ? -9.114 -3.498 14.584 1.00 70.31 193 ALA A N 1
ATOM 1367 C CA . ALA A 1 193 ? -8.703 -4.581 13.717 1.00 70.31 193 ALA A CA 1
ATOM 1368 C C . ALA A 1 193 ? -7.658 -4.089 12.717 1.00 70.31 193 ALA A C 1
ATOM 1370 O O . ALA A 1 193 ? -7.901 -3.125 11.996 1.00 70.31 193 ALA A O 1
ATOM 1371 N N . ASN A 1 194 ? -6.520 -4.778 12.648 1.00 69.25 194 ASN A N 1
ATOM 1372 C CA . ASN A 1 194 ? -5.442 -4.452 11.715 1.00 69.25 194 ASN A CA 1
ATOM 1373 C C . ASN A 1 194 ? -5.288 -5.578 10.705 1.00 69.25 194 ASN A C 1
ATOM 1375 O O . ASN A 1 194 ? -5.231 -6.743 11.099 1.00 69.25 194 ASN A O 1
ATOM 1379 N N . ALA A 1 195 ? -5.192 -5.250 9.418 1.00 79.50 195 ALA A N 1
ATOM 1380 C CA . ALA A 1 195 ? -4.868 -6.241 8.399 1.00 79.50 195 ALA A CA 1
ATOM 1381 C C . ALA A 1 195 ? -3.412 -6.709 8.536 1.00 79.50 195 ALA A C 1
ATOM 1383 O O . ALA A 1 195 ? -2.527 -5.939 8.901 1.00 79.50 195 ALA A O 1
ATOM 1384 N N . ALA A 1 196 ? -3.160 -7.977 8.219 1.00 81.19 196 ALA A N 1
ATOM 1385 C CA . ALA A 1 196 ? -1.810 -8.527 8.147 1.00 81.19 196 ALA A CA 1
ATOM 1386 C C . ALA A 1 196 ? -1.040 -8.038 6.912 1.00 81.19 196 ALA A C 1
ATOM 1388 O O . ALA A 1 196 ? 0.186 -7.963 6.937 1.00 81.19 196 ALA A O 1
ATOM 1389 N N . ASP A 1 197 ? -1.749 -7.693 5.836 1.00 78.44 197 ASP A N 1
ATOM 1390 C CA . ASP A 1 197 ? -1.166 -7.080 4.647 1.00 78.44 197 ASP A CA 1
ATOM 1391 C C . ASP A 1 197 ? -1.347 -5.560 4.679 1.00 78.44 197 ASP A C 1
ATOM 1393 O O . ASP A 1 197 ? -2.467 -5.062 4.778 1.00 78.44 197 ASP A O 1
ATOM 1397 N N . LYS A 1 198 ? -0.245 -4.818 4.530 1.00 81.06 198 LYS A N 1
ATOM 1398 C CA . LYS A 1 198 ? -0.241 -3.346 4.551 1.00 81.06 198 LYS A CA 1
ATOM 1399 C C . LYS A 1 198 ? -1.078 -2.699 3.440 1.00 81.06 198 LYS A C 1
ATOM 1401 O O . LYS A 1 198 ? -1.416 -1.527 3.541 1.00 81.06 198 LYS A O 1
ATOM 1406 N N . ASN A 1 199 ? -1.348 -3.423 2.352 1.00 79.06 199 ASN A N 1
ATOM 1407 C CA . ASN A 1 199 ? -2.134 -2.929 1.222 1.00 79.06 199 ASN A CA 1
ATOM 1408 C C . ASN A 1 199 ? -3.592 -3.427 1.268 1.00 79.06 199 ASN A C 1
ATOM 1410 O O . ASN A 1 199 ? -4.361 -3.126 0.351 1.00 79.06 199 ASN A O 1
ATOM 1414 N N . ALA A 1 200 ? -3.972 -4.214 2.282 1.00 80.38 200 ALA A N 1
ATOM 1415 C CA . ALA A 1 200 ? -5.349 -4.643 2.495 1.00 80.38 200 ALA A CA 1
ATOM 1416 C C . ALA A 1 200 ? -6.156 -3.571 3.244 1.00 80.38 200 ALA A C 1
ATOM 1418 O O . ALA A 1 200 ? -5.620 -2.766 4.001 1.00 80.38 200 ALA A O 1
ATOM 1419 N N . LYS A 1 201 ? -7.471 -3.564 3.027 1.00 80.06 201 LYS A N 1
ATOM 1420 C CA . LYS A 1 201 ? -8.411 -2.635 3.667 1.00 80.06 201 LYS A CA 1
ATOM 1421 C C . LYS A 1 201 ? -9.250 -3.367 4.701 1.00 80.06 201 LYS A C 1
ATOM 1423 O O . LYS A 1 201 ? -9.682 -4.488 4.446 1.00 80.06 201 LYS A O 1
ATOM 1428 N N . VAL A 1 202 ? -9.520 -2.719 5.830 1.00 79.44 202 VAL A N 1
ATOM 1429 C CA . VAL A 1 202 ? -10.393 -3.244 6.885 1.00 79.44 202 VAL A CA 1
ATOM 1430 C C . VAL A 1 202 ? -11.622 -2.355 6.998 1.00 79.44 202 VAL A C 1
ATOM 1432 O O . VAL A 1 202 ? -11.502 -1.135 7.057 1.00 79.44 202 VAL A O 1
ATOM 1435 N N . ALA A 1 203 ? -12.800 -2.967 7.037 1.00 75.25 203 ALA A N 1
ATOM 1436 C CA . ALA A 1 203 ? -14.062 -2.287 7.280 1.00 75.25 203 ALA A CA 1
ATOM 1437 C C . ALA A 1 203 ? -14.781 -2.954 8.450 1.00 75.25 203 ALA A C 1
ATOM 1439 O O . ALA A 1 203 ? -14.931 -4.177 8.471 1.00 75.25 203 ALA A O 1
ATOM 1440 N N . VAL A 1 204 ? -15.251 -2.154 9.407 1.00 81.50 204 VAL A N 1
ATOM 1441 C CA . VAL A 1 204 ? -16.077 -2.643 10.511 1.00 81.50 204 VAL A CA 1
ATOM 1442 C C . VAL A 1 204 ? -17.514 -2.195 10.290 1.00 81.50 204 VAL A C 1
ATOM 1444 O O . VAL A 1 204 ? -17.794 -1.003 10.200 1.00 81.50 204 VAL A O 1
ATOM 1447 N N . THR A 1 205 ? -18.433 -3.149 10.221 1.00 78.94 205 THR A N 1
ATOM 1448 C CA . THR A 1 205 ? -19.856 -2.917 9.955 1.00 78.94 205 THR A CA 1
ATOM 1449 C C . THR A 1 205 ? -20.726 -3.403 11.113 1.00 78.94 205 THR A C 1
ATOM 1451 O O . THR A 1 205 ? -20.335 -4.286 11.882 1.00 78.94 205 THR A O 1
ATOM 1454 N N . GLY A 1 206 ? -21.931 -2.844 11.217 1.00 79.44 206 GLY A N 1
ATOM 1455 C CA . GLY A 1 206 ? -22.866 -3.080 12.321 1.00 79.44 206 GLY A CA 1
ATOM 1456 C C . GLY A 1 206 ? -22.894 -1.916 13.314 1.00 79.44 206 GLY A C 1
ATOM 1457 O O . GLY A 1 206 ? -21.939 -1.142 13.404 1.00 79.44 206 GLY A O 1
ATOM 1458 N N . SER A 1 207 ? -24.006 -1.792 14.043 1.00 73.00 207 SER A N 1
ATOM 1459 C CA . SER A 1 207 ? -24.242 -0.693 14.987 1.00 73.00 207 SER A CA 1
ATOM 1460 C C . SER A 1 207 ? -23.143 -0.614 16.047 1.00 73.00 207 SER A C 1
ATOM 1462 O O . SER A 1 207 ? -22.747 -1.631 16.616 1.00 73.00 207 SER A O 1
ATOM 1464 N N . GLN A 1 208 ? -22.673 0.603 16.332 1.00 67.94 208 GLN A N 1
ATOM 1465 C CA . GLN A 1 208 ? -21.818 0.863 17.492 1.00 67.94 208 GLN A CA 1
ATOM 1466 C C . GLN A 1 208 ? -22.635 0.880 18.787 1.00 67.94 208 GLN A C 1
ATOM 1468 O O . GLN A 1 208 ? -22.138 0.429 19.813 1.00 67.94 208 GLN A O 1
ATOM 1473 N N . LYS A 1 209 ? -23.904 1.317 18.727 1.00 77.12 209 LYS A N 1
ATOM 1474 C CA . LYS A 1 209 ? -24.840 1.270 19.856 1.00 77.12 209 LYS A CA 1
ATOM 1475 C C . LYS A 1 209 ? -25.238 -0.173 20.145 1.00 77.12 209 LYS A C 1
ATOM 1477 O O . LYS A 1 209 ? -25.746 -0.855 19.251 1.00 77.12 209 LYS A O 1
ATOM 1482 N N . MET A 1 210 ? -25.034 -0.603 21.382 1.00 79.88 210 MET A N 1
ATOM 1483 C CA . MET A 1 210 ? -25.307 -1.954 21.858 1.00 79.88 210 MET A CA 1
ATOM 1484 C C . MET A 1 210 ? -26.704 -2.019 22.470 1.00 79.88 210 MET A C 1
ATOM 1486 O O . MET A 1 210 ? -26.994 -1.335 23.451 1.00 79.88 210 MET A O 1
ATOM 1490 N N . GLN A 1 211 ? -27.573 -2.856 21.915 1.00 88.25 211 GLN A N 1
ATOM 1491 C CA . GLN A 1 211 ? -28.857 -3.193 22.529 1.00 88.25 211 GLN A CA 1
ATOM 1492 C C . GLN A 1 211 ? -28.644 -4.212 23.645 1.00 88.25 211 GLN A C 1
ATOM 1494 O O . GLN A 1 211 ? -27.675 -4.966 23.611 1.00 88.25 211 GLN A O 1
ATOM 1499 N N . VAL A 1 212 ? -29.523 -4.240 24.642 1.00 83.94 212 VAL A N 1
ATOM 1500 C CA . VAL A 1 212 ? -29.518 -5.332 25.624 1.00 83.94 212 VAL A CA 1
ATOM 1501 C C . VAL A 1 212 ? -29.747 -6.661 24.892 1.00 83.94 212 VAL A C 1
ATOM 1503 O O . VAL A 1 212 ? -30.519 -6.724 23.936 1.00 83.94 212 VAL A O 1
ATOM 1506 N N . GLY A 1 213 ? -29.042 -7.712 25.303 1.00 84.19 213 GLY A N 1
ATOM 1507 C CA . GLY A 1 213 ? -29.053 -9.005 24.631 1.00 84.19 213 GLY A CA 1
ATOM 1508 C C . GLY A 1 213 ? -28.059 -9.093 23.469 1.00 84.19 213 GLY A C 1
ATOM 1509 O O . GLY A 1 213 ? -26.952 -8.547 23.512 1.00 84.19 213 GLY A O 1
ATOM 1510 N N . LYS A 1 214 ? -28.414 -9.865 22.438 1.00 90.62 214 LYS A N 1
ATOM 1511 C CA . LYS A 1 214 ? -27.502 -10.234 21.348 1.00 90.62 214 LYS A CA 1
ATOM 1512 C C . LYS A 1 214 ? -27.402 -9.131 20.289 1.00 90.62 214 LYS A C 1
ATOM 1514 O O . LYS A 1 214 ? -28.394 -8.724 19.698 1.00 90.62 214 LYS A O 1
ATOM 1519 N N . ASN A 1 215 ? -26.175 -8.735 19.982 1.00 92.12 215 ASN A N 1
ATOM 1520 C CA . ASN A 1 215 ? -25.784 -7.818 18.918 1.00 92.12 215 ASN A CA 1
ATOM 1521 C C . ASN A 1 215 ? -24.784 -8.521 17.996 1.00 92.12 215 ASN A C 1
ATOM 1523 O O . ASN A 1 215 ? -24.136 -9.504 18.372 1.00 92.12 215 ASN A O 1
ATOM 1527 N N . THR A 1 216 ? -24.625 -8.022 16.774 1.00 92.25 216 THR A N 1
ATOM 1528 C CA . THR A 1 216 ? -23.644 -8.563 15.829 1.00 92.25 216 THR A CA 1
ATOM 1529 C C . THR A 1 216 ? -22.901 -7.439 15.132 1.00 92.25 216 THR A C 1
ATOM 1531 O O . THR A 1 216 ? -23.504 -6.475 14.662 1.00 92.25 216 THR A O 1
ATOM 1534 N N . ARG A 1 217 ? -21.577 -7.580 15.059 1.00 87.94 217 ARG A N 1
ATOM 1535 C CA . ARG A 1 217 ? -20.695 -6.738 14.249 1.00 87.94 217 ARG A CA 1
ATOM 1536 C C . ARG A 1 217 ? -19.834 -7.620 13.358 1.00 87.94 217 ARG A C 1
ATOM 1538 O O . ARG A 1 217 ? -19.579 -8.778 13.685 1.00 87.94 217 ARG A O 1
ATOM 1545 N N . ALA A 1 218 ? -19.381 -7.075 12.240 1.00 90.94 218 ALA A N 1
ATOM 1546 C CA . ALA A 1 218 ? -18.503 -7.781 11.318 1.00 90.94 218 ALA A CA 1
ATOM 1547 C C . ALA A 1 218 ? -17.287 -6.923 10.982 1.00 90.94 218 ALA A C 1
ATOM 1549 O O . ALA A 1 218 ? -17.400 -5.712 10.814 1.00 90.94 218 ALA A O 1
ATOM 1550 N N . VAL A 1 219 ? -16.131 -7.566 10.873 1.00 88.19 219 VAL A N 1
ATOM 1551 C CA . VAL A 1 219 ? -14.883 -6.968 10.409 1.00 88.19 219 VAL A CA 1
ATOM 1552 C C . VAL A 1 219 ? -14.514 -7.649 9.103 1.00 88.19 219 VAL A C 1
ATOM 1554 O O . VAL A 1 219 ? -14.187 -8.833 9.093 1.00 88.19 219 VAL A O 1
ATOM 1557 N N . THR A 1 220 ? -14.577 -6.921 7.997 1.00 88.31 220 THR A N 1
ATOM 1558 C CA . THR A 1 220 ? -14.246 -7.444 6.670 1.00 88.31 220 THR A CA 1
ATOM 1559 C C . THR A 1 220 ? -12.894 -6.911 6.233 1.00 88.31 220 THR A C 1
ATOM 1561 O O . THR A 1 220 ? -12.692 -5.701 6.150 1.00 88.31 220 THR A O 1
ATOM 1564 N N . VAL A 1 221 ? -11.973 -7.823 5.935 1.00 88.88 221 VAL A N 1
ATOM 1565 C CA . VAL A 1 221 ? -10.669 -7.526 5.348 1.00 88.88 221 VAL A CA 1
ATOM 1566 C C . VAL A 1 221 ? -10.742 -7.797 3.854 1.00 88.88 221 VAL A C 1
ATOM 1568 O O . VAL A 1 221 ? -11.163 -8.876 3.445 1.00 88.88 221 VAL A O 1
ATOM 1571 N N . THR A 1 222 ? -10.323 -6.832 3.043 1.00 88.69 222 THR A N 1
ATOM 1572 C CA . THR A 1 222 ? -10.223 -6.953 1.584 1.00 88.69 222 THR A CA 1
ATOM 1573 C C . THR A 1 222 ? -8.759 -6.847 1.177 1.00 88.69 222 THR A C 1
ATOM 1575 O O . THR A 1 222 ? -8.150 -5.788 1.327 1.00 88.69 222 THR A O 1
ATOM 1578 N N . ALA A 1 223 ? -8.189 -7.943 0.679 1.00 92.44 223 ALA A N 1
ATOM 1579 C CA . ALA A 1 223 ? -6.824 -8.003 0.171 1.00 92.44 223 ALA A CA 1
ATOM 1580 C C . ALA A 1 223 ? -6.662 -7.175 -1.112 1.00 92.44 223 ALA A C 1
ATOM 1582 O O . ALA A 1 223 ? -7.632 -6.849 -1.799 1.00 92.44 223 ALA A O 1
ATOM 1583 N N . GLN A 1 224 ? -5.416 -6.886 -1.489 1.00 88.69 224 GLN A N 1
ATOM 1584 C CA . GLN A 1 224 ? -5.112 -6.067 -2.665 1.00 88.69 224 GLN A CA 1
ATOM 1585 C C . GLN A 1 224 ? -5.683 -6.659 -3.966 1.00 88.69 224 GLN A C 1
ATOM 1587 O O . GLN A 1 224 ? -6.069 -5.915 -4.868 1.00 88.69 224 GLN A O 1
ATOM 1592 N N . ASN A 1 225 ? -5.740 -7.989 -4.080 1.00 90.25 225 ASN A N 1
ATOM 1593 C CA . ASN A 1 225 ? -6.309 -8.679 -5.239 1.00 90.25 225 ASN A CA 1
ATOM 1594 C C . ASN A 1 225 ? -7.850 -8.779 -5.222 1.00 90.25 225 ASN A C 1
ATOM 1596 O O . ASN A 1 225 ? -8.412 -9.336 -6.160 1.00 90.25 225 ASN A O 1
ATOM 1600 N N . GLY A 1 226 ? -8.518 -8.264 -4.183 1.00 88.69 226 GLY A N 1
ATOM 1601 C CA . GLY A 1 226 ? -9.972 -8.328 -4.004 1.00 88.69 226 GLY A CA 1
ATOM 1602 C C . GLY A 1 226 ? -10.478 -9.519 -3.184 1.00 88.69 226 GLY A C 1
ATOM 1603 O O . GLY A 1 226 ? -11.671 -9.593 -2.918 1.00 88.69 226 GLY A O 1
ATOM 1604 N N . THR A 1 227 ? -9.608 -10.438 -2.749 1.00 95.50 227 THR A N 1
ATOM 1605 C CA . THR A 1 227 ? -9.997 -11.537 -1.846 1.00 95.50 227 THR A CA 1
ATOM 1606 C C . THR A 1 227 ? -10.495 -10.962 -0.524 1.00 95.50 227 THR A C 1
ATOM 1608 O O . THR A 1 227 ? -9.811 -10.137 0.079 1.00 95.50 227 THR A O 1
ATOM 1611 N N . THR A 1 228 ? -11.654 -11.410 -0.049 1.00 95.31 228 THR A N 1
ATOM 1612 C CA . THR A 1 228 ? -12.238 -10.939 1.212 1.00 95.31 228 THR A CA 1
ATOM 1613 C C . THR A 1 228 ? -12.265 -12.024 2.278 1.00 95.31 228 THR A C 1
ATOM 1615 O O . THR A 1 228 ? -12.520 -13.191 1.979 1.00 95.31 228 THR A O 1
ATOM 1618 N N . LYS A 1 229 ? -12.089 -11.629 3.538 1.00 97.38 229 LYS A N 1
ATOM 1619 C CA . LYS A 1 229 ? -12.331 -12.478 4.708 1.00 97.38 229 LYS A CA 1
ATOM 1620 C C . LYS A 1 229 ? -13.066 -11.677 5.778 1.00 97.38 229 LYS A C 1
ATOM 1622 O O . LYS A 1 229 ? -12.683 -10.550 6.080 1.00 97.38 229 LYS A O 1
ATOM 1627 N N . THR A 1 230 ? -14.104 -12.271 6.360 1.00 97.56 230 THR A N 1
ATOM 1628 C CA . THR A 1 230 ? -14.949 -11.614 7.364 1.00 97.56 230 THR A CA 1
ATOM 1629 C C . THR A 1 230 ? -14.829 -12.309 8.715 1.00 97.56 230 THR A C 1
ATOM 1631 O O . THR A 1 230 ? -14.992 -13.523 8.819 1.00 97.56 230 THR A O 1
ATOM 1634 N N . TYR A 1 231 ? -14.573 -11.516 9.751 1.00 93.38 231 TYR A N 1
ATOM 1635 C CA . TYR A 1 231 ? -14.548 -11.910 11.152 1.00 93.38 231 TYR A CA 1
ATOM 1636 C C . TYR A 1 231 ? -15.829 -11.404 11.824 1.00 93.38 231 TYR A C 1
ATOM 1638 O O . TYR A 1 231 ? -16.096 -10.204 11.851 1.00 93.38 231 TYR A O 1
ATOM 1646 N N . THR A 1 232 ? -16.639 -12.317 12.344 1.00 97.06 232 THR A N 1
ATOM 1647 C CA . THR A 1 232 ? -17.942 -12.037 12.951 1.00 97.06 232 THR A CA 1
ATOM 1648 C C . THR A 1 232 ? -17.814 -11.969 14.464 1.00 97.06 232 THR A C 1
ATOM 1650 O O . THR A 1 232 ? -17.285 -12.884 15.096 1.00 97.06 232 THR A O 1
ATOM 1653 N N . LEU A 1 233 ? -18.338 -10.893 15.040 1.00 93.12 233 LEU A N 1
ATOM 1654 C CA . LEU A 1 233 ? -18.387 -10.640 16.470 1.00 93.12 233 LEU A CA 1
ATOM 1655 C C . LEU A 1 233 ? -19.835 -10.748 16.939 1.00 93.12 233 LEU A C 1
ATOM 1657 O O . LEU A 1 233 ? -20.675 -9.918 16.588 1.00 93.12 233 LEU A O 1
ATOM 1661 N N . THR A 1 234 ? -20.123 -11.765 17.740 1.00 94.56 234 THR A N 1
ATOM 1662 C CA . THR A 1 234 ? -21.393 -11.908 18.448 1.00 94.56 234 THR A CA 1
ATOM 1663 C C . THR A 1 234 ? -21.233 -11.317 19.838 1.00 94.56 234 THR A C 1
ATOM 1665 O O . THR A 1 234 ? -20.500 -11.857 20.663 1.00 94.56 234 THR A O 1
ATOM 1668 N N . ILE A 1 235 ? -21.910 -10.204 20.100 1.00 93.50 235 ILE A N 1
ATOM 1669 C CA . ILE A 1 235 ? -21.779 -9.463 21.354 1.00 93.50 235 ILE A CA 1
ATOM 1670 C C . ILE A 1 235 ? -23.054 -9.634 22.164 1.00 93.50 235 ILE A C 1
ATOM 1672 O O . ILE A 1 235 ? -24.130 -9.281 21.696 1.00 93.50 235 ILE A O 1
ATOM 1676 N N . THR A 1 236 ? -22.947 -10.160 23.376 1.00 88.62 236 THR A N 1
ATOM 1677 C CA . THR A 1 236 ? -24.073 -10.263 24.306 1.00 88.62 236 THR A CA 1
ATOM 1678 C C . THR A 1 236 ? -23.918 -9.189 25.368 1.00 88.62 236 THR A C 1
ATOM 1680 O O . THR A 1 236 ? -23.031 -9.282 26.217 1.00 88.62 236 THR A O 1
ATOM 1683 N N . ARG A 1 237 ? -24.763 -8.159 25.306 1.00 90.50 237 ARG A N 1
ATOM 1684 C CA . ARG A 1 237 ? -24.881 -7.157 26.365 1.00 90.50 237 ARG A CA 1
ATOM 1685 C C . ARG A 1 237 ? -25.811 -7.701 27.436 1.00 90.50 237 ARG A C 1
ATOM 1687 O O . ARG A 1 237 ? -26.939 -8.081 27.129 1.00 90.50 237 ARG A O 1
ATOM 1694 N N . GLN A 1 238 ? -25.331 -7.769 28.669 1.00 78.75 238 GLN A N 1
ATOM 1695 C CA . GLN A 1 238 ? -26.121 -8.283 29.786 1.00 78.75 238 GLN A CA 1
ATOM 1696 C C . GLN A 1 238 ? -27.348 -7.403 30.062 1.00 78.75 238 GLN A C 1
ATOM 1698 O O . GLN A 1 238 ? -27.347 -6.206 29.765 1.00 78.75 238 GLN A O 1
ATOM 1703 N N . GLU A 1 239 ? -28.397 -8.008 30.616 1.00 77.38 239 GLU A N 1
ATOM 1704 C CA . GLU A 1 239 ? -29.568 -7.282 31.106 1.00 77.38 239 GLU A CA 1
ATOM 1705 C C . GLU A 1 239 ? -29.232 -6.518 32.387 1.00 77.38 239 GLU A C 1
ATOM 1707 O O . GLU A 1 239 ? -28.306 -6.876 33.118 1.00 77.38 239 GLU A O 1
ATOM 1712 N N . ASN A 1 240 ? -29.994 -5.460 32.668 1.00 75.56 240 ASN A N 1
ATOM 1713 C CA . ASN A 1 240 ? -29.920 -4.815 33.967 1.00 75.56 240 ASN A CA 1
ATOM 1714 C C . ASN A 1 240 ? -30.560 -5.747 34.990 1.00 75.56 240 ASN A C 1
ATOM 1716 O O . ASN A 1 240 ? -31.783 -5.801 35.093 1.00 75.56 240 ASN A O 1
ATOM 1720 N N . THR A 1 241 ? -29.749 -6.468 35.755 1.00 58.75 241 THR A N 1
ATOM 1721 C CA . THR A 1 241 ? -30.261 -7.320 36.831 1.00 58.75 241 THR A CA 1
ATOM 1722 C C . THR A 1 241 ? -30.748 -6.525 38.030 1.00 58.75 241 THR A C 1
ATOM 1724 O O . THR A 1 241 ? -31.086 -7.167 39.015 1.00 58.75 241 THR A O 1
ATOM 1727 N N . GLY A 1 242 ? -30.772 -5.180 37.947 1.00 47.56 242 GLY A N 1
ATOM 1728 C CA . GLY A 1 242 ? -31.413 -4.266 38.883 1.00 47.56 242 GLY A CA 1
ATOM 1729 C C . GLY A 1 242 ? -31.376 -4.826 40.285 1.00 47.56 242 GLY A C 1
ATOM 1730 O O . GLY A 1 242 ? -32.374 -5.389 40.726 1.00 47.56 242 GLY A O 1
ATOM 1731 N N . THR A 1 243 ? -30.221 -4.761 40.949 1.00 39.41 243 THR A N 1
ATOM 1732 C CA . THR A 1 243 ? -30.165 -5.099 42.367 1.00 39.41 243 THR A CA 1
ATOM 1733 C C . THR A 1 243 ? -31.075 -4.114 43.083 1.00 39.41 243 THR A C 1
ATOM 1735 O O . THR A 1 243 ? -30.667 -3.008 43.430 1.00 39.41 243 THR A O 1
ATOM 1738 N N . ALA A 1 244 ? -32.339 -4.509 43.242 1.00 37.62 244 ALA A N 1
ATOM 1739 C CA . ALA A 1 244 ? -33.191 -4.036 44.299 1.00 37.62 244 ALA A CA 1
ATOM 1740 C C . ALA A 1 244 ? -32.368 -4.222 45.568 1.00 37.62 244 ALA A C 1
ATOM 1742 O O . ALA A 1 244 ? -31.938 -5.332 45.889 1.00 37.62 244 ALA A O 1
ATOM 1743 N N . THR A 1 245 ? -32.063 -3.111 46.220 1.00 32.25 245 THR A N 1
ATOM 1744 C CA . THR A 1 245 ? -31.537 -3.091 47.572 1.00 32.25 245 THR A CA 1
ATOM 1745 C C . THR A 1 245 ? -32.579 -3.744 48.472 1.00 32.25 245 THR A C 1
ATOM 1747 O O . THR A 1 245 ? -33.512 -3.109 48.953 1.00 32.25 245 THR A O 1
ATOM 1750 N N . ASP A 1 246 ? -32.440 -5.054 48.650 1.00 33.56 246 ASP A N 1
ATOM 1751 C CA . ASP A 1 246 ? -33.028 -5.776 49.766 1.00 33.56 246 ASP A CA 1
ATOM 1752 C C . ASP A 1 246 ? -32.318 -5.285 51.047 1.00 33.56 246 ASP A C 1
ATOM 1754 O O . ASP A 1 246 ? -31.084 -5.388 51.112 1.00 33.56 246 ASP A O 1
ATOM 1758 N N . PRO A 1 247 ? -33.018 -4.707 52.049 1.00 40.16 247 PRO A N 1
ATOM 1759 C CA . PRO A 1 247 ? -32.397 -4.001 53.174 1.00 40.16 247 PRO A CA 1
ATOM 1760 C C . PRO A 1 247 ? -31.658 -4.893 54.190 1.00 40.16 247 PRO A C 1
ATOM 1762 O O . PRO A 1 247 ? -31.450 -4.484 55.330 1.00 40.16 247 PRO A O 1
ATOM 1765 N N . THR A 1 248 ? -31.230 -6.100 53.817 1.00 38.81 248 THR A N 1
ATOM 1766 C CA . THR A 1 248 ? -30.538 -7.030 54.725 1.00 38.81 248 THR A CA 1
ATOM 1767 C C . THR A 1 248 ? -29.211 -7.589 54.203 1.00 38.81 248 THR A C 1
ATOM 1769 O O . THR A 1 248 ? -28.708 -8.572 54.741 1.00 38.81 248 THR A O 1
ATOM 1772 N N . THR A 1 249 ? -28.582 -6.952 53.211 1.00 37.94 249 THR A N 1
ATOM 1773 C CA . THR A 1 249 ? -27.239 -7.349 52.733 1.00 37.94 249 THR A CA 1
ATOM 1774 C C . THR A 1 249 ? -26.143 -6.527 53.442 1.00 37.94 249 THR A C 1
ATOM 1776 O O . THR A 1 249 ? -26.327 -5.317 53.586 1.00 37.94 249 THR A O 1
ATOM 1779 N N . PRO A 1 250 ? -25.025 -7.125 53.918 1.00 37.88 250 PRO A N 1
ATOM 1780 C CA . PRO A 1 250 ? -24.001 -6.418 54.695 1.00 37.88 250 PRO A CA 1
ATOM 1781 C C . PRO A 1 250 ? -23.437 -5.223 53.923 1.00 37.88 250 PRO A C 1
ATOM 1783 O O . PRO A 1 250 ? -23.307 -5.305 52.703 1.00 37.88 250 PRO A O 1
ATOM 1786 N N . ALA A 1 251 ? -23.102 -4.146 54.645 1.00 41.41 251 ALA A N 1
ATOM 1787 C CA . ALA A 1 251 ? -22.546 -2.903 54.114 1.00 41.41 251 ALA A CA 1
ATOM 1788 C C . ALA A 1 251 ? -21.580 -3.162 52.947 1.00 41.41 251 ALA A C 1
ATOM 1790 O O . ALA A 1 251 ? -20.532 -3.787 53.128 1.00 41.41 251 ALA A O 1
ATOM 1791 N N . VAL A 1 252 ? -21.959 -2.704 51.749 1.00 50.22 252 VAL A N 1
ATOM 1792 C CA . VAL A 1 252 ? -21.058 -2.676 50.597 1.00 50.22 252 VAL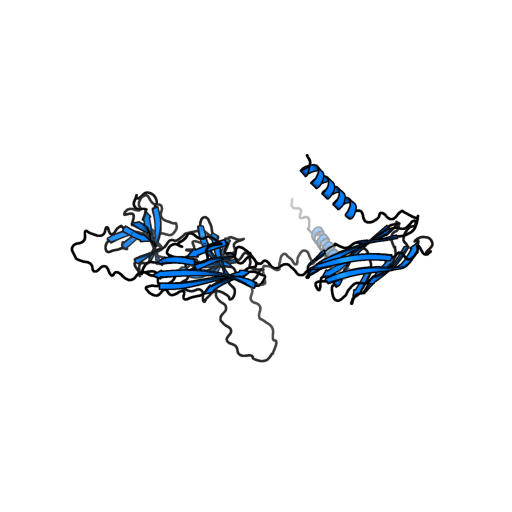 A CA 1
ATOM 1793 C C . VAL A 1 252 ? -19.878 -1.819 51.022 1.00 50.22 252 VAL A C 1
ATOM 1795 O O . VAL A 1 252 ? -20.056 -0.657 51.381 1.00 50.22 252 VAL A O 1
ATOM 1798 N N . ASP A 1 253 ? -18.692 -2.416 51.055 1.00 68.06 253 ASP A N 1
ATOM 1799 C CA . ASP A 1 253 ? -17.454 -1.699 51.324 1.00 68.06 253 ASP A CA 1
ATOM 1800 C C . ASP A 1 253 ? -17.320 -0.587 50.277 1.00 68.06 253 ASP A C 1
ATOM 1802 O O . ASP A 1 253 ? -16.999 -0.854 49.119 1.00 68.06 253 ASP A O 1
ATOM 1806 N N . ALA A 1 254 ? -17.634 0.651 50.672 1.00 66.00 254 ALA A N 1
ATOM 1807 C CA . ALA A 1 254 ? -17.714 1.802 49.776 1.00 66.00 254 ALA A CA 1
ATOM 1808 C C . ALA A 1 254 ? -16.374 2.107 49.091 1.00 66.00 254 ALA A C 1
ATOM 1810 O O . ALA A 1 254 ? -16.346 2.821 48.090 1.00 66.00 254 ALA A O 1
ATOM 1811 N N . SER A 1 255 ? -15.274 1.545 49.608 1.00 77.50 255 SER A N 1
ATOM 1812 C CA . SER A 1 255 ? -13.959 1.630 48.987 1.00 77.50 255 SER A CA 1
ATOM 1813 C C . SER A 1 255 ? -13.825 0.733 47.751 1.00 77.50 255 SER A C 1
ATOM 1815 O O . SER A 1 255 ? -12.941 0.973 46.938 1.00 77.50 255 SER A O 1
ATOM 1817 N N . LYS A 1 256 ? -14.694 -0.262 47.534 1.00 82.06 256 LYS A N 1
ATOM 1818 C CA . LYS A 1 256 ? -14.631 -1.133 46.352 1.00 82.06 256 LYS A CA 1
ATOM 1819 C C . LYS A 1 256 ? -15.409 -0.548 45.175 1.00 82.06 256 LYS A C 1
ATOM 1821 O O . LYS A 1 256 ? -16.625 -0.382 45.232 1.00 82.06 256 LYS A O 1
ATOM 1826 N N . VAL A 1 257 ? -14.707 -0.290 44.075 1.00 76.50 257 VAL A N 1
ATOM 1827 C CA . VAL A 1 257 ? -15.249 0.294 42.839 1.00 76.50 257 VAL A CA 1
ATOM 1828 C C . VAL A 1 257 ? -14.846 -0.518 41.618 1.00 76.50 257 VAL A C 1
ATOM 1830 O O . VAL A 1 257 ? -13.852 -1.238 41.631 1.00 76.50 257 VAL A O 1
ATOM 1833 N N . THR A 1 258 ? -15.606 -0.411 40.532 1.00 71.25 258 THR A N 1
ATOM 1834 C CA . THR A 1 258 ? -15.306 -1.123 39.285 1.00 71.25 258 THR A CA 1
ATOM 1835 C C . THR A 1 258 ? -14.690 -0.193 38.251 1.00 71.25 258 THR A C 1
ATOM 1837 O O . THR A 1 258 ? -15.310 0.800 37.870 1.00 71.25 258 THR A O 1
ATOM 1840 N N . VAL A 1 259 ? -13.517 -0.562 37.730 1.00 63.09 259 VAL A N 1
ATOM 1841 C CA . VAL A 1 259 ? -12.935 0.042 36.522 1.00 63.09 259 VAL A CA 1
ATOM 1842 C C . VAL A 1 259 ? -13.027 -0.982 35.397 1.00 63.09 259 VAL A C 1
ATOM 1844 O O . VAL A 1 259 ? -12.372 -2.028 35.428 1.00 63.09 259 VAL A O 1
ATOM 1847 N N . GLY A 1 260 ? -13.896 -0.731 34.420 1.00 63.88 260 GLY A N 1
ATOM 1848 C CA . GLY A 1 260 ? -14.246 -1.748 33.430 1.00 63.88 260 GLY A CA 1
ATOM 1849 C C . GLY A 1 260 ? -14.876 -2.981 34.096 1.00 63.88 260 GLY A C 1
ATOM 1850 O O . GLY A 1 260 ? -15.998 -2.907 34.583 1.00 63.88 260 GLY A O 1
ATOM 1851 N N . ALA A 1 261 ? -14.162 -4.112 34.103 1.00 48.62 261 ALA A N 1
ATOM 1852 C CA . ALA A 1 261 ? -14.604 -5.382 34.702 1.00 48.62 261 ALA A CA 1
ATOM 1853 C C . ALA A 1 261 ? -13.810 -5.786 35.962 1.00 48.62 261 ALA A C 1
ATOM 1855 O O . ALA A 1 261 ? -13.992 -6.891 36.470 1.00 48.62 261 ALA A O 1
ATOM 1856 N N . VAL A 1 262 ? -12.899 -4.930 36.434 1.00 57.91 262 VAL A N 1
ATOM 1857 C CA . VAL A 1 262 ? -12.018 -5.225 37.570 1.00 57.91 262 VAL A CA 1
ATOM 1858 C C . VAL A 1 262 ? -12.498 -4.456 38.791 1.00 57.91 262 VAL A C 1
ATOM 1860 O O . VAL A 1 262 ? -12.630 -3.231 38.739 1.00 57.91 262 VAL A O 1
ATOM 1863 N N . THR A 1 263 ? -12.720 -5.173 39.891 1.00 77.56 263 THR A N 1
ATOM 1864 C CA . THR A 1 263 ? -12.907 -4.561 41.207 1.00 77.56 263 THR A CA 1
ATOM 1865 C C . THR A 1 263 ? -11.569 -4.021 41.695 1.00 77.56 263 THR A C 1
ATOM 1867 O O . THR A 1 263 ? -10.557 -4.722 41.707 1.00 77.56 263 THR A O 1
ATOM 1870 N N . LYS A 1 264 ? -11.568 -2.750 42.066 1.00 82.56 264 LYS A N 1
ATOM 1871 C CA . LYS A 1 264 ? -10.443 -2.014 42.624 1.00 82.56 264 LYS A CA 1
ATOM 1872 C C . LYS A 1 264 ? -10.850 -1.451 43.978 1.00 82.56 264 LYS A C 1
ATOM 1874 O O . LYS A 1 264 ? -12.035 -1.237 44.224 1.00 82.56 264 LYS A O 1
ATOM 1879 N N . THR A 1 265 ? -9.867 -1.163 44.816 1.00 88.50 265 THR A N 1
ATOM 1880 C CA . THR A 1 265 ? -10.089 -0.540 46.122 1.00 88.50 265 THR A CA 1
ATOM 1881 C C . THR A 1 265 ? -9.584 0.899 46.085 1.00 88.50 265 THR A C 1
ATOM 1883 O O . THR A 1 265 ? -8.445 1.145 45.695 1.00 88.50 265 THR A O 1
ATOM 1886 N N . ILE A 1 266 ? -10.416 1.861 46.474 1.00 89.69 266 ILE A N 1
ATOM 1887 C CA . ILE A 1 266 ? -10.032 3.256 46.675 1.00 89.69 266 ILE A CA 1
ATOM 1888 C C . ILE A 1 266 ? -9.121 3.322 47.899 1.00 89.69 266 ILE A C 1
ATOM 1890 O O . ILE A 1 266 ? -9.457 2.832 48.978 1.00 89.69 266 ILE A O 1
ATOM 1894 N N . LYS A 1 267 ? -7.958 3.949 47.743 1.00 87.12 267 LYS A N 1
ATOM 1895 C CA . LYS A 1 267 ? -7.042 4.184 48.854 1.00 87.12 267 LYS A CA 1
ATOM 1896 C C . LYS A 1 267 ? -7.607 5.276 49.773 1.00 87.12 267 LYS A C 1
ATOM 1898 O O . LYS A 1 267 ? -7.905 6.377 49.324 1.00 87.12 267 LYS A O 1
ATOM 1903 N N . ASN A 1 268 ? -7.698 4.983 51.070 1.00 85.25 268 ASN A N 1
ATOM 1904 C CA . ASN A 1 268 ? -8.223 5.910 52.087 1.00 85.25 268 ASN A CA 1
ATOM 1905 C C . ASN A 1 268 ? -7.215 6.963 52.574 1.00 85.25 268 ASN A C 1
ATOM 1907 O O . ASN A 1 268 ? -7.559 7.787 53.416 1.00 85.25 268 ASN A O 1
ATOM 1911 N N . ASP A 1 269 ? -5.985 6.938 52.063 1.00 83.12 269 ASP A N 1
ATOM 1912 C CA . ASP A 1 269 ? -4.929 7.886 52.406 1.00 83.12 269 ASP A CA 1
ATOM 1913 C C . ASP A 1 269 ? -4.007 8.107 51.197 1.00 83.12 269 ASP A C 1
ATOM 1915 O O . ASP A 1 269 ? -3.681 7.158 50.481 1.00 83.12 269 ASP A O 1
ATOM 1919 N N . LEU A 1 270 ? -3.601 9.357 50.978 1.00 85.94 270 LEU A N 1
ATOM 1920 C CA . LEU A 1 270 ? -2.687 9.781 49.916 1.00 85.94 270 LEU A CA 1
ATOM 1921 C C . LEU A 1 270 ? -1.371 10.365 50.456 1.00 85.94 270 LEU A C 1
ATOM 1923 O O . LEU A 1 270 ? -0.558 10.801 49.650 1.00 85.94 270 LEU A O 1
ATOM 1927 N N . ALA A 1 271 ? -1.133 10.381 51.775 1.00 80.31 271 ALA A N 1
ATOM 1928 C CA . ALA A 1 271 ? 0.026 11.048 52.382 1.00 80.31 271 ALA A CA 1
ATOM 1929 C C . ALA A 1 271 ? 1.383 10.609 51.793 1.00 80.31 271 ALA A C 1
ATOM 1931 O O . ALA A 1 271 ? 2.262 11.445 51.590 1.00 80.31 271 ALA A O 1
ATOM 1932 N N . ASP A 1 272 ? 1.519 9.321 51.459 1.00 82.69 272 ASP A N 1
ATOM 1933 C CA . ASP A 1 272 ? 2.741 8.736 50.887 1.00 82.69 272 ASP A CA 1
ATOM 1934 C C . ASP A 1 272 ? 2.714 8.619 49.350 1.00 82.69 272 ASP A C 1
ATOM 1936 O O . ASP A 1 272 ? 3.650 8.096 48.740 1.00 82.69 272 ASP A O 1
ATOM 1940 N N . ILE A 1 273 ? 1.638 9.071 48.697 1.00 78.69 273 ILE A N 1
ATOM 1941 C CA . ILE A 1 273 ? 1.455 8.959 47.248 1.00 78.69 273 ILE A CA 1
ATOM 1942 C C . ILE A 1 273 ? 1.737 10.326 46.612 1.00 78.69 273 ILE A C 1
ATOM 1944 O O . ILE A 1 273 ? 0.973 11.268 46.831 1.00 78.69 273 ILE A O 1
ATOM 1948 N N . PRO A 1 274 ? 2.795 10.463 45.790 1.00 76.38 274 PRO A N 1
ATOM 1949 C CA . PRO A 1 274 ? 3.091 11.732 45.141 1.00 76.38 274 PRO A CA 1
ATOM 1950 C C . PRO A 1 274 ? 1.947 12.118 44.200 1.00 76.38 274 PRO A C 1
ATOM 1952 O O . PRO A 1 274 ? 1.572 11.352 43.308 1.00 76.38 274 PRO A O 1
ATOM 1955 N N . LEU A 1 275 ? 1.394 13.316 44.402 1.00 74.38 275 LEU A N 1
ATOM 1956 C CA . LEU A 1 275 ? 0.363 13.846 43.519 1.00 74.38 275 LEU A CA 1
ATOM 1957 C C . LEU A 1 275 ? 0.961 14.193 42.146 1.00 74.38 275 LEU A C 1
ATOM 1959 O O . LEU A 1 275 ? 2.101 14.663 42.069 1.00 74.38 275 LEU A O 1
ATOM 1963 N N . PRO A 1 276 ? 0.204 14.001 41.055 1.00 69.31 276 PRO A N 1
ATOM 1964 C CA . PRO A 1 276 ? 0.623 14.452 39.736 1.00 69.31 276 PRO A CA 1
ATOM 1965 C C . PRO A 1 276 ? 0.843 15.970 39.704 1.00 69.31 276 PRO A C 1
ATOM 1967 O O . PRO A 1 276 ? 0.113 16.726 40.346 1.00 69.31 276 PRO A O 1
ATOM 1970 N N . ALA A 1 277 ? 1.821 16.434 38.923 1.00 62.66 277 ALA A N 1
ATOM 1971 C CA . ALA A 1 277 ? 2.093 17.863 38.783 1.00 62.66 277 ALA A CA 1
ATOM 1972 C C . ALA A 1 277 ? 0.839 18.630 38.318 1.00 62.66 277 ALA A C 1
ATOM 1974 O O . ALA A 1 277 ? 0.168 18.233 37.364 1.00 62.66 277 ALA A O 1
ATOM 1975 N N . GLY A 1 278 ? 0.525 19.739 38.996 1.00 61.81 278 GLY A N 1
ATOM 1976 C CA . GLY A 1 278 ? -0.666 20.546 38.716 1.00 61.81 278 GLY A CA 1
ATOM 1977 C C . GLY A 1 278 ? -1.964 20.020 39.339 1.00 61.81 278 GLY A C 1
ATOM 1978 O O . GLY A 1 278 ? -3.034 20.520 38.994 1.00 61.81 278 GLY A O 1
ATOM 1979 N N . PHE A 1 279 ? -1.897 19.027 40.226 1.00 75.00 279 PHE A N 1
ATOM 1980 C CA . PHE A 1 279 ? -3.024 18.580 41.039 1.00 75.00 279 PHE A CA 1
ATOM 1981 C C . PHE A 1 279 ? -2.780 18.912 42.506 1.00 75.00 279 PHE A C 1
ATOM 1983 O O . PHE A 1 279 ? -1.684 18.715 43.024 1.00 75.00 279 PHE A O 1
ATOM 1990 N N . GLU A 1 280 ? -3.835 19.361 43.172 1.00 79.25 280 GLU A N 1
ATOM 1991 C CA . GLU A 1 280 ? -3.843 19.640 44.602 1.00 79.25 280 GLU A CA 1
ATOM 1992 C C . GLU A 1 280 ? -4.664 18.577 45.334 1.00 79.25 280 GLU A C 1
ATOM 1994 O O . GLU A 1 280 ? -5.607 17.998 44.780 1.00 79.25 280 GLU A O 1
ATOM 1999 N N . ALA A 1 281 ? -4.309 18.314 46.591 1.00 85.12 281 ALA A N 1
ATOM 2000 C CA . ALA A 1 281 ? -5.064 17.401 47.438 1.00 85.12 281 ALA A CA 1
ATOM 2001 C C . ALA A 1 281 ? -6.483 17.940 47.676 1.00 85.12 281 ALA A C 1
ATOM 2003 O O . ALA A 1 281 ? -6.677 19.111 48.002 1.00 85.12 281 ALA A O 1
ATOM 2004 N N . THR A 1 282 ? -7.480 17.072 47.549 1.00 87.50 282 THR A N 1
ATOM 2005 C CA . THR A 1 282 ? -8.882 17.379 47.838 1.00 87.50 282 THR A CA 1
ATOM 2006 C C . THR A 1 282 ? -9.604 16.139 48.365 1.00 87.50 282 THR A C 1
ATOM 2008 O O . THR A 1 282 ? -8.993 15.101 48.626 1.00 87.50 282 THR A O 1
ATOM 2011 N N . THR A 1 283 ? -10.922 16.232 48.511 1.00 85.31 283 THR A N 1
ATOM 2012 C CA . THR A 1 283 ? -11.778 15.080 48.786 1.00 85.31 283 THR A CA 1
ATOM 2013 C C . THR A 1 283 ? -12.943 15.019 47.808 1.00 85.31 283 THR A C 1
ATOM 2015 O O . THR A 1 283 ? -13.384 16.044 47.287 1.00 85.31 283 THR A O 1
ATOM 2018 N N . VAL A 1 284 ? -13.441 13.813 47.549 1.00 79.69 284 VAL A N 1
ATOM 2019 C CA . VAL A 1 284 ? -14.610 13.590 46.695 1.00 79.69 284 VAL A CA 1
ATOM 2020 C C . VAL A 1 284 ? -15.473 12.468 47.253 1.00 79.69 284 VAL A C 1
ATOM 2022 O O . VAL A 1 284 ? -14.968 11.501 47.824 1.00 79.69 284 VAL A O 1
ATOM 2025 N N . THR A 1 285 ? -16.787 12.607 47.104 1.00 78.94 285 THR A N 1
ATOM 2026 C CA . THR A 1 285 ? -17.746 11.593 47.539 1.00 78.94 285 THR A CA 1
ATOM 2027 C C . THR A 1 285 ? -17.946 10.538 46.451 1.00 78.94 285 THR A C 1
ATOM 2029 O O . THR A 1 285 ? -18.266 10.863 45.305 1.00 78.94 285 THR A O 1
ATOM 2032 N N . VAL A 1 286 ? -17.782 9.272 46.833 1.00 76.31 286 VAL A N 1
ATOM 2033 C CA . VAL A 1 286 ? -18.053 8.077 46.025 1.00 76.31 286 VAL A CA 1
ATOM 2034 C C . VAL A 1 286 ? -18.916 7.147 46.871 1.00 76.31 286 VAL A C 1
ATOM 2036 O O . VAL A 1 286 ? -18.566 6.877 48.016 1.00 76.31 286 VAL A O 1
ATOM 2039 N N . ASN A 1 287 ? -20.049 6.674 46.342 1.00 72.69 287 ASN A N 1
ATOM 2040 C CA . ASN A 1 287 ? -20.962 5.777 47.070 1.00 72.69 287 ASN A CA 1
ATOM 2041 C C . ASN A 1 287 ? -21.277 6.272 48.502 1.00 72.69 287 ASN A C 1
ATOM 2043 O O . ASN A 1 287 ? -21.135 5.530 49.470 1.00 72.69 287 ASN A O 1
ATOM 2047 N N . GLU A 1 288 ? -21.626 7.558 48.639 1.00 71.19 288 GLU A N 1
ATOM 2048 C CA . GLU A 1 288 ? -21.961 8.221 49.919 1.00 71.19 288 GLU A CA 1
ATOM 2049 C C . GLU A 1 288 ? -20.813 8.317 50.949 1.00 71.19 288 GLU A C 1
ATOM 2051 O O . GLU A 1 288 ? -21.012 8.825 52.050 1.00 71.19 288 GLU A O 1
ATOM 2056 N N . THR A 1 289 ? -19.591 7.909 50.588 1.00 76.44 289 THR A N 1
ATOM 2057 C CA . THR A 1 289 ? -18.389 8.001 51.433 1.00 76.44 289 THR A CA 1
ATOM 2058 C C . THR A 1 289 ? -17.379 8.977 50.831 1.00 76.44 289 THR A C 1
ATOM 2060 O O . THR A 1 289 ? -17.191 9.032 49.617 1.00 76.44 289 THR A O 1
ATOM 2063 N N . THR A 1 290 ? -16.729 9.782 51.671 1.00 84.25 290 THR A N 1
ATOM 2064 C CA . THR A 1 290 ? -15.733 10.770 51.232 1.00 84.25 290 THR A CA 1
ATOM 2065 C C . THR A 1 290 ? -14.335 10.161 51.226 1.00 84.25 290 THR A C 1
ATOM 2067 O O . THR A 1 290 ? -13.872 9.671 52.254 1.00 84.25 290 THR A O 1
ATOM 2070 N N . PHE A 1 291 ? -13.652 10.248 50.085 1.00 88.75 291 PHE A N 1
ATOM 2071 C CA . PHE A 1 291 ? -12.297 9.736 49.887 1.00 88.75 291 PHE A CA 1
ATOM 2072 C C . PHE A 1 291 ? -11.314 10.860 49.544 1.00 88.75 291 PHE A C 1
ATOM 2074 O O . PHE A 1 291 ? -11.723 11.865 48.948 1.00 88.75 291 PHE A O 1
ATOM 2081 N N . PRO A 1 292 ? -10.021 10.706 49.882 1.00 88.00 292 PRO A N 1
ATOM 2082 C CA . PRO A 1 292 ? -8.989 11.612 49.405 1.00 88.00 292 PRO A CA 1
ATOM 2083 C C . PRO A 1 292 ? -8.821 11.473 47.887 1.00 88.00 292 PRO A C 1
ATOM 2085 O O . PRO A 1 292 ? -8.838 10.378 47.323 1.00 88.00 292 PRO A O 1
ATOM 2088 N N . ALA A 1 293 ? -8.660 12.609 47.222 1.00 87.94 293 ALA A N 1
ATOM 2089 C CA . ALA A 1 293 ? -8.544 12.712 45.778 1.00 87.94 293 ALA A CA 1
ATOM 2090 C C . ALA A 1 293 ? -7.499 13.765 45.402 1.00 87.94 293 ALA A C 1
ATOM 2092 O O . ALA A 1 293 ? -7.102 14.596 46.218 1.00 87.94 293 ALA A O 1
ATOM 2093 N N . ALA A 1 294 ? -7.071 13.743 44.146 1.00 80.62 294 ALA A N 1
ATOM 2094 C CA . ALA A 1 294 ? -6.272 14.804 43.555 1.00 80.62 294 ALA A CA 1
ATOM 2095 C C . ALA A 1 294 ? -7.159 15.572 42.576 1.00 80.62 294 ALA A C 1
ATOM 2097 O O . ALA A 1 294 ? -7.798 14.962 41.718 1.00 80.62 294 ALA A O 1
ATOM 2098 N N . GLN A 1 295 ? -7.207 16.897 42.676 1.00 80.31 295 GLN A N 1
ATOM 2099 C CA . GLN A 1 295 ? -8.001 17.719 41.768 1.00 80.31 295 GLN A CA 1
ATOM 2100 C C . GLN A 1 295 ? -7.155 18.787 41.098 1.00 80.31 295 GLN A C 1
ATOM 2102 O O . GLN A 1 295 ? -6.364 19.484 41.729 1.00 80.31 295 GLN A O 1
ATOM 2107 N N . ASN A 1 296 ? -7.395 18.955 39.804 1.00 72.44 296 ASN A N 1
ATOM 2108 C CA . ASN A 1 296 ? -7.004 20.148 39.085 1.00 72.44 296 ASN A CA 1
ATOM 2109 C C . ASN A 1 296 ? -8.239 21.050 38.976 1.00 72.44 296 ASN A C 1
ATOM 2111 O O . ASN A 1 296 ? -9.116 20.830 38.136 1.00 72.44 296 ASN A O 1
ATOM 2115 N N . ALA A 1 297 ? -8.326 22.043 39.863 1.00 62.34 297 ALA A N 1
ATOM 2116 C CA . ALA A 1 297 ? -9.479 22.941 39.940 1.00 62.34 297 ALA A CA 1
ATOM 2117 C C . ALA A 1 297 ? -9.630 23.807 38.677 1.00 62.34 297 ALA A C 1
ATOM 2119 O O . ALA A 1 297 ? -10.747 24.124 38.276 1.00 62.34 297 ALA A O 1
ATOM 2120 N N . THR A 1 298 ? -8.518 24.135 38.015 1.00 47.69 298 THR A N 1
ATOM 2121 C CA . THR A 1 298 ? -8.494 24.923 36.774 1.00 47.69 298 THR A CA 1
ATOM 2122 C C . THR A 1 298 ? -9.186 24.203 35.611 1.00 47.69 298 THR A C 1
ATOM 2124 O O . THR A 1 298 ? -9.753 24.857 34.737 1.00 47.69 298 THR A O 1
ATOM 2127 N N . HIS A 1 299 ? -9.167 22.867 35.594 1.00 49.50 299 HIS A N 1
ATOM 2128 C CA . HIS A 1 299 ? -9.680 22.054 34.484 1.00 49.50 299 HIS A CA 1
ATOM 2129 C C . HIS A 1 299 ? -10.799 21.083 34.879 1.00 49.50 299 HIS A C 1
ATOM 2131 O O . HIS A 1 299 ? -11.197 20.262 34.058 1.00 49.50 299 HIS A O 1
ATOM 2137 N N . ALA A 1 300 ? -11.313 21.179 36.111 1.00 62.03 300 ALA A N 1
ATOM 2138 C CA . ALA A 1 300 ? -12.378 20.326 36.647 1.00 62.03 300 ALA A CA 1
ATOM 2139 C C . ALA A 1 300 ? -12.095 18.811 36.526 1.00 62.03 300 ALA A C 1
ATOM 2141 O O . ALA A 1 300 ? -13.009 18.010 36.343 1.00 62.03 300 ALA A O 1
ATOM 2142 N N . VAL A 1 301 ? -10.824 18.415 36.643 1.00 66.12 301 VAL A N 1
ATOM 2143 C CA . VAL A 1 301 ? -10.398 17.008 36.609 1.00 66.12 301 VAL A CA 1
ATOM 2144 C C . VAL A 1 301 ? -10.226 16.502 38.036 1.00 66.12 301 VAL A C 1
ATOM 2146 O O . VAL A 1 301 ? -9.499 17.117 38.819 1.00 66.12 301 VAL A O 1
ATOM 2149 N N . THR A 1 302 ? -10.843 15.362 38.354 1.00 76.31 302 THR A N 1
ATOM 2150 C CA . THR A 1 302 ? -10.748 14.706 39.666 1.00 76.31 302 THR A CA 1
ATOM 2151 C C . THR A 1 302 ? -10.175 13.304 39.508 1.00 76.31 302 THR A C 1
ATOM 2153 O O . THR A 1 302 ? -10.640 12.533 38.670 1.00 76.31 302 THR A O 1
ATOM 2156 N N . LEU A 1 303 ? -9.181 12.963 40.325 1.00 81.50 303 LEU A N 1
ATOM 2157 C CA . LEU A 1 303 ? -8.525 11.662 40.332 1.00 81.50 303 LEU A CA 1
ATOM 2158 C C . LEU A 1 303 ? -8.658 10.986 41.692 1.00 81.50 303 LEU A C 1
ATOM 2160 O O . LEU A 1 303 ? -8.438 11.628 42.718 1.00 81.50 303 LEU A O 1
ATOM 2164 N N . LEU A 1 304 ? -8.912 9.678 41.702 1.00 86.62 304 LEU A N 1
ATOM 2165 C CA . LEU A 1 304 ? -8.753 8.846 42.898 1.00 86.62 304 LEU A CA 1
ATOM 2166 C C . LEU A 1 304 ? -7.657 7.811 42.679 1.00 86.62 304 LEU A C 1
ATOM 2168 O O . LEU A 1 304 ? -7.463 7.317 41.568 1.00 86.62 304 LEU A O 1
ATOM 2172 N N . TYR A 1 305 ? -6.948 7.470 43.751 1.00 82.69 305 TYR A N 1
ATOM 2173 C CA . TYR A 1 305 ? -5.929 6.431 43.717 1.00 82.69 305 TYR A CA 1
ATOM 2174 C C . TYR A 1 305 ? -6.558 5.077 44.028 1.00 82.69 305 TYR A C 1
ATOM 2176 O O . TYR A 1 305 ? -7.103 4.871 45.115 1.00 82.69 305 TYR A O 1
ATOM 2184 N N . LEU A 1 306 ? -6.497 4.163 43.064 1.00 87.56 306 LEU A N 1
ATOM 2185 C CA . LEU A 1 306 ? -7.091 2.840 43.167 1.00 87.56 306 LEU A CA 1
ATOM 2186 C C . LEU A 1 306 ? -6.004 1.771 43.192 1.00 87.56 306 LEU A C 1
ATOM 2188 O O . LEU A 1 306 ? -5.098 1.788 42.357 1.00 87.56 306 LEU A O 1
ATOM 2192 N N . THR A 1 307 ? -6.132 0.812 44.102 1.00 81.25 307 THR A N 1
ATOM 2193 C CA . THR A 1 307 ? -5.276 -0.372 44.197 1.00 81.25 307 THR A CA 1
ATOM 2194 C C . THR A 1 307 ? -6.003 -1.623 43.715 1.00 81.25 307 THR A C 1
ATOM 2196 O O . THR A 1 307 ? -7.230 -1.653 43.587 1.00 81.25 307 THR A O 1
ATOM 2199 N N . ASP A 1 308 ? -5.249 -2.683 43.439 1.00 80.19 308 ASP A N 1
ATOM 2200 C CA . ASP A 1 308 ? -5.801 -4.039 43.434 1.00 80.19 308 ASP A CA 1
ATOM 2201 C C . ASP A 1 308 ? -6.347 -4.443 44.819 1.00 80.19 308 ASP A C 1
ATOM 2203 O O . ASP A 1 308 ? -6.184 -3.714 45.804 1.00 80.19 308 ASP A O 1
ATOM 2207 N N . GLU A 1 309 ? -7.038 -5.588 44.883 1.00 70.69 309 GLU A N 1
ATOM 2208 C CA . GLU A 1 309 ? -7.651 -6.088 46.126 1.00 70.69 309 GLU A CA 1
ATOM 2209 C C . GLU A 1 309 ? -6.622 -6.302 47.248 1.00 70.69 309 GLU A C 1
ATOM 2211 O O . GLU A 1 309 ? -6.960 -6.136 48.418 1.00 70.69 309 GLU A O 1
ATOM 2216 N N . ASP A 1 310 ? -5.366 -6.587 46.890 1.00 72.31 310 ASP A N 1
ATOM 2217 C CA . ASP A 1 310 ? -4.255 -6.794 47.825 1.00 72.31 310 ASP A CA 1
ATOM 2218 C C . ASP A 1 310 ? -3.595 -5.481 48.296 1.00 72.31 310 ASP A C 1
ATOM 2220 O O . ASP A 1 310 ? -2.745 -5.494 49.187 1.00 72.31 310 ASP A O 1
ATOM 2224 N N . GLY A 1 311 ? -3.968 -4.335 47.714 1.00 72.19 311 GLY A N 1
ATOM 2225 C CA . GLY A 1 311 ? -3.466 -3.017 48.110 1.00 72.19 311 GLY A CA 1
ATOM 2226 C C . GLY A 1 311 ? -2.053 -2.676 47.622 1.00 72.19 311 GLY A C 1
ATOM 2227 O O . GLY A 1 311 ? -1.506 -1.660 48.056 1.00 72.19 311 GLY A O 1
ATOM 2228 N N . GLN A 1 312 ? -1.467 -3.500 46.748 1.00 63.66 312 GLN A N 1
ATOM 2229 C CA . GLN A 1 312 ? -0.051 -3.446 46.365 1.00 63.66 312 GLN A CA 1
ATOM 2230 C C . GLN A 1 312 ? 0.191 -2.699 45.048 1.00 63.66 312 GLN A C 1
ATOM 2232 O O . GLN A 1 312 ? 1.203 -2.014 44.914 1.00 63.66 312 GLN A O 1
ATOM 2237 N N . ASN A 1 313 ? -0.729 -2.790 44.080 1.00 72.12 313 ASN A N 1
ATOM 2238 C CA . ASN A 1 313 ? -0.571 -2.152 42.767 1.00 72.12 313 ASN A CA 1
ATOM 2239 C C . ASN A 1 313 ? -1.545 -0.985 42.598 1.00 72.12 313 ASN A C 1
ATOM 2241 O O . ASN A 1 313 ? -2.680 -1.160 42.142 1.00 72.12 313 ASN A O 1
ATOM 2245 N N . GLY A 1 314 ? -1.085 0.208 42.978 1.00 78.44 314 GLY A N 1
ATOM 2246 C CA . GLY A 1 314 ? -1.867 1.438 42.960 1.00 78.44 314 GLY A CA 1
ATOM 2247 C C . GLY A 1 314 ? -1.581 2.363 41.775 1.00 78.44 314 GLY A C 1
ATOM 2248 O O . GLY A 1 314 ? -0.434 2.525 41.362 1.00 78.44 314 GLY A O 1
ATOM 2249 N N . ALA A 1 315 ? -2.622 3.006 41.248 1.00 76.81 315 ALA A N 1
ATOM 2250 C CA . ALA A 1 315 ? -2.499 4.086 40.271 1.00 76.81 315 ALA A CA 1
ATOM 2251 C C . ALA A 1 315 ? -3.644 5.094 40.422 1.00 76.81 315 ALA A C 1
ATOM 2253 O O . ALA A 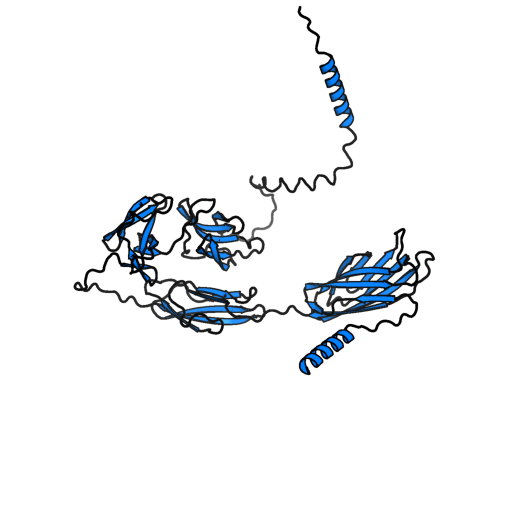1 315 ? -4.710 4.759 40.936 1.00 76.81 315 ALA A O 1
ATOM 2254 N N . PHE A 1 316 ? -3.445 6.320 39.939 1.00 78.94 316 PHE A N 1
ATOM 2255 C CA . PHE A 1 316 ? -4.545 7.270 39.799 1.00 78.94 316 PHE A CA 1
ATOM 2256 C C . PHE A 1 316 ? -5.462 6.861 38.641 1.00 78.94 316 PHE A C 1
ATOM 2258 O O . PHE A 1 316 ? -4.981 6.499 37.567 1.00 78.94 316 PHE A O 1
ATOM 2265 N N . TYR A 1 317 ? -6.772 7.004 38.846 1.00 76.94 317 TYR A N 1
ATOM 2266 C CA . TYR A 1 317 ? -7.820 6.867 37.832 1.00 76.94 317 TYR A CA 1
ATOM 2267 C C . TYR A 1 317 ? -8.650 8.145 37.757 1.00 76.94 317 TYR A C 1
ATOM 2269 O O . TYR A 1 317 ? -8.834 8.833 38.763 1.00 76.94 317 TYR A O 1
ATOM 2277 N N . LEU A 1 318 ? -9.147 8.455 36.561 1.00 74.31 318 LEU A N 1
ATOM 2278 C CA . LEU A 1 318 ? -10.011 9.600 36.325 1.00 74.31 318 LEU A CA 1
ATOM 2279 C C . LEU A 1 318 ? -11.393 9.263 36.864 1.00 74.31 318 LEU A C 1
ATOM 2281 O O . LEU A 1 318 ? -11.931 8.207 36.539 1.00 74.31 318 LEU A O 1
ATOM 2285 N N . TYR A 1 319 ? -11.948 10.161 37.669 1.00 77.19 319 TYR A N 1
ATOM 2286 C CA . TYR A 1 319 ? -13.284 10.031 38.222 1.00 77.19 319 TYR A CA 1
ATOM 2287 C C . TYR A 1 319 ? -14.202 11.087 37.631 1.00 77.19 319 TYR A C 1
ATOM 2289 O O . TYR A 1 319 ? -13.982 12.291 37.795 1.00 77.19 319 TYR A O 1
ATOM 2297 N N . ASN A 1 320 ? -15.245 10.626 36.952 1.00 65.25 320 ASN A N 1
ATOM 2298 C CA . ASN A 1 320 ? -16.300 11.494 36.472 1.00 65.25 320 ASN A CA 1
ATOM 2299 C C . ASN A 1 320 ? -17.330 11.693 37.591 1.00 65.25 320 ASN A C 1
ATOM 2301 O O . ASN A 1 320 ? -18.062 10.781 37.967 1.00 65.25 320 ASN A O 1
ATOM 2305 N N . THR A 1 321 ? -17.395 12.909 38.131 1.00 61.84 321 THR A N 1
ATOM 2306 C CA . THR A 1 321 ? -18.290 13.252 39.244 1.00 61.84 321 THR A CA 1
ATOM 2307 C C . THR A 1 321 ? -19.769 13.279 38.852 1.00 61.84 321 THR A C 1
ATOM 2309 O O . THR A 1 321 ? -20.619 13.232 39.738 1.00 61.84 321 THR A O 1
ATOM 2312 N N . ALA A 1 322 ? -20.093 13.354 37.556 1.00 54.50 322 ALA A N 1
ATOM 2313 C CA . ALA A 1 322 ? -21.473 13.416 37.078 1.00 54.50 322 ALA A CA 1
ATOM 2314 C C . ALA A 1 322 ? -22.144 12.037 37.017 1.00 54.50 322 ALA A C 1
ATOM 2316 O O . ALA A 1 322 ? -23.336 11.925 37.292 1.00 54.50 322 ALA A O 1
ATOM 2317 N N . ASP A 1 323 ? -21.389 10.997 36.658 1.00 53.03 323 ASP A N 1
ATOM 2318 C CA . ASP A 1 323 ? -21.904 9.631 36.488 1.00 53.03 323 ASP A CA 1
ATOM 2319 C C . ASP A 1 323 ? -21.242 8.600 37.419 1.00 53.03 323 ASP A C 1
ATOM 2321 O O . ASP A 1 323 ? -21.587 7.421 37.373 1.00 53.03 323 ASP A O 1
ATOM 2325 N N . MET A 1 324 ? -20.332 9.051 38.290 1.00 62.38 324 MET A N 1
ATOM 2326 C CA . MET A 1 324 ? -19.601 8.247 39.274 1.00 62.38 324 MET A CA 1
ATOM 2327 C C . MET A 1 324 ? -18.763 7.117 38.654 1.00 62.38 324 MET A C 1
ATOM 2329 O O . MET A 1 324 ? -18.513 6.094 39.296 1.00 62.38 324 MET A O 1
ATOM 2333 N N . THR A 1 325 ? -18.318 7.281 37.405 1.00 64.19 325 THR A N 1
ATOM 2334 C CA . THR A 1 325 ? -17.507 6.277 36.708 1.00 64.19 325 THR A CA 1
ATOM 2335 C C . THR A 1 325 ? -16.008 6.539 36.817 1.00 64.19 325 THR A C 1
ATOM 2337 O O . THR A 1 325 ? -15.549 7.670 36.995 1.00 64.19 325 THR A O 1
ATOM 2340 N N . PHE A 1 326 ? -15.236 5.457 36.687 1.00 69.06 326 PHE A N 1
ATOM 2341 C CA . PHE A 1 326 ? -13.779 5.484 36.658 1.00 69.06 326 PHE A CA 1
ATOM 2342 C C . PHE A 1 326 ? -13.261 5.111 35.273 1.00 69.06 326 PHE A C 1
ATOM 2344 O O . PHE A 1 326 ? -13.689 4.105 34.697 1.00 69.06 326 PHE A O 1
ATOM 2351 N N . SER A 1 327 ? -12.287 5.863 34.770 1.00 55.53 327 SER A N 1
ATOM 2352 C CA . SER A 1 327 ? -11.572 5.528 33.541 1.00 55.53 327 SER A CA 1
ATOM 2353 C C . SER A 1 327 ? -10.063 5.573 33.739 1.00 55.53 327 SER A C 1
ATOM 2355 O O . SER A 1 327 ? -9.532 6.394 34.493 1.00 55.53 327 SER A O 1
ATOM 2357 N N . ASP A 1 328 ? -9.364 4.699 33.016 1.00 59.22 328 ASP A N 1
ATOM 2358 C CA . ASP A 1 328 ? -7.926 4.844 32.829 1.00 59.22 328 ASP A CA 1
ATOM 2359 C C . ASP A 1 328 ? -7.620 6.212 32.226 1.00 59.22 328 ASP A C 1
ATOM 2361 O O . ASP A 1 328 ? -8.368 6.739 31.397 1.00 59.22 328 ASP A O 1
ATOM 2365 N N . PHE A 1 329 ? -6.486 6.770 32.620 1.00 59.16 329 PHE A N 1
ATOM 2366 C CA . PHE A 1 329 ? -5.951 7.954 31.981 1.00 59.16 329 PHE A CA 1
ATOM 2367 C C . PHE A 1 329 ? -4.416 7.935 32.048 1.00 59.16 329 PHE A C 1
ATOM 2369 O O . PHE A 1 329 ? -3.783 7.063 32.664 1.00 59.16 329 PHE A O 1
ATOM 2376 N N . PHE A 1 330 ? -3.790 8.865 31.339 1.00 53.59 330 PHE A N 1
ATOM 2377 C CA . PHE A 1 330 ? -2.346 9.033 31.357 1.00 53.59 330 PHE A CA 1
ATOM 2378 C C . PHE A 1 330 ? -1.983 10.502 31.242 1.00 53.59 330 PHE A C 1
ATOM 2380 O O . PHE A 1 330 ? -2.633 11.240 30.501 1.00 53.59 330 PHE A O 1
ATOM 2387 N N . PHE A 1 331 ? -0.935 10.881 31.967 1.00 53.06 331 PHE A N 1
ATOM 2388 C CA . PHE A 1 331 ? -0.249 12.148 31.805 1.00 53.06 331 PHE A CA 1
ATOM 2389 C C . PHE A 1 331 ? 1.012 11.914 30.998 1.00 53.06 331 PHE A C 1
ATOM 2391 O O . PHE A 1 331 ? 1.771 11.005 31.324 1.00 53.06 331 PHE A O 1
ATOM 2398 N N . ASP A 1 332 ? 1.267 12.776 30.025 1.00 46.81 332 ASP A N 1
ATOM 2399 C CA . ASP A 1 332 ? 2.622 12.940 29.523 1.00 46.81 332 ASP A CA 1
ATOM 2400 C C . ASP A 1 332 ? 2.972 14.423 29.476 1.00 46.81 332 ASP A C 1
ATOM 2402 O O . ASP A 1 332 ? 2.144 15.261 29.094 1.00 46.81 332 ASP A O 1
ATOM 2406 N N . GLU A 1 333 ? 4.193 14.743 29.893 1.00 46.25 333 GLU A N 1
ATOM 2407 C CA . GLU A 1 333 ? 4.728 16.091 29.787 1.00 46.25 333 GLU A CA 1
ATOM 2408 C C . GLU A 1 333 ? 5.291 16.257 28.380 1.00 46.25 333 GLU A C 1
ATOM 2410 O O . GLU A 1 333 ? 6.415 15.884 28.051 1.00 46.25 333 GLU A O 1
ATOM 2415 N N . VAL A 1 334 ? 4.466 16.818 27.511 1.00 53.28 334 VAL A N 1
ATOM 2416 C CA . VAL A 1 334 ? 4.879 17.209 26.168 1.00 53.28 334 VAL A CA 1
ATOM 2417 C C . VAL A 1 334 ? 5.270 18.678 26.188 1.00 53.28 334 VAL A C 1
ATOM 2419 O O . VAL A 1 334 ? 4.813 19.443 27.036 1.00 53.28 334 VAL A O 1
ATOM 2422 N N . LYS A 1 335 ? 6.115 19.109 25.243 1.00 49.00 335 LYS A N 1
ATOM 2423 C CA . LYS A 1 335 ? 6.701 20.470 25.201 1.00 49.00 335 LYS A CA 1
ATOM 2424 C C . LYS A 1 335 ? 5.687 21.632 25.300 1.00 49.00 335 LYS A C 1
ATOM 2426 O O . LYS A 1 335 ? 6.100 22.771 25.482 1.00 49.00 335 LYS A O 1
ATOM 2431 N N . ALA A 1 336 ? 4.388 21.362 25.148 1.00 47.41 336 ALA A N 1
ATOM 2432 C CA . ALA A 1 336 ? 3.288 22.322 25.186 1.00 47.41 336 ALA A CA 1
ATOM 2433 C C . ALA A 1 336 ? 2.440 22.294 26.485 1.00 47.41 336 ALA A C 1
ATOM 2435 O O . ALA A 1 336 ? 1.468 23.044 26.566 1.00 47.41 336 ALA A O 1
ATOM 2436 N N . GLY A 1 337 ? 2.774 21.456 27.476 1.00 58.12 337 GLY A N 1
ATOM 2437 C CA . GLY A 1 337 ? 2.052 21.296 28.749 1.00 58.12 337 GLY A CA 1
ATOM 2438 C C . GLY A 1 337 ? 1.428 19.904 28.932 1.00 58.12 337 GLY A C 1
ATOM 2439 O O . GLY A 1 337 ? 1.626 19.013 28.112 1.00 58.12 337 GLY A O 1
ATOM 2440 N N . VAL A 1 338 ? 0.659 19.714 30.007 1.00 59.66 338 VAL A N 1
ATOM 2441 C CA . VAL A 1 338 ? 0.019 18.429 30.350 1.00 59.66 338 VAL A CA 1
ATOM 2442 C C . VAL A 1 338 ? -1.261 18.192 29.535 1.00 59.66 338 VAL A C 1
ATOM 2444 O O . VAL A 1 338 ? -2.235 18.931 29.674 1.00 59.66 338 VAL A O 1
ATOM 2447 N N . TYR A 1 339 ? -1.277 17.140 28.713 1.00 68.12 339 TYR A N 1
ATOM 2448 C CA . TYR A 1 339 ? -2.474 16.673 28.000 1.00 68.12 339 TYR A CA 1
ATOM 2449 C C . TYR A 1 339 ? -3.044 15.417 28.667 1.00 68.12 339 TYR A C 1
ATOM 2451 O O . TYR A 1 339 ? -2.291 14.526 29.057 1.00 68.12 339 TYR A O 1
ATOM 2459 N N . VAL A 1 340 ? -4.375 15.324 28.751 1.00 65.19 340 VAL A N 1
ATOM 2460 C CA . VAL A 1 340 ? -5.077 14.104 29.183 1.00 65.19 340 VAL A CA 1
ATOM 2461 C C . VAL A 1 340 ? -5.688 13.442 27.956 1.00 65.19 340 VAL A C 1
ATOM 2463 O O . VAL A 1 340 ? -6.574 14.007 27.319 1.00 65.19 340 VAL A O 1
ATOM 2466 N N . PHE A 1 341 ? -5.214 12.249 27.607 1.00 70.69 341 PHE A N 1
ATOM 2467 C CA . PHE A 1 341 ? -5.732 11.497 26.464 1.00 70.69 341 PHE A CA 1
ATOM 2468 C C . PHE A 1 341 ? -7.040 10.799 26.822 1.00 70.69 341 PHE A C 1
ATOM 2470 O O . PHE A 1 341 ? -7.117 10.082 27.818 1.00 70.69 341 PHE A O 1
ATOM 2477 N N . LEU A 1 342 ? -8.059 11.012 25.993 1.00 62.81 342 LEU A N 1
ATOM 2478 C CA . LEU A 1 342 ? -9.427 10.556 26.219 1.00 62.81 342 LEU A CA 1
ATOM 2479 C C . LEU A 1 342 ? -9.920 9.729 25.029 1.00 62.81 342 LEU A C 1
ATOM 2481 O O . LEU A 1 342 ? -9.320 9.713 23.954 1.00 62.81 342 LEU A O 1
ATOM 2485 N N . THR A 1 343 ? -11.055 9.057 25.211 1.00 62.72 343 THR A N 1
ATOM 2486 C CA . THR A 1 343 ? -11.769 8.404 24.107 1.00 62.72 343 THR A CA 1
ATOM 2487 C C . THR A 1 343 ? -12.874 9.339 23.612 1.00 62.72 343 THR A C 1
ATOM 2489 O O . THR A 1 343 ? -13.660 9.799 24.439 1.00 62.72 343 THR A O 1
ATOM 2492 N N . PRO A 1 344 ? -12.960 9.645 22.305 1.00 67.19 344 PRO A N 1
ATOM 2493 C CA . PRO A 1 344 ? -14.024 10.494 21.785 1.00 67.19 344 PRO A CA 1
ATOM 2494 C C . PRO A 1 344 ? -15.377 9.773 21.811 1.00 67.19 344 PRO A C 1
ATOM 2496 O O . PRO A 1 344 ? -15.454 8.580 21.516 1.00 67.19 344 PRO A O 1
ATOM 2499 N N . GLU A 1 345 ? -16.454 10.506 22.096 1.00 52.69 345 GLU A N 1
ATOM 2500 C CA . GLU A 1 345 ? -17.826 9.971 22.074 1.00 52.69 345 GLU A CA 1
ATOM 2501 C C . GLU A 1 345 ? -18.303 9.593 20.658 1.00 52.69 345 GLU A C 1
ATOM 2503 O O . GLU A 1 345 ? -19.091 8.663 20.486 1.00 52.69 345 GLU A O 1
ATOM 2508 N N . ASN A 1 346 ? -17.813 10.303 19.636 1.00 67.06 346 ASN A N 1
ATOM 2509 C CA . ASN A 1 346 ? -18.013 10.017 18.214 1.00 67.06 346 ASN A CA 1
ATOM 2510 C C . ASN A 1 346 ? -16.790 10.471 17.398 1.00 67.06 346 ASN A C 1
ATOM 2512 O O . ASN A 1 346 ? -15.928 11.202 17.883 1.00 67.06 346 ASN A O 1
ATOM 2516 N N . THR A 1 347 ? -16.712 10.043 16.142 1.00 75.44 347 THR A N 1
ATOM 2517 C CA . THR A 1 347 ? -15.591 10.356 15.243 1.00 75.44 347 THR A CA 1
ATOM 2518 C C . THR A 1 347 ? -16.006 11.243 14.072 1.00 75.44 347 THR A C 1
ATOM 2520 O O . THR A 1 347 ? -15.306 11.280 13.066 1.00 75.44 347 THR A O 1
ATOM 2523 N N . ASP A 1 348 ? -17.132 11.949 14.185 1.00 76.00 348 ASP A N 1
ATOM 2524 C CA . ASP A 1 348 ? -17.720 12.724 13.082 1.00 76.00 348 ASP A CA 1
ATOM 2525 C C . ASP A 1 348 ? -16.834 13.912 12.688 1.00 76.00 348 ASP A C 1
ATOM 2527 O O . ASP A 1 348 ? -16.820 14.350 11.544 1.00 76.00 348 ASP A O 1
ATOM 2531 N N . ALA A 1 349 ? -16.034 14.399 13.638 1.00 75.88 349 ALA A N 1
ATOM 2532 C CA . ALA A 1 349 ? -15.063 15.455 13.409 1.00 75.88 349 ALA A CA 1
ATOM 2533 C C . ALA A 1 349 ? -13.780 14.982 12.701 1.00 75.88 349 ALA A C 1
ATOM 2535 O O . ALA A 1 349 ? -12.905 15.811 12.493 1.00 75.88 349 ALA A O 1
ATOM 2536 N N . LEU A 1 350 ? -13.605 13.694 12.378 1.00 82.81 350 LEU A N 1
ATOM 2537 C CA . LEU A 1 350 ? -12.403 13.208 11.689 1.00 82.81 350 LEU A CA 1
ATOM 2538 C C . LEU A 1 350 ? -12.476 13.437 10.172 1.00 82.81 350 LEU A C 1
ATOM 2540 O O . LEU A 1 350 ? -13.546 13.298 9.580 1.00 82.81 350 LEU A O 1
ATOM 2544 N N . PRO A 1 351 ? -11.338 13.695 9.504 1.00 84.19 351 PRO A N 1
ATOM 2545 C CA . PRO A 1 351 ? -11.323 13.849 8.059 1.00 84.19 351 PRO A CA 1
ATOM 2546 C C . PRO A 1 351 ? -11.650 12.527 7.358 1.00 84.19 351 PRO A C 1
ATOM 2548 O O . PRO A 1 351 ? -11.310 11.435 7.827 1.00 84.19 351 PRO A O 1
ATOM 2551 N N . GLN A 1 352 ? -12.273 12.627 6.183 1.00 78.75 352 GLN A N 1
ATOM 2552 C CA . GLN A 1 352 ? -12.592 11.463 5.364 1.00 78.75 352 GLN A CA 1
ATOM 2553 C C . GLN A 1 352 ? -11.321 10.666 5.037 1.00 78.75 352 GLN A C 1
ATOM 2555 O O . GLN A 1 352 ? -10.331 11.212 4.560 1.00 78.75 352 GLN A O 1
ATOM 2560 N N . GLY A 1 353 ? -11.358 9.354 5.276 1.00 76.38 353 GLY A N 1
ATOM 2561 C CA . GLY A 1 353 ? -10.215 8.469 5.040 1.00 76.38 353 GLY A CA 1
ATOM 2562 C C . GLY A 1 353 ? -9.229 8.377 6.206 1.00 76.38 353 GLY A C 1
ATOM 2563 O O . GLY A 1 353 ? -8.286 7.592 6.111 1.00 76.38 353 GLY A O 1
ATOM 2564 N N . ALA A 1 354 ? -9.457 9.098 7.310 1.00 82.88 354 ALA A N 1
ATOM 2565 C CA . ALA A 1 354 ? -8.725 8.863 8.546 1.00 82.88 354 ALA A CA 1
ATOM 2566 C C . ALA A 1 354 ? -8.939 7.420 9.025 1.00 82.88 354 ALA A C 1
ATOM 2568 O O . ALA A 1 354 ? -10.073 6.960 9.185 1.00 82.88 354 ALA A O 1
ATOM 2569 N N . ALA A 1 355 ? -7.845 6.701 9.259 1.00 76.56 355 ALA A N 1
ATOM 2570 C CA . ALA A 1 355 ? -7.880 5.319 9.725 1.00 76.56 355 ALA A CA 1
ATOM 2571 C C . ALA A 1 355 ? -7.446 5.257 11.187 1.00 76.56 355 ALA A C 1
ATOM 2573 O O . ALA A 1 355 ? -6.426 5.829 11.562 1.00 76.56 355 ALA A O 1
ATOM 2574 N N . GLN A 1 356 ? -8.218 4.562 12.023 1.00 72.56 356 GLN A N 1
ATOM 2575 C CA . GLN A 1 356 ? -7.848 4.383 13.422 1.00 72.56 356 GLN A CA 1
ATOM 2576 C C . GLN A 1 356 ? -6.550 3.571 13.532 1.00 72.56 356 GLN A C 1
ATOM 2578 O O . GLN A 1 356 ? -6.362 2.572 12.842 1.00 72.56 356 GLN A O 1
ATOM 2583 N N . THR A 1 357 ? -5.670 4.001 14.426 1.00 70.75 357 THR A N 1
ATOM 2584 C CA . THR A 1 357 ? -4.383 3.388 14.747 1.00 70.75 357 THR A CA 1
ATOM 2585 C C . THR A 1 357 ? -4.082 3.572 16.237 1.00 70.75 357 THR A C 1
ATOM 2587 O O . THR A 1 357 ? -4.876 4.151 16.982 1.00 70.75 357 THR A O 1
ATOM 2590 N N . PHE A 1 358 ? -2.943 3.066 16.692 1.00 69.31 358 PHE A N 1
ATOM 2591 C CA . PHE A 1 358 ? -2.456 3.289 18.046 1.00 69.31 358 PHE A CA 1
ATOM 2592 C C . PHE A 1 358 ? -1.069 3.898 18.009 1.00 69.31 358 PHE A C 1
ATOM 2594 O O . PHE A 1 358 ? -0.219 3.488 17.215 1.00 69.31 358 PHE A O 1
ATOM 2601 N N . LEU A 1 359 ? -0.847 4.868 18.887 1.00 67.88 359 LEU A N 1
ATOM 2602 C CA . LEU A 1 359 ? 0.402 5.594 18.956 1.00 67.88 359 LEU A CA 1
ATOM 2603 C C . LEU A 1 359 ? 0.997 5.484 20.347 1.00 67.88 359 LEU A C 1
ATOM 2605 O O . LEU A 1 359 ? 0.306 5.670 21.345 1.00 67.88 359 LEU A O 1
ATOM 2609 N N . GLN A 1 360 ? 2.286 5.173 20.399 1.00 64.44 360 GLN A N 1
ATOM 2610 C CA . GLN A 1 360 ? 3.035 5.255 21.636 1.00 64.44 360 GLN A CA 1
ATOM 2611 C C . GLN A 1 360 ? 3.413 6.717 21.869 1.00 64.44 360 GLN A C 1
ATOM 2613 O O . GLN A 1 360 ? 4.133 7.301 21.058 1.00 64.44 360 GLN A O 1
ATOM 2618 N N . ILE A 1 361 ? 2.882 7.295 22.942 1.00 66.69 361 ILE A N 1
ATOM 2619 C CA . ILE A 1 361 ? 3.201 8.641 23.416 1.00 66.69 361 ILE A CA 1
ATOM 2620 C C . ILE A 1 361 ? 3.734 8.455 24.836 1.00 66.69 361 ILE A C 1
ATOM 2622 O O . ILE A 1 361 ? 3.029 7.938 25.707 1.00 66.69 361 ILE A O 1
ATOM 2626 N N . GLY A 1 362 ? 5.026 8.736 25.006 1.00 66.25 362 GLY A N 1
ATOM 2627 C CA . GLY A 1 362 ? 5.767 8.359 26.206 1.00 66.25 362 GLY A CA 1
ATOM 2628 C C . GLY A 1 362 ? 5.805 6.842 26.399 1.00 66.25 362 GLY A C 1
ATOM 2629 O O . GLY A 1 362 ? 6.109 6.077 25.478 1.00 66.25 362 GLY A O 1
ATOM 2630 N N . GLU A 1 363 ? 5.476 6.388 27.606 1.00 48.44 363 GLU A N 1
ATOM 2631 C CA . GLU A 1 363 ? 5.471 4.963 27.966 1.00 48.44 363 GLU A CA 1
ATOM 2632 C C . GLU A 1 363 ? 4.143 4.248 27.668 1.00 48.44 363 GLU A C 1
ATOM 2634 O O . GLU A 1 363 ? 4.064 3.024 27.785 1.00 48.44 363 GLU A O 1
ATOM 2639 N N . LYS A 1 364 ? 3.094 4.974 27.257 1.00 49.41 364 LYS A N 1
ATOM 2640 C CA . LYS A 1 364 ? 1.759 4.402 27.035 1.00 49.41 364 LYS A CA 1
ATOM 2641 C C . LYS A 1 364 ? 1.316 4.452 25.576 1.00 49.41 364 LYS A C 1
ATOM 2643 O O . LYS A 1 364 ? 1.802 5.223 24.756 1.00 49.41 364 LYS A O 1
ATOM 2648 N N . THR A 1 365 ? 0.368 3.573 25.257 1.00 52.47 365 THR A N 1
ATOM 2649 C CA . THR A 1 365 ? -0.266 3.471 23.939 1.00 52.47 365 THR A CA 1
ATOM 2650 C C . THR A 1 365 ? -1.637 4.140 23.976 1.00 52.47 365 THR A C 1
ATOM 2652 O O . THR A 1 365 ? -2.470 3.769 24.800 1.00 52.47 365 THR A O 1
ATOM 2655 N N . VAL A 1 366 ? -1.884 5.093 23.076 1.00 68.31 366 VAL A N 1
ATOM 2656 C CA . VAL A 1 366 ? -3.153 5.830 22.965 1.00 68.31 366 VAL A CA 1
ATOM 2657 C C . VAL A 1 366 ? -3.828 5.577 21.619 1.00 68.31 366 VAL A C 1
ATOM 2659 O O . VAL A 1 366 ? -3.162 5.301 20.617 1.00 68.31 366 VAL A O 1
ATOM 2662 N N . ALA A 1 367 ? -5.159 5.667 21.586 1.00 66.94 367 ALA A N 1
ATOM 2663 C CA . ALA A 1 367 ? -5.914 5.634 20.338 1.00 66.94 367 ALA A CA 1
ATOM 2664 C C . ALA A 1 367 ? -5.627 6.898 19.517 1.00 66.94 367 ALA A C 1
ATOM 2666 O O . ALA A 1 367 ? -5.674 8.016 20.031 1.00 66.94 367 ALA A O 1
ATOM 2667 N N . ALA A 1 368 ? -5.342 6.700 18.237 1.00 83.25 368 ALA A N 1
ATOM 2668 C CA . ALA A 1 368 ? -5.018 7.757 17.299 1.00 83.25 368 ALA A CA 1
ATOM 2669 C C . ALA A 1 368 ? -5.672 7.484 15.939 1.00 83.25 368 ALA A C 1
ATOM 2671 O O . ALA A 1 368 ? -6.199 6.399 15.696 1.00 83.25 368 ALA A O 1
ATOM 2672 N N . TRP A 1 369 ? -5.620 8.445 15.026 1.00 90.44 369 TRP A N 1
ATOM 2673 C CA . TRP A 1 369 ? -6.094 8.278 13.656 1.00 90.44 369 TRP A CA 1
ATOM 2674 C C . TRP A 1 369 ? -5.047 8.803 12.680 1.00 90.44 369 TRP A C 1
ATOM 2676 O O . TRP A 1 369 ? -4.673 9.972 12.741 1.00 90.44 369 TRP A O 1
ATOM 2686 N N . SER A 1 370 ? -4.551 7.934 11.801 1.00 87.75 370 SER A N 1
ATOM 2687 C CA . SER A 1 370 ? -3.631 8.321 10.732 1.00 87.75 370 SER A CA 1
ATOM 2688 C C . SER A 1 370 ? -4.385 9.064 9.640 1.00 87.75 370 SER A C 1
ATOM 2690 O O . SER A 1 370 ? -5.484 8.652 9.251 1.00 87.75 370 SER A O 1
ATOM 2692 N N . LEU A 1 371 ? -3.771 10.121 9.122 1.00 87.44 371 LEU A N 1
ATOM 2693 C CA . LEU A 1 371 ? -4.309 10.901 8.015 1.00 87.44 371 LEU A CA 1
ATOM 2694 C C . LEU A 1 371 ? -4.067 10.174 6.675 1.00 87.44 371 LEU A C 1
ATOM 2696 O O . LEU A 1 371 ? -3.084 9.445 6.544 1.00 87.44 371 LEU A O 1
ATOM 2700 N N . PRO A 1 372 ? -4.965 10.322 5.683 1.00 77.00 372 PRO A N 1
ATOM 2701 C CA . PRO A 1 372 ? -4.880 9.594 4.413 1.00 77.00 372 PRO A CA 1
ATOM 2702 C C . PRO A 1 372 ? -3.790 10.116 3.461 1.00 77.00 372 PRO A C 1
ATOM 2704 O O . PRO A 1 372 ? -3.468 9.441 2.484 1.00 77.00 372 PRO A O 1
ATOM 2707 N N . ASP A 1 373 ? -3.252 11.315 3.700 1.00 83.00 373 ASP A N 1
ATOM 2708 C CA . ASP A 1 373 ? -2.200 11.909 2.876 1.00 83.00 373 ASP A CA 1
ATOM 2709 C C . ASP A 1 373 ? -0.825 11.347 3.267 1.00 83.00 373 ASP A C 1
ATOM 2711 O O . ASP A 1 373 ? -0.357 11.522 4.389 1.00 83.00 373 ASP A O 1
ATOM 2715 N N . GLU A 1 374 ? -0.137 10.710 2.319 1.00 77.12 374 GLU A N 1
ATOM 2716 C CA . GLU A 1 374 ? 1.217 10.160 2.500 1.00 77.12 374 GLU A CA 1
ATOM 2717 C C . GLU A 1 374 ? 2.253 11.226 2.900 1.00 77.12 374 GLU A C 1
ATOM 2719 O O . GLU A 1 374 ? 3.264 10.915 3.535 1.00 77.12 374 GLU A O 1
ATOM 2724 N N . ARG A 1 375 ? 2.009 12.501 2.566 1.00 82.81 375 ARG A N 1
ATOM 2725 C CA . ARG A 1 375 ? 2.845 13.631 3.007 1.00 82.81 375 ARG A CA 1
ATOM 2726 C C . ARG A 1 375 ? 2.697 13.908 4.503 1.00 82.81 375 ARG A C 1
ATOM 2728 O O . ARG A 1 375 ? 3.554 14.569 5.080 1.00 82.81 375 ARG A O 1
ATOM 2735 N N . GLU A 1 376 ? 1.639 13.392 5.122 1.00 83.69 376 GLU A N 1
ATOM 2736 C CA . GLU A 1 376 ? 1.307 13.562 6.534 1.00 83.69 376 GLU A CA 1
ATOM 2737 C C . GLU A 1 376 ? 1.483 12.277 7.357 1.00 83.69 376 GLU A C 1
ATOM 2739 O O . GLU A 1 376 ? 0.973 12.185 8.468 1.00 83.69 376 GLU A O 1
ATOM 2744 N N . LYS A 1 377 ? 2.229 11.287 6.856 1.00 83.88 377 LYS A N 1
ATOM 2745 C CA . LYS A 1 377 ? 2.427 9.977 7.513 1.00 83.88 377 LYS A CA 1
ATOM 2746 C C . LYS A 1 377 ? 2.964 10.028 8.957 1.00 83.88 377 LYS A C 1
ATOM 2748 O O . LYS A 1 377 ? 2.812 9.064 9.710 1.00 83.88 377 LYS A O 1
ATOM 2753 N N . ASP A 1 378 ? 3.619 11.128 9.326 1.00 88.62 378 ASP A N 1
ATOM 2754 C CA . ASP A 1 378 ? 4.177 11.353 10.663 1.00 88.62 378 ASP A CA 1
ATOM 2755 C C . ASP A 1 378 ? 3.190 12.084 11.593 1.00 88.62 378 ASP A C 1
ATOM 2757 O O . ASP A 1 378 ? 3.468 12.257 12.778 1.00 88.62 378 ASP A O 1
ATOM 2761 N N . PHE A 1 379 ? 2.007 12.448 11.087 1.00 90.94 379 PHE A N 1
ATOM 2762 C CA . PHE A 1 379 ? 0.957 13.122 11.835 1.00 90.94 379 PHE A CA 1
ATOM 2763 C C . PHE A 1 379 ? -0.234 12.215 12.123 1.00 90.94 379 PHE A C 1
ATOM 2765 O O . PHE A 1 379 ? -0.704 11.441 11.288 1.00 90.94 379 PHE A O 1
ATOM 2772 N N . TYR A 1 380 ? -0.757 12.370 13.332 1.00 91.50 380 TYR A N 1
ATOM 2773 C CA . TYR A 1 380 ? -1.866 11.584 13.850 1.00 91.50 380 TYR A CA 1
ATOM 2774 C C . TYR A 1 380 ? -2.881 12.507 14.503 1.00 91.50 380 TYR A C 1
ATOM 2776 O O . TYR A 1 380 ? -2.506 13.505 15.104 1.00 91.50 380 TYR A O 1
ATOM 2784 N N . LEU A 1 381 ? -4.165 12.179 14.437 1.00 91.56 381 LEU A N 1
ATOM 2785 C CA . LEU A 1 381 ? -5.166 12.808 15.293 1.00 91.56 381 LEU A CA 1
ATOM 2786 C C . LEU A 1 381 ? -5.303 12.000 16.579 1.00 91.56 381 LEU A C 1
ATOM 2788 O O . LEU A 1 381 ? -5.387 10.779 16.530 1.00 91.56 381 LEU A O 1
ATOM 2792 N N . VAL A 1 382 ? -5.336 12.672 17.721 1.00 88.44 382 VAL A N 1
ATOM 2793 C CA . VAL A 1 382 ? -5.543 12.086 19.050 1.00 88.44 382 VAL A CA 1
ATOM 2794 C C . VAL A 1 382 ? -6.596 12.898 19.780 1.00 88.44 382 VAL A C 1
ATOM 2796 O O . VAL A 1 382 ? -6.627 14.121 19.663 1.00 88.44 382 VAL A O 1
ATOM 2799 N N . TYR A 1 383 ? -7.489 12.235 20.505 1.00 82.56 383 TYR A N 1
ATOM 2800 C CA . TYR A 1 383 ? -8.510 12.932 21.277 1.00 82.56 383 TYR A CA 1
ATOM 2801 C C . TYR A 1 383 ? -7.984 13.202 22.685 1.00 82.56 383 TYR A C 1
ATOM 2803 O O . TYR A 1 383 ? -7.547 12.281 23.378 1.00 82.56 383 TYR A O 1
ATOM 2811 N N . ALA A 1 384 ? -7.966 14.466 23.092 1.00 79.81 384 ALA A N 1
ATOM 2812 C CA . ALA A 1 384 ? -7.355 14.870 24.349 1.00 79.81 384 ALA A CA 1
ATOM 2813 C C . ALA A 1 384 ? -8.025 16.110 24.946 1.00 79.81 384 ALA A C 1
ATOM 2815 O O . ALA A 1 384 ? -8.628 16.918 24.238 1.00 79.81 384 ALA A O 1
ATOM 2816 N N . LEU A 1 385 ? -7.866 16.266 26.256 1.00 66.56 385 LEU A N 1
ATOM 2817 C CA . LEU A 1 385 ? -8.040 17.510 26.992 1.00 66.56 385 LEU A CA 1
ATOM 2818 C C . LEU A 1 385 ? -6.678 18.212 27.064 1.00 66.56 385 LEU A C 1
ATOM 2820 O O . LEU A 1 385 ? -5.702 17.651 27.561 1.00 66.56 385 LEU A O 1
ATOM 2824 N N . SER A 1 386 ? -6.608 19.430 26.536 1.00 67.50 386 SER A N 1
ATOM 2825 C CA . SER A 1 386 ? -5.398 20.263 26.558 1.00 67.50 386 SER A CA 1
ATOM 2826 C C . SER A 1 386 ? -5.155 20.947 27.909 1.00 67.50 386 SER A C 1
ATOM 2828 O O . SER A 1 386 ? -6.106 21.129 28.672 1.00 67.50 386 SER A O 1
ATOM 2830 N N . PRO A 1 387 ? -3.938 21.484 28.143 1.00 53.19 387 PRO A N 1
ATOM 2831 C CA . PRO A 1 387 ? -3.632 22.334 29.301 1.00 53.19 387 PRO A CA 1
ATOM 2832 C C . PRO A 1 387 ? -4.500 23.594 29.409 1.00 53.19 387 PRO A C 1
ATOM 2834 O O . PRO A 1 387 ? -4.499 24.270 30.424 1.00 53.19 387 PRO A O 1
ATOM 2837 N N . ALA A 1 388 ? -5.206 23.967 28.341 1.00 57.66 388 ALA A N 1
ATOM 2838 C CA . ALA A 1 388 ? -6.125 25.100 28.333 1.00 57.66 388 ALA A CA 1
ATOM 2839 C C . ALA A 1 388 ? -7.579 24.687 28.639 1.00 57.66 388 ALA A C 1
ATOM 2841 O O . ALA A 1 388 ? -8.486 25.495 28.465 1.00 57.66 388 ALA A O 1
ATOM 2842 N N . GLY A 1 389 ? -7.826 23.431 29.032 1.00 52.84 389 GLY A N 1
ATOM 2843 C CA . GLY A 1 389 ? -9.164 22.915 29.336 1.00 52.84 389 GLY A CA 1
ATOM 2844 C C . GLY A 1 389 ? -10.018 22.581 28.106 1.00 52.84 389 GLY A C 1
ATOM 2845 O O . GLY A 1 389 ? -11.197 22.266 28.239 1.00 52.84 389 GLY A O 1
ATOM 2846 N N . ASN A 1 390 ? -9.457 22.647 26.895 1.00 66.94 390 ASN A N 1
ATOM 2847 C CA . ASN A 1 390 ? -10.203 22.320 25.680 1.00 66.94 390 ASN A CA 1
ATOM 2848 C C . ASN A 1 390 ? -10.115 20.822 25.401 1.00 66.94 390 ASN A C 1
ATOM 2850 O O . ASN A 1 390 ? -9.005 20.306 25.256 1.00 66.94 390 ASN A O 1
ATOM 2854 N N . THR A 1 391 ? -11.269 20.169 25.282 1.00 71.25 391 THR A N 1
ATOM 2855 C CA . THR A 1 391 ? -11.383 18.773 24.846 1.00 71.25 391 THR A CA 1
ATOM 2856 C C . THR A 1 391 ? -11.663 18.719 23.348 1.00 71.25 391 THR A C 1
ATOM 2858 O O . THR A 1 391 ? -12.486 19.482 22.839 1.00 71.25 391 THR A O 1
ATOM 2861 N N . GLY A 1 392 ? -10.982 17.837 22.623 1.00 77.31 392 GLY A N 1
ATOM 2862 C CA . GLY A 1 392 ? -11.195 17.669 21.190 1.00 77.31 392 GLY A CA 1
ATOM 2863 C C . GLY A 1 392 ? -10.107 16.844 20.519 1.00 77.31 392 GLY A C 1
ATOM 2864 O O . GLY A 1 392 ? -9.233 16.286 21.180 1.00 77.31 392 GLY A O 1
ATOM 2865 N N . PHE A 1 393 ? -10.145 16.784 19.188 1.00 88.31 393 PHE A N 1
ATOM 2866 C CA . PHE A 1 393 ? -9.043 16.214 18.422 1.00 88.31 393 PHE A CA 1
ATOM 2867 C C . PHE A 1 393 ? -7.866 17.192 18.359 1.00 88.31 393 PHE A C 1
ATOM 2869 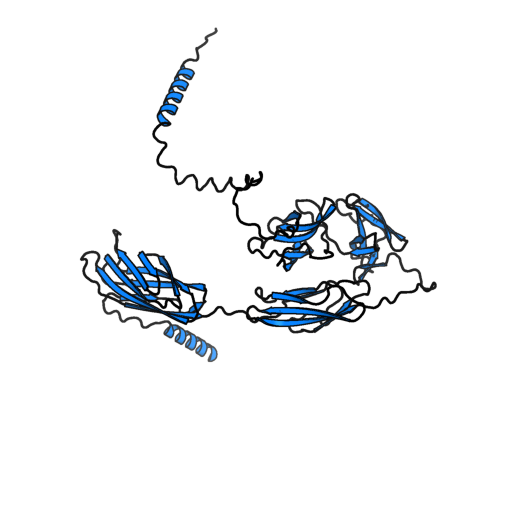O O . PHE A 1 393 ? -8.024 18.394 18.134 1.00 88.31 393 PHE A O 1
ATOM 2876 N N . TYR A 1 394 ? -6.671 16.644 18.519 1.00 89.81 394 TYR A N 1
ATOM 2877 C CA . TYR A 1 394 ? -5.394 17.315 18.360 1.00 89.81 394 TYR A CA 1
ATOM 2878 C C . TYR A 1 394 ? -4.582 16.565 17.316 1.00 89.81 394 TYR A C 1
ATOM 2880 O O . TYR A 1 394 ? -4.523 15.340 17.326 1.00 89.81 394 TYR A O 1
ATOM 2888 N N . ARG A 1 395 ? -3.950 17.305 16.414 1.00 91.19 395 ARG A N 1
ATOM 2889 C CA . ARG A 1 395 ? -2.940 16.797 15.499 1.00 91.19 395 ARG A CA 1
ATOM 2890 C C . ARG A 1 395 ? -1.620 16.698 16.250 1.00 91.19 395 ARG A C 1
ATOM 2892 O O . ARG A 1 395 ? -1.106 17.701 16.738 1.00 91.19 395 ARG A O 1
ATOM 2899 N N . TYR A 1 396 ? -1.113 15.485 16.359 1.00 90.12 396 TYR A N 1
ATOM 2900 C CA . TYR A 1 396 ? 0.149 15.139 16.979 1.00 90.12 396 TYR A CA 1
ATOM 2901 C C . TYR A 1 396 ? 1.197 14.869 15.905 1.00 90.12 396 TYR A C 1
ATOM 2903 O O . TYR A 1 396 ? 0.987 14.024 15.031 1.00 90.12 396 TYR A O 1
ATOM 2911 N N . ASP A 1 397 ? 2.311 15.588 15.979 1.00 89.25 397 ASP A N 1
ATOM 2912 C CA . ASP A 1 397 ? 3.512 15.321 15.195 1.00 89.25 397 ASP A CA 1
ATOM 2913 C C . ASP A 1 397 ? 4.358 14.274 15.922 1.00 89.25 397 ASP A C 1
ATOM 2915 O O . ASP A 1 397 ? 4.930 14.546 16.980 1.00 89.25 397 ASP A O 1
ATOM 2919 N N . LYS A 1 398 ? 4.454 13.069 15.358 1.00 85.56 398 LYS A N 1
ATOM 2920 C CA . LYS A 1 398 ? 5.251 11.987 15.939 1.00 85.56 398 LYS A CA 1
ATOM 2921 C C . LYS A 1 398 ? 6.754 12.258 15.859 1.00 85.56 398 LYS A C 1
ATOM 2923 O O . LYS A 1 398 ? 7.495 11.774 16.712 1.00 85.56 398 LYS A O 1
ATOM 2928 N N . ALA A 1 399 ? 7.217 12.977 14.839 1.00 83.62 399 ALA A N 1
ATOM 2929 C CA . ALA A 1 399 ? 8.634 13.265 14.658 1.00 83.62 399 ALA A CA 1
ATOM 2930 C C . ALA A 1 399 ? 9.120 14.317 15.665 1.00 83.62 399 ALA A C 1
ATOM 2932 O O . ALA A 1 399 ? 10.233 14.207 16.181 1.00 83.62 399 ALA A O 1
ATOM 2933 N N . GLU A 1 400 ? 8.280 15.307 15.974 1.00 78.25 400 GLU A N 1
ATOM 2934 C CA . GLU A 1 400 ? 8.648 16.429 16.846 1.00 78.25 400 GLU A CA 1
ATOM 2935 C C . GLU A 1 400 ? 8.075 16.351 18.269 1.00 78.25 400 GLU A C 1
ATOM 2937 O O . GLU A 1 400 ? 8.534 17.074 19.162 1.00 78.25 400 GLU A O 1
ATOM 2942 N N . GLY A 1 401 ? 7.090 15.480 18.502 1.00 77.56 401 GLY A N 1
ATOM 2943 C CA . GLY A 1 401 ? 6.398 15.341 19.783 1.00 77.56 401 GLY A CA 1
ATOM 2944 C C . GLY A 1 401 ? 5.513 16.543 20.128 1.00 77.56 401 GLY A C 1
ATOM 2945 O O . GLY A 1 401 ? 5.347 16.866 21.305 1.00 77.56 401 GLY A O 1
ATOM 2946 N N . THR A 1 402 ? 4.991 17.248 19.121 1.00 80.12 402 THR A N 1
ATOM 2947 C CA . THR A 1 402 ? 4.207 18.481 19.291 1.00 80.12 402 THR A CA 1
ATOM 2948 C C . THR A 1 402 ? 2.718 18.247 19.042 1.00 80.12 402 THR A C 1
ATOM 2950 O O . THR A 1 402 ? 2.325 17.333 18.319 1.00 80.12 402 THR A O 1
ATOM 2953 N N . PHE A 1 403 ? 1.876 19.080 19.661 1.00 83.06 403 PHE A N 1
ATOM 2954 C CA . PHE A 1 403 ? 0.419 19.006 19.549 1.00 83.06 403 PHE A CA 1
ATOM 2955 C C . PHE A 1 403 ? -0.133 20.316 19.009 1.00 83.06 403 PHE A C 1
ATOM 2957 O O . PHE A 1 403 ? 0.233 21.398 19.468 1.00 83.06 403 PHE A O 1
ATOM 2964 N N . GLN A 1 404 ? -1.076 20.209 18.082 1.00 83.81 404 GLN A N 1
ATOM 2965 C CA . GLN A 1 404 ? -1.838 21.327 17.553 1.00 83.81 404 GLN A CA 1
ATOM 2966 C C . GLN A 1 404 ? -3.323 20.985 17.594 1.00 83.81 404 GLN A C 1
ATOM 2968 O O . GLN A 1 404 ? -3.714 19.873 17.257 1.00 83.81 404 GLN A O 1
ATOM 2973 N N . ARG A 1 405 ? -4.179 21.929 17.993 1.00 85.19 405 ARG A N 1
ATOM 2974 C CA . ARG A 1 405 ? -5.631 21.712 17.962 1.00 85.19 405 ARG A CA 1
ATOM 2975 C C . ARG A 1 405 ? -6.080 21.404 16.532 1.00 85.19 405 ARG A C 1
ATOM 2977 O O . ARG A 1 405 ? -5.734 22.144 15.614 1.00 85.19 405 ARG A O 1
ATOM 2984 N N . TYR A 1 406 ? -6.861 20.342 16.360 1.00 87.38 406 TYR A N 1
ATOM 2985 C CA . TYR A 1 406 ? -7.484 20.017 15.086 1.00 87.38 406 TYR A CA 1
ATOM 2986 C C . TYR A 1 406 ? -8.906 20.574 15.045 1.00 87.38 406 TYR A C 1
ATOM 2988 O O . TYR A 1 406 ? -9.678 20.444 15.996 1.00 87.38 406 TYR A O 1
ATOM 2996 N N . ILE A 1 407 ? -9.238 21.220 13.933 1.00 81.44 407 ILE A N 1
ATOM 2997 C CA . ILE A 1 407 ? -10.571 21.735 13.641 1.00 81.44 407 ILE A CA 1
ATOM 2998 C C . ILE A 1 407 ? -10.963 21.111 12.307 1.00 81.44 407 ILE A C 1
ATOM 3000 O O . ILE A 1 407 ? -10.241 21.281 11.324 1.00 81.44 407 ILE A O 1
ATOM 3004 N N . SER A 1 408 ? -12.070 20.366 12.292 1.00 74.12 408 SER A N 1
ATOM 3005 C CA . SER A 1 408 ? -12.601 19.808 11.049 1.00 74.12 408 SER A CA 1
ATOM 3006 C C . SER A 1 408 ? -12.916 20.954 10.077 1.00 74.12 408 SER A C 1
ATOM 3008 O O . SER A 1 408 ? -13.536 21.934 10.508 1.00 74.12 408 SER A O 1
ATOM 3010 N N . PRO A 1 409 ? -12.497 20.883 8.800 1.00 66.00 409 PRO A N 1
ATOM 3011 C CA . PRO A 1 409 ? -12.959 21.825 7.789 1.00 66.00 409 PRO A CA 1
ATOM 3012 C C . PRO A 1 409 ? -14.490 21.792 7.753 1.00 66.00 409 PRO A C 1
ATOM 3014 O O . PRO A 1 409 ? -15.076 20.712 7.707 1.00 66.00 409 PRO A O 1
ATOM 3017 N N . ALA A 1 410 ? -15.144 22.954 7.813 1.00 49.28 410 ALA A N 1
ATOM 3018 C CA . ALA A 1 410 ? -16.591 23.014 7.639 1.00 49.28 410 ALA A CA 1
ATOM 3019 C C . ALA A 1 410 ? -16.956 22.401 6.276 1.00 49.28 410 ALA A C 1
ATOM 3021 O O . ALA A 1 410 ? -16.271 22.673 5.288 1.00 49.28 410 ALA A O 1
ATOM 3022 N N . GLU A 1 411 ? -18.002 21.568 6.224 1.00 41.16 411 GLU A N 1
ATOM 3023 C CA . GLU A 1 411 ? -18.549 21.101 4.949 1.00 41.16 411 GLU A CA 1
ATOM 3024 C C . GLU A 1 411 ? -18.950 22.327 4.128 1.00 41.16 411 GLU A C 1
ATOM 3026 O O . GLU A 1 411 ? -19.819 23.106 4.523 1.00 41.16 411 GLU A O 1
ATOM 3031 N N . ASP A 1 412 ? -18.263 22.525 3.009 1.00 37.28 412 ASP A N 1
ATOM 3032 C CA . ASP A 1 412 ? -18.482 23.652 2.120 1.00 37.28 412 ASP A CA 1
ATOM 3033 C C . ASP A 1 412 ? -19.807 23.421 1.375 1.00 37.28 412 ASP A C 1
ATOM 3035 O O . ASP A 1 412 ? -19.862 22.811 0.307 1.00 37.28 412 ASP A O 1
ATOM 3039 N N . THR A 1 413 ? -20.926 23.840 1.971 1.00 40.12 413 THR A N 1
ATOM 3040 C CA . THR A 1 413 ? -22.208 23.911 1.267 1.00 40.12 413 THR A CA 1
ATOM 3041 C C . THR A 1 413 ? -22.197 25.136 0.361 1.00 40.12 413 THR A C 1
ATOM 3043 O O . THR A 1 413 ? -22.809 26.157 0.674 1.00 40.12 413 THR A O 1
ATOM 3046 N N . THR A 1 414 ? -21.510 25.052 -0.775 1.00 33.50 414 THR A N 1
ATOM 3047 C CA . THR A 1 414 ? -21.679 26.021 -1.859 1.00 33.50 414 THR A CA 1
ATOM 3048 C C . THR A 1 414 ? -22.021 25.296 -3.160 1.00 33.50 414 THR A C 1
ATOM 3050 O O . THR A 1 414 ? -21.267 24.491 -3.701 1.00 33.50 414 THR A O 1
ATOM 3053 N N . ALA A 1 415 ? -23.247 25.546 -3.630 1.00 36.56 415 ALA A N 1
ATOM 3054 C CA . ALA A 1 415 ? -23.710 25.211 -4.973 1.00 36.56 415 ALA A CA 1
ATOM 3055 C C . ALA A 1 415 ? -22.794 25.870 -6.028 1.00 36.56 415 ALA A C 1
ATOM 3057 O O . ALA A 1 415 ? -22.184 26.900 -5.729 1.00 36.56 415 ALA A O 1
ATOM 3058 N N . PRO A 1 416 ? -22.689 25.321 -7.253 1.00 39.94 416 PRO A N 1
ATOM 3059 C CA . PRO A 1 416 ? -21.719 25.801 -8.227 1.00 39.94 416 PRO A CA 1
ATOM 3060 C C . PRO A 1 416 ? -22.080 27.225 -8.658 1.00 39.94 416 PRO A C 1
ATOM 3062 O O . PRO A 1 416 ? -23.154 27.458 -9.210 1.00 39.94 416 PRO A O 1
ATOM 3065 N N . VAL A 1 417 ? -21.175 28.167 -8.405 1.00 35.19 417 VAL A N 1
ATOM 3066 C CA . VAL A 1 417 ? -21.214 29.509 -8.987 1.00 35.19 417 VAL A CA 1
ATOM 3067 C C . VAL A 1 417 ? -20.032 29.638 -9.936 1.00 35.19 417 VAL A C 1
ATOM 3069 O O . VAL A 1 417 ? -18.910 29.241 -9.619 1.00 35.19 417 VAL A O 1
ATOM 3072 N N . ASP A 1 418 ? -20.349 30.142 -11.124 1.00 34.88 418 ASP A N 1
ATOM 3073 C CA . ASP A 1 418 ? -19.457 30.349 -12.254 1.00 34.88 418 ASP A CA 1
ATOM 3074 C C . ASP A 1 418 ? -18.202 31.165 -11.922 1.00 34.88 418 ASP A C 1
ATOM 3076 O O . ASP A 1 418 ? -18.131 31.955 -10.983 1.00 34.88 418 ASP A O 1
ATOM 3080 N N . THR A 1 419 ? -17.199 30.932 -12.759 1.00 43.06 419 THR A N 1
ATOM 3081 C CA . THR A 1 419 ? -15.814 31.380 -12.648 1.00 43.06 419 THR A CA 1
ATOM 3082 C C . THR A 1 419 ? -15.668 32.904 -12.695 1.00 43.06 419 THR A C 1
ATOM 3084 O O . THR A 1 419 ? -16.013 33.514 -13.701 1.00 43.06 419 THR A O 1
ATOM 3087 N N . GLU A 1 420 ? -14.998 33.501 -11.705 1.00 33.09 420 GLU A N 1
ATOM 3088 C CA . GLU A 1 420 ? -14.189 34.705 -11.936 1.00 33.09 420 GLU A CA 1
ATOM 3089 C C . GLU A 1 420 ? -12.998 34.769 -10.961 1.00 33.09 420 GLU A C 1
ATOM 3091 O O . GLU A 1 420 ? -13.143 34.664 -9.745 1.00 33.09 420 GLU A O 1
ATOM 3096 N N . VAL A 1 421 ? -11.788 34.878 -11.517 1.00 40.47 421 VAL A N 1
ATOM 3097 C CA . VAL A 1 421 ? -10.509 34.862 -10.791 1.00 40.47 421 VAL A CA 1
ATOM 3098 C C . VAL A 1 421 ? -10.151 36.279 -10.341 1.00 40.47 421 VAL A C 1
ATOM 3100 O O . VAL A 1 421 ? -9.913 37.140 -11.187 1.00 40.47 421 VAL A O 1
ATOM 3103 N N . GLN A 1 422 ? -10.008 36.500 -9.029 1.00 32.31 422 GLN A N 1
ATOM 3104 C CA . GLN A 1 422 ? -9.265 37.631 -8.449 1.00 32.31 422 GLN A CA 1
ATOM 3105 C C . GLN A 1 422 ? -8.485 37.193 -7.185 1.00 32.31 422 GLN A C 1
ATOM 3107 O O . GLN A 1 422 ? -8.929 36.287 -6.480 1.00 32.31 422 GLN A O 1
ATOM 3112 N N . PRO A 1 423 ? -7.300 37.783 -6.919 1.00 34.72 423 PRO A N 1
ATOM 3113 C CA . PRO A 1 423 ? -6.221 37.153 -6.154 1.00 34.72 423 PRO A CA 1
ATOM 3114 C C . PRO A 1 423 ? -6.350 37.257 -4.626 1.00 34.72 423 PRO A C 1
ATOM 3116 O O . PRO A 1 423 ? -6.779 38.269 -4.071 1.00 34.72 423 PRO A O 1
ATOM 3119 N N . GLU A 1 424 ? -5.887 36.204 -3.949 1.00 33.06 424 GLU A N 1
ATOM 3120 C CA . GLU A 1 424 ? -5.899 36.048 -2.495 1.00 33.06 424 GLU A CA 1
ATOM 3121 C C . GLU A 1 424 ? -5.025 37.076 -1.752 1.00 33.06 424 GLU A C 1
ATOM 3123 O O . GLU A 1 424 ? -3.838 37.272 -2.033 1.00 33.06 424 GLU A O 1
ATOM 3128 N N . ARG A 1 425 ? -5.600 37.673 -0.702 1.00 35.38 425 ARG A N 1
ATOM 3129 C CA . ARG A 1 425 ? -4.858 38.333 0.379 1.00 35.38 425 ARG A CA 1
ATOM 3130 C C . ARG A 1 425 ? -4.157 37.267 1.228 1.00 35.38 425 ARG A C 1
ATOM 3132 O O . ARG A 1 425 ? -4.786 36.637 2.072 1.00 35.38 425 ARG A O 1
ATOM 3139 N N . VAL A 1 426 ? -2.845 37.113 1.056 1.00 35.91 426 VAL A N 1
ATOM 3140 C CA . VAL A 1 426 ? -2.026 36.204 1.875 1.00 35.91 426 VAL A CA 1
ATOM 3141 C C . VAL A 1 426 ? -1.673 36.850 3.220 1.00 35.91 426 VAL A C 1
ATOM 3143 O O . VAL A 1 426 ? -1.028 37.900 3.286 1.00 35.91 426 VAL A O 1
ATOM 3146 N N . GLY A 1 427 ? -2.107 36.194 4.299 1.00 34.69 427 GLY A N 1
ATOM 3147 C CA . GLY A 1 427 ? -1.786 36.513 5.689 1.00 34.69 427 GLY A CA 1
ATOM 3148 C C . GLY A 1 427 ? -0.325 36.223 6.072 1.00 34.69 427 GLY A C 1
ATOM 3149 O O . GLY A 1 427 ? 0.376 35.418 5.467 1.00 34.69 427 GLY A O 1
ATOM 3150 N N . ILE A 1 428 ? 0.126 36.906 7.122 1.00 36.47 428 ILE A N 1
ATOM 3151 C CA . ILE A 1 428 ? 1.517 37.206 7.523 1.00 36.47 428 ILE A CA 1
ATOM 3152 C C . ILE A 1 428 ? 2.412 36.003 7.920 1.00 36.47 428 ILE A C 1
ATOM 3154 O O . ILE A 1 428 ? 3.568 36.199 8.285 1.00 36.47 428 ILE A O 1
ATOM 3158 N N . LEU A 1 429 ? 1.978 34.750 7.772 1.00 31.00 429 LEU A N 1
ATOM 3159 C CA . LEU A 1 429 ? 2.768 33.575 8.190 1.00 31.00 429 LEU A CA 1
ATOM 3160 C C . LEU A 1 429 ? 3.493 32.825 7.057 1.00 31.00 429 LEU A C 1
ATOM 3162 O O . LEU A 1 429 ? 4.258 31.907 7.331 1.00 31.00 429 LEU A O 1
ATOM 3166 N N . ALA A 1 430 ? 3.404 33.296 5.808 1.00 35.88 430 ALA A N 1
ATOM 3167 C CA . ALA A 1 430 ? 4.278 32.852 4.709 1.00 35.88 430 ALA A CA 1
ATOM 3168 C C . ALA A 1 430 ? 5.707 33.456 4.760 1.00 35.88 430 ALA A C 1
ATOM 3170 O O . ALA A 1 430 ? 6.485 33.311 3.819 1.00 35.88 430 ALA A O 1
ATOM 3171 N N . ARG A 1 431 ? 6.071 34.169 5.840 1.00 38.88 431 ARG A N 1
ATOM 3172 C CA . ARG A 1 431 ? 7.318 34.953 5.945 1.00 38.88 431 ARG A CA 1
ATOM 3173 C C . ARG A 1 431 ? 8.475 34.309 6.722 1.00 38.88 431 ARG A C 1
ATOM 3175 O O . ARG A 1 431 ? 9.490 34.977 6.882 1.00 38.88 431 ARG A O 1
ATOM 3182 N N . VAL A 1 432 ? 8.392 33.050 7.171 1.00 35.84 432 VAL A N 1
ATOM 3183 C CA . VAL A 1 432 ? 9.469 32.468 8.016 1.00 35.84 432 VAL A CA 1
ATOM 3184 C C . VAL A 1 432 ? 10.105 31.175 7.479 1.00 35.84 432 VAL A C 1
ATOM 3186 O O . VAL A 1 432 ? 11.259 30.909 7.792 1.00 35.84 432 VAL A O 1
ATOM 3189 N N . SER A 1 433 ? 9.475 30.420 6.574 1.00 32.41 433 SER A N 1
ATOM 3190 C C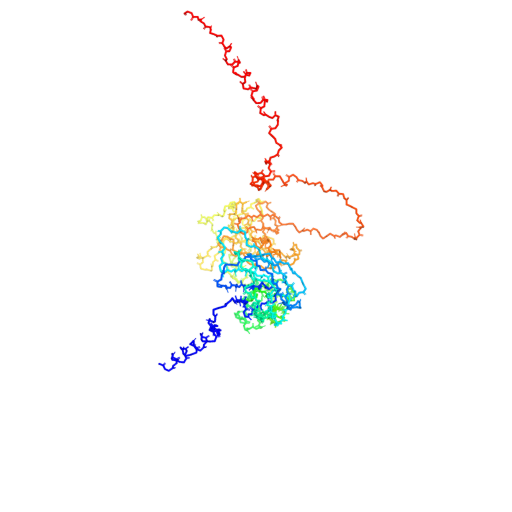A . SER A 1 433 ? 10.082 29.193 6.008 1.00 32.41 433 SER A CA 1
ATOM 3191 C C . SER A 1 433 ? 10.770 29.375 4.644 1.00 32.41 433 SER A C 1
ATOM 3193 O O . SER A 1 433 ? 11.469 28.477 4.183 1.00 32.41 433 SER A O 1
ATOM 3195 N N . GLY A 1 434 ? 10.641 30.548 4.013 1.00 38.72 434 GLY A N 1
ATOM 3196 C CA . GLY A 1 434 ? 11.279 30.874 2.728 1.00 38.72 434 GLY A CA 1
ATOM 3197 C C . GLY A 1 434 ? 12.675 31.507 2.824 1.00 38.72 434 GLY A C 1
ATOM 3198 O O . GLY A 1 434 ? 13.251 31.855 1.798 1.00 38.72 434 GLY A O 1
ATOM 3199 N N . PHE A 1 435 ? 13.227 31.692 4.029 1.00 37.72 435 PHE A N 1
ATOM 3200 C CA . PHE A 1 435 ? 14.439 32.504 4.218 1.00 37.72 435 PHE A CA 1
ATOM 3201 C C . PHE A 1 435 ? 15.767 31.723 4.131 1.00 37.72 435 PHE A C 1
ATOM 3203 O O . PHE A 1 435 ? 16.814 32.340 3.966 1.00 37.72 435 PHE A O 1
ATOM 3210 N N . PHE A 1 436 ? 15.759 30.382 4.177 1.00 35.59 436 PHE A N 1
ATOM 3211 C CA . PHE A 1 436 ? 16.996 29.575 4.129 1.00 35.59 436 PHE A CA 1
ATOM 3212 C C . PHE A 1 436 ? 17.203 28.760 2.841 1.00 35.59 436 PHE A C 1
ATOM 3214 O O . PHE A 1 436 ? 18.315 28.303 2.586 1.00 35.59 436 PHE A O 1
ATOM 3221 N N . SER A 1 437 ? 16.197 28.643 1.971 1.00 36.25 437 SER A N 1
ATOM 3222 C CA . SER A 1 437 ? 16.304 27.945 0.677 1.00 36.25 437 SER A CA 1
ATOM 3223 C C . SER A 1 437 ? 16.538 28.877 -0.528 1.00 36.25 437 SER A C 1
ATOM 3225 O O . SER A 1 437 ? 16.980 28.405 -1.574 1.00 36.25 437 SER A O 1
ATOM 3227 N N . ASP A 1 438 ? 16.366 30.199 -0.376 1.00 40.75 438 ASP A N 1
ATOM 3228 C CA . ASP A 1 438 ? 16.672 31.214 -1.411 1.00 40.75 438 ASP A CA 1
ATOM 3229 C C . ASP A 1 438 ? 18.141 31.714 -1.365 1.00 40.75 438 ASP A C 1
ATOM 3231 O O . ASP A 1 438 ? 18.582 32.473 -2.228 1.00 40.75 438 ASP A O 1
ATOM 3235 N N . LEU A 1 439 ? 18.947 31.258 -0.392 1.00 36.22 439 LEU A N 1
ATOM 3236 C CA . LEU A 1 439 ? 20.336 31.717 -0.208 1.00 36.22 439 LEU A CA 1
ATOM 3237 C C . LEU A 1 439 ? 21.391 30.877 -0.965 1.00 36.22 439 LEU A C 1
ATOM 3239 O O . LEU A 1 439 ? 22.476 31.379 -1.246 1.00 36.22 439 LEU A O 1
ATOM 3243 N N . ILE A 1 440 ? 21.085 29.634 -1.367 1.00 42.34 440 ILE A N 1
ATOM 3244 C CA . ILE A 1 440 ? 22.017 28.766 -2.129 1.00 42.34 440 ILE A CA 1
ATOM 3245 C C . ILE A 1 440 ? 21.764 28.821 -3.651 1.00 42.34 440 ILE A C 1
ATOM 3247 O O . ILE A 1 440 ? 22.682 28.602 -4.438 1.00 42.34 440 ILE A O 1
ATOM 3251 N N . VAL A 1 441 ? 20.566 29.212 -4.102 1.00 41.19 441 VAL A N 1
ATOM 3252 C CA . VAL A 1 441 ? 20.222 29.274 -5.541 1.00 41.19 441 VAL A CA 1
ATOM 3253 C C . VAL A 1 441 ? 20.487 30.661 -6.162 1.00 41.19 441 VAL A C 1
ATOM 3255 O O . VAL A 1 441 ? 20.704 30.763 -7.372 1.00 41.19 441 VAL A O 1
ATOM 3258 N N . ARG A 1 442 ? 20.597 31.734 -5.360 1.00 40.22 442 ARG A N 1
ATOM 3259 C CA . ARG A 1 442 ? 20.882 33.098 -5.859 1.00 40.22 442 ARG A CA 1
ATOM 3260 C C . ARG A 1 442 ? 22.358 33.440 -6.114 1.00 40.22 442 ARG A C 1
ATOM 3262 O O . ARG A 1 442 ? 22.619 34.478 -6.715 1.00 40.22 442 ARG A O 1
ATOM 3269 N N . PHE A 1 443 ? 23.323 32.574 -5.783 1.00 40.78 443 PHE A N 1
ATOM 3270 C CA . PHE A 1 443 ? 24.749 32.797 -6.105 1.00 40.78 443 PHE A CA 1
ATOM 3271 C C . PHE A 1 443 ? 25.221 32.206 -7.452 1.00 40.78 443 PHE A C 1
ATOM 3273 O O . PHE A 1 443 ? 26.390 32.345 -7.806 1.00 40.78 443 PHE A O 1
ATOM 3280 N N . GLY A 1 444 ? 24.334 31.600 -8.253 1.00 40.06 444 GLY A N 1
ATOM 3281 C CA . GLY A 1 444 ? 24.713 30.957 -9.522 1.00 40.06 444 GLY A CA 1
ATOM 3282 C C . GLY A 1 444 ? 24.447 31.738 -10.819 1.00 40.06 444 GLY A C 1
ATOM 3283 O O . GLY A 1 444 ? 24.957 31.334 -11.862 1.00 40.06 444 GLY A O 1
ATOM 3284 N N . LYS A 1 445 ? 23.643 32.815 -10.815 1.00 41.62 445 LYS A N 1
ATOM 3285 C CA . LYS A 1 445 ? 23.116 33.414 -12.068 1.00 41.62 445 LYS A CA 1
ATOM 3286 C C . LYS A 1 445 ? 23.058 34.950 -12.144 1.00 41.62 445 LYS A C 1
ATOM 3288 O O . LYS A 1 445 ? 22.296 35.487 -12.937 1.00 41.62 445 LYS A O 1
ATOM 3293 N N . VAL A 1 446 ? 23.911 35.668 -11.409 1.00 37.09 446 VAL A N 1
ATOM 3294 C CA . VAL A 1 446 ? 24.198 37.094 -11.695 1.00 37.09 446 VAL A CA 1
ATOM 3295 C C . VAL A 1 446 ? 25.709 37.299 -11.829 1.00 37.09 446 VAL A C 1
ATOM 3297 O O . VAL A 1 446 ? 26.356 38.022 -11.079 1.00 37.09 446 VAL A O 1
ATOM 3300 N N . ARG A 1 447 ? 26.303 36.606 -12.804 1.00 39.28 447 ARG A N 1
ATOM 3301 C CA . ARG A 1 447 ? 27.440 37.150 -13.552 1.00 39.28 447 ARG A CA 1
ATOM 3302 C C . ARG A 1 447 ? 26.857 37.665 -14.863 1.00 39.28 447 ARG A C 1
ATOM 3304 O O . ARG A 1 447 ? 26.057 36.965 -15.469 1.00 39.28 447 ARG A O 1
ATOM 3311 N N . VAL A 1 448 ? 27.312 38.847 -15.276 1.00 43.12 448 VAL A N 1
ATOM 3312 C CA . VAL A 1 448 ? 26.838 39.686 -16.392 1.00 43.12 448 VAL A CA 1
ATOM 3313 C C . VAL A 1 448 ? 25.752 40.688 -15.949 1.00 43.12 448 VAL A C 1
ATOM 3315 O O . VAL A 1 448 ? 24.699 40.311 -15.459 1.00 43.12 448 VAL A O 1
ATOM 3318 N N . ILE A 1 449 ? 26.039 41.984 -16.141 1.00 43.41 449 ILE A N 1
ATOM 3319 C CA . ILE A 1 449 ? 25.247 43.193 -15.804 1.00 43.41 449 ILE A CA 1
ATOM 3320 C C . ILE A 1 449 ? 25.350 43.734 -14.353 1.00 43.41 449 ILE A C 1
ATOM 3322 O O . ILE A 1 449 ? 24.351 44.046 -13.720 1.00 43.41 449 ILE A O 1
ATOM 3326 N N . ALA A 1 450 ? 26.567 43.941 -13.832 1.00 38.53 450 ALA A N 1
ATOM 3327 C CA . ALA A 1 450 ? 26.813 44.944 -12.770 1.00 38.53 450 ALA A CA 1
ATOM 3328 C C . ALA A 1 450 ? 28.277 45.442 -12.709 1.00 38.53 450 ALA A C 1
ATOM 3330 O O . ALA A 1 450 ? 28.749 45.876 -11.665 1.00 38.53 450 ALA A O 1
ATOM 3331 N N . VAL A 1 451 ? 29.026 45.374 -13.818 1.00 46.59 451 VAL A N 1
ATOM 3332 C CA . VAL A 1 451 ? 30.446 45.801 -13.870 1.00 46.59 451 VAL A CA 1
ATOM 3333 C C . VAL A 1 451 ? 30.611 47.258 -14.356 1.00 46.59 451 VAL A C 1
ATOM 3335 O O . VAL A 1 451 ? 31.708 47.795 -14.339 1.00 46.59 451 VAL A O 1
ATOM 3338 N N . GLY A 1 452 ? 29.536 47.961 -14.732 1.00 49.28 452 GLY A N 1
ATOM 3339 C CA . GLY A 1 452 ? 29.656 49.263 -15.412 1.00 49.28 452 GLY A CA 1
ATOM 3340 C C . GLY A 1 452 ? 29.654 50.535 -14.551 1.00 49.28 452 GLY A C 1
ATOM 3341 O O . GLY A 1 452 ? 30.164 51.548 -15.013 1.00 49.28 452 GLY A O 1
ATOM 3342 N N . VAL A 1 453 ? 29.072 50.541 -13.342 1.00 51.38 453 VAL A N 1
ATOM 3343 C CA . VAL A 1 453 ? 28.758 51.823 -12.651 1.00 51.38 453 VAL A CA 1
ATOM 3344 C C . VAL A 1 453 ? 29.157 51.863 -11.165 1.00 51.38 453 VAL A C 1
ATOM 3346 O O . VAL A 1 453 ? 29.377 52.938 -10.615 1.00 51.38 453 VAL A O 1
AT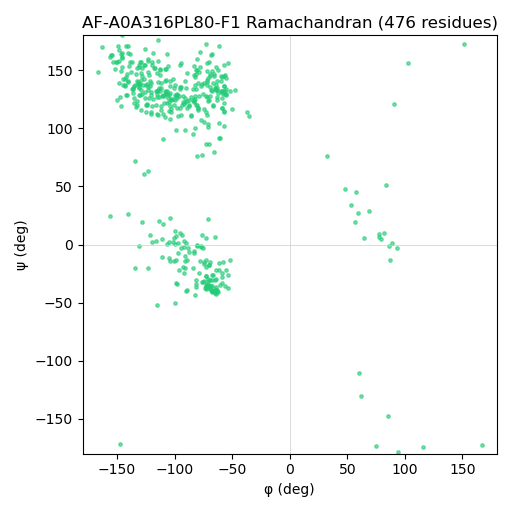OM 3349 N N . GLY A 1 454 ? 29.345 50.715 -10.504 1.00 48.16 454 GLY A N 1
ATOM 3350 C CA . GLY A 1 454 ? 29.659 50.672 -9.064 1.00 48.16 454 GLY A CA 1
ATOM 3351 C C . GLY A 1 454 ? 31.134 50.905 -8.709 1.00 48.16 454 GLY A C 1
ATOM 3352 O O . GLY A 1 454 ? 31.431 51.521 -7.688 1.00 48.16 454 GLY A O 1
ATOM 3353 N N . ALA A 1 455 ? 32.066 50.460 -9.556 1.00 50.94 455 ALA A N 1
ATOM 3354 C CA . ALA A 1 455 ? 33.505 50.589 -9.311 1.00 50.94 455 ALA A CA 1
ATOM 3355 C C . ALA A 1 455 ? 34.023 52.049 -9.255 1.00 50.94 455 ALA A C 1
ATOM 3357 O O . ALA A 1 455 ? 34.792 52.352 -8.340 1.00 50.94 455 ALA A O 1
ATOM 3358 N N . PRO A 1 456 ? 33.602 52.986 -10.136 1.00 54.22 456 PRO A N 1
ATOM 3359 C CA . PRO A 1 456 ? 34.070 54.374 -10.051 1.00 54.22 456 PRO A CA 1
ATOM 3360 C C . PRO A 1 456 ? 33.490 55.141 -8.849 1.00 54.22 456 PRO A C 1
ATOM 3362 O O . PRO A 1 456 ? 34.176 55.993 -8.287 1.00 54.22 456 PRO A O 1
ATOM 3365 N N . LEU A 1 457 ? 32.274 54.809 -8.395 1.00 53.31 457 LEU A N 1
ATOM 3366 C CA . LEU A 1 457 ? 31.656 55.439 -7.218 1.00 53.31 457 LEU A CA 1
ATOM 3367 C C . LEU A 1 457 ? 32.312 54.996 -5.903 1.00 53.31 457 LEU A C 1
ATOM 3369 O O . LEU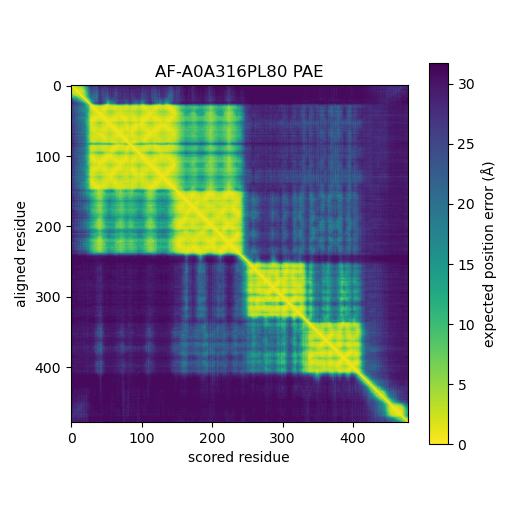 A 1 457 ? 32.494 55.808 -4.996 1.00 53.31 457 LEU A O 1
ATOM 3373 N N . LEU A 1 458 ? 32.732 53.732 -5.821 1.00 52.53 458 LEU A N 1
ATOM 3374 C CA . LEU A 1 458 ? 33.456 53.200 -4.664 1.00 52.53 458 LEU A CA 1
ATOM 3375 C C . LEU A 1 458 ? 34.891 53.751 -4.594 1.00 52.53 458 LEU A C 1
ATOM 3377 O O . LEU A 1 458 ? 35.368 54.084 -3.511 1.00 52.53 458 LEU A O 1
ATOM 3381 N N . LEU A 1 459 ? 35.549 53.951 -5.744 1.00 57.97 459 LEU A N 1
ATOM 3382 C CA . LEU A 1 459 ? 36.871 54.583 -5.810 1.00 57.97 459 LEU A CA 1
ATOM 3383 C C . LEU A 1 459 ? 36.819 56.075 -5.424 1.00 57.97 459 LEU A C 1
ATOM 3385 O O . LEU A 1 459 ? 37.675 56.548 -4.678 1.00 57.97 459 LEU A O 1
ATOM 3389 N N . ALA A 1 460 ? 35.787 56.807 -5.861 1.00 63.62 460 ALA A N 1
ATOM 3390 C CA . ALA A 1 460 ? 35.577 58.206 -5.482 1.00 63.62 460 ALA A CA 1
ATOM 3391 C C . ALA A 1 460 ? 35.303 58.367 -3.975 1.00 63.62 460 ALA A C 1
ATOM 3393 O O . ALA A 1 460 ? 35.860 59.263 -3.338 1.00 63.62 460 ALA A O 1
ATOM 3394 N N . ALA A 1 461 ? 34.515 57.466 -3.379 1.00 61.28 461 ALA A N 1
ATOM 3395 C CA . ALA A 1 461 ? 34.249 57.469 -1.941 1.00 61.28 461 ALA A CA 1
ATOM 3396 C C . ALA A 1 461 ? 35.514 57.185 -1.108 1.00 61.28 461 ALA A C 1
ATOM 3398 O O . ALA A 1 461 ? 35.734 57.828 -0.081 1.00 61.28 461 ALA A O 1
ATOM 3399 N N . ILE A 1 462 ? 36.385 56.283 -1.576 1.00 62.44 462 ILE A N 1
ATOM 3400 C CA . ILE A 1 462 ? 37.660 55.969 -0.914 1.00 62.44 462 ILE A CA 1
ATOM 3401 C C . ILE A 1 462 ? 38.635 57.157 -0.988 1.00 62.44 462 ILE A C 1
ATOM 3403 O O . ILE A 1 462 ? 39.286 57.471 0.007 1.00 62.44 462 ILE A O 1
ATOM 3407 N N . ILE A 1 463 ? 38.696 57.880 -2.112 1.00 70.25 463 ILE A N 1
ATOM 3408 C CA . ILE A 1 463 ? 39.540 59.083 -2.248 1.00 70.25 463 ILE A CA 1
ATOM 3409 C C . ILE A 1 463 ? 39.063 60.206 -1.312 1.00 70.25 463 ILE A C 1
ATOM 3411 O O . ILE A 1 463 ? 39.882 60.839 -0.644 1.00 70.25 463 ILE A O 1
ATOM 3415 N N . VAL A 1 464 ? 37.749 60.421 -1.194 1.00 69.50 464 VAL A N 1
ATOM 3416 C CA . VAL A 1 464 ? 37.176 61.408 -0.260 1.00 69.50 464 VAL A CA 1
ATOM 3417 C C . VAL A 1 464 ? 37.483 61.040 1.196 1.00 69.50 464 VAL A C 1
ATOM 3419 O O . VAL A 1 464 ? 37.836 61.914 1.991 1.00 69.50 464 VAL A O 1
ATOM 3422 N N . LEU A 1 465 ? 37.432 59.751 1.541 1.00 57.81 465 LEU A N 1
ATOM 3423 C CA . LEU A 1 465 ? 37.759 59.272 2.884 1.00 57.81 465 LEU A CA 1
ATOM 3424 C C . LEU A 1 465 ? 39.249 59.468 3.221 1.00 57.81 465 LEU A C 1
ATOM 3426 O O . LEU A 1 465 ? 39.575 59.908 4.322 1.00 57.81 465 LEU A O 1
ATOM 3430 N N . ILE A 1 466 ? 40.154 59.230 2.266 1.00 65.62 466 ILE A N 1
ATOM 3431 C CA . ILE A 1 466 ? 41.600 59.451 2.440 1.00 65.62 466 ILE A CA 1
ATOM 3432 C C . ILE A 1 466 ? 41.915 60.945 2.633 1.00 65.62 466 ILE A C 1
ATOM 3434 O O . ILE A 1 466 ? 42.711 61.298 3.506 1.00 65.62 466 ILE A O 1
ATOM 3438 N N . VAL A 1 467 ? 41.252 61.842 1.895 1.00 68.31 467 VAL A N 1
ATOM 3439 C CA . VAL A 1 467 ? 41.419 63.301 2.050 1.00 68.31 467 VAL A CA 1
ATOM 3440 C C . VAL A 1 467 ? 40.878 63.801 3.395 1.00 68.31 467 VAL A C 1
ATOM 3442 O O . VAL A 1 467 ? 41.479 64.689 4.002 1.00 68.31 467 VAL A O 1
ATOM 3445 N N . LEU A 1 468 ? 39.784 63.221 3.899 1.00 58.88 468 LEU A N 1
ATOM 3446 C CA . LEU A 1 468 ? 39.227 63.554 5.216 1.00 58.88 468 LEU A CA 1
ATOM 3447 C C . LEU A 1 468 ? 40.119 63.070 6.368 1.00 58.88 468 LEU A C 1
ATOM 3449 O O . LEU A 1 468 ? 40.269 63.778 7.363 1.00 58.88 468 LEU A O 1
ATOM 3453 N N . ILE A 1 469 ? 40.763 61.910 6.218 1.00 58.19 469 ILE A N 1
ATOM 3454 C CA . ILE A 1 469 ? 41.701 61.369 7.213 1.00 58.19 469 ILE A CA 1
ATOM 3455 C C . ILE A 1 469 ? 43.022 62.159 7.220 1.00 58.19 469 ILE A C 1
ATOM 3457 O O . ILE A 1 469 ? 43.580 62.412 8.287 1.00 58.19 469 ILE A O 1
ATOM 3461 N N . ALA A 1 470 ? 43.489 62.637 6.062 1.00 58.50 470 ALA A N 1
ATOM 3462 C CA . ALA A 1 470 ? 44.709 63.442 5.951 1.00 58.50 470 ALA A CA 1
ATOM 3463 C C . ALA A 1 470 ? 44.573 64.884 6.490 1.00 58.50 470 ALA A C 1
ATOM 3465 O O . ALA A 1 470 ? 45.582 65.559 6.691 1.00 58.50 470 ALA A O 1
ATOM 3466 N N . LYS A 1 471 ? 43.348 65.372 6.743 1.00 52.91 471 LYS A N 1
ATOM 3467 C CA . LYS A 1 471 ? 43.083 66.764 7.155 1.00 52.91 471 LYS A CA 1
ATOM 3468 C C . LYS A 1 471 ? 42.865 66.983 8.653 1.00 52.91 471 LYS A C 1
ATOM 3470 O O . LYS A 1 471 ? 42.465 68.083 9.031 1.00 52.91 471 LYS A O 1
ATOM 3475 N N . LYS A 1 472 ? 43.143 66.007 9.526 1.00 47.12 472 LYS A N 1
ATOM 3476 C CA . LYS A 1 472 ? 43.074 66.248 10.978 1.00 47.12 472 LYS A CA 1
ATOM 3477 C C . LYS A 1 472 ? 44.265 67.124 11.421 1.00 47.12 472 LYS A C 1
ATOM 3479 O O . LYS A 1 472 ? 45.404 66.665 11.326 1.00 47.12 472 LYS A O 1
ATOM 3484 N N . PRO A 1 473 ? 44.052 68.368 11.895 1.00 48.84 473 PRO A N 1
ATOM 3485 C CA . PRO A 1 473 ? 45.147 69.258 12.269 1.00 48.84 473 PRO A CA 1
ATOM 3486 C C . PRO A 1 473 ? 45.878 68.743 13.514 1.00 48.84 473 PRO A C 1
ATOM 3488 O O . PRO A 1 473 ? 45.250 68.406 14.520 1.00 48.84 473 PRO A O 1
ATOM 3491 N N . ARG A 1 474 ? 47.216 68.726 13.454 1.00 52.28 474 ARG A N 1
ATOM 3492 C CA . ARG A 1 474 ? 48.095 68.641 14.628 1.00 52.28 474 ARG A CA 1
ATOM 3493 C C . ARG A 1 474 ? 47.843 69.863 15.512 1.00 52.28 474 ARG A C 1
ATOM 3495 O O . ARG A 1 474 ? 48.339 70.941 15.203 1.00 52.28 474 ARG A O 1
ATOM 3502 N N . ASN A 1 475 ? 47.135 69.688 16.621 1.00 41.47 475 ASN A N 1
ATOM 3503 C CA . ASN A 1 475 ? 47.170 70.663 17.705 1.00 41.47 475 ASN A CA 1
ATOM 3504 C C . ASN A 1 475 ? 48.279 70.270 18.682 1.00 41.47 475 ASN A C 1
ATOM 3506 O O . ASN A 1 475 ? 48.106 69.403 19.534 1.00 41.47 475 ASN A O 1
ATOM 3510 N N . PHE A 1 476 ? 49.424 70.931 18.509 1.00 45.56 476 PHE A N 1
ATOM 3511 C CA . PHE A 1 476 ? 50.393 71.182 19.569 1.00 45.56 476 PHE A CA 1
ATOM 3512 C C . PHE A 1 476 ? 49.706 71.950 20.700 1.00 45.56 476 PHE A C 1
ATOM 3514 O O . PHE A 1 476 ? 49.080 72.975 20.435 1.00 45.56 476 PHE A O 1
ATOM 3521 N N . LYS A 1 477 ? 49.893 71.513 21.945 1.00 44.72 477 LYS A N 1
ATOM 3522 C CA . LYS A 1 477 ? 49.991 72.405 23.102 1.00 44.72 477 LYS A CA 1
ATOM 3523 C C . LYS A 1 477 ? 51.020 71.832 24.075 1.00 44.72 477 LYS A C 1
ATOM 3525 O O . LYS A 1 477 ? 51.179 70.617 24.153 1.00 44.72 477 LYS A O 1
ATOM 3530 N N . HIS A 1 478 ? 51.739 72.791 24.647 1.00 44.69 478 HIS A N 1
ATOM 3531 C CA . HIS A 1 478 ? 53.030 72.745 25.323 1.00 44.69 478 HIS A CA 1
ATOM 3532 C C . HIS A 1 478 ? 53.119 71.852 26.550 1.00 44.69 478 HIS A C 1
ATOM 3534 O O . HIS A 1 478 ? 52.081 71.691 27.231 1.00 44.69 478 HIS A O 1
#

Radius of gyration: 38.36 Å; Cα contacts (8 Å, |Δi|>4): 884; chains: 1; bounding box: 86×110×98 Å

Mean predicted aligned error: 20.92 Å

Solvent-accessible surface area (backbone atoms only — not comparable to full-atom values): 27844 Å² total; per-residue (Å²): 109,74,70,59,52,53,51,51,51,50,52,50,53,55,53,53,69,70,54,65,79,76,74,78,80,62,98,61,44,42,44,48,42,44,46,55,67,59,48,36,43,74,36,80,44,59,35,41,39,37,40,42,43,90,53,36,48,23,37,36,35,30,39,37,37,39,42,49,77,28,37,41,75,74,51,56,42,80,51,51,61,56,54,61,89,31,38,32,42,37,45,49,69,66,83,65,99,72,67,40,39,58,51,62,33,39,41,34,27,35,28,67,28,60,42,76,32,53,39,42,37,44,38,78,42,28,23,28,53,88,77,65,44,77,56,56,61,44,55,30,58,29,51,29,41,27,34,66,74,85,56,51,64,53,28,39,47,66,44,67,50,55,77,64,55,55,62,42,60,73,81,48,66,86,61,42,66,30,42,31,55,35,58,52,87,56,50,62,61,56,74,49,69,41,54,61,34,93,72,30,48,73,46,80,45,62,72,48,66,50,56,73,36,82,42,61,36,38,38,38,24,33,9,59,61,63,39,69,36,63,36,38,38,42,36,35,23,37,68,80,77,70,82,72,83,62,96,80,66,78,82,75,62,60,46,59,45,62,48,88,92,42,72,27,28,51,45,83,69,55,92,92,53,86,70,59,92,82,41,43,86,45,72,45,76,45,83,94,38,81,34,49,27,38,31,25,79,92,59,75,45,38,30,38,44,34,15,38,87,85,66,76,62,68,45,70,28,39,43,43,85,89,79,73,45,50,42,86,62,55,81,48,88,39,94,88,46,55,37,41,56,53,83,68,97,68,70,82,67,56,63,88,69,49,41,82,46,75,41,76,60,84,97,46,78,42,70,28,25,38,51,70,49,79,93,38,69,57,35,31,37,33,32,27,33,40,72,83,59,50,72,46,46,24,38,32,34,68,86,79,57,44,78,41,83,51,74,63,78,75,82,80,87,67,79,95,72,84,91,80,92,79,85,82,87,81,67,87,75,79,75,71,83,64,74,75,71,58,67,74,66,66,78,77,76,77,78,83,91,76,86,86,67,58,66,66,56,53,53,52,52,50,53,53,51,51,55,60,66,71,62,68,77,87,79,84,80,135